Protein AF-0000000069277143 (afdb_homodimer)

Secondary structure (DSSP, 8-state):
------------HHHHHHHHHHHHHTTS-HHHHHHHHHHHHHHHHHHHHHHHHHHHHHHHHHHTTS--SSTTS-SHHHHHHHHHHHHHHHHHHHHHHHHHHHHTTS-HHHHHS-----STT--HHHHHHHHHHHHHHHHHHHHHHHHHHHHHTT---HHHHHHHHHHHHHHHHHHHH---HHHHHHHHHTTHHHHHHHHHHHHTTT--/------------HHHHHHHHHHHHHTTS-HHHHHHHHHHHHHHHHHHHHHHHHHHHHHHHHHHTTS--SSTTS-SHHHHHHHHHHHHHHHHHHHHHHHHHHHHTTS-HHHHHS-----STT--HHHHHHHHHHHHHHHHHHHHHHHHHHHHHTT---HHHHHHHHHHHHHHHHHHHH---HHHHHHHHHTTHHHHHHHHHHHHTTT--

Radius of gyration: 24.57 Å; Cα contacts (8 Å, |Δi|>4): 490; chains: 2; bounding box: 63×80×78 Å

pLDDT: mean 72.67, std 21.34, range [22.17, 95.81]

Organism: Polarella glacialis (NCBI:txid89957)

Nearest PDB structures (foldseek):
  4phz-assembly1_G  TM=3.306E-01  e=3.190E+00  Methylocystis sp. ATCC 49242
  4phz-assembly1_G  TM=3.306E-01  e=2.243E+00  Methylocystis sp. ATCC 49242
  3lf9-assembly1_A  TM=4.462E-01  e=7.898E+00  synthetic construct

Solvent-accessible surface area (backbone atoms only — not comparable to full-atom values): 21617 Å² total; per-residue (Å²): 141,83,84,78,79,78,80,73,80,76,78,48,73,69,55,57,54,47,48,52,53,31,53,37,53,73,76,39,58,77,61,57,30,48,50,52,48,49,52,48,42,52,51,46,27,50,50,48,43,47,46,52,61,53,38,16,64,56,36,29,73,61,54,49,76,58,60,36,79,48,88,78,62,44,50,18,62,48,50,21,51,46,48,51,50,31,51,51,27,50,52,42,29,56,59,26,48,57,48,31,61,67,38,68,83,50,54,70,56,55,25,26,36,49,54,63,87,74,57,98,74,71,54,64,35,40,40,42,17,40,52,39,16,47,48,25,47,52,50,39,23,45,45,50,34,52,49,53,52,23,52,74,66,69,72,51,52,68,40,52,50,47,37,40,49,52,49,42,54,50,27,48,49,45,38,72,62,29,47,23,28,35,60,51,18,52,58,54,34,54,34,53,33,51,41,47,36,43,54,40,66,68,41,68,49,45,70,126,141,86,83,77,78,76,80,73,79,76,77,47,72,71,53,57,53,47,48,52,55,32,54,38,53,74,77,38,58,77,62,56,30,48,50,52,48,50,52,48,42,53,50,45,26,51,50,48,43,48,47,53,63,53,39,15,65,56,36,28,73,60,55,50,76,58,58,35,79,47,89,78,62,44,48,19,64,48,50,23,52,44,48,51,51,31,52,51,27,50,52,42,30,56,58,26,49,56,48,32,61,67,37,68,82,48,54,68,56,54,27,26,37,49,53,64,87,73,56,98,73,70,53,65,35,39,41,42,16,41,52,38,17,48,48,24,45,51,48,39,23,44,44,50,32,50,48,53,53,22,51,73,67,68,73,52,52,70,42,54,50,46,37,40,50,52,50,41,54,50,26,50,48,44,40,71,64,29,47,24,28,34,61,51,18,51,58,55,34,55,35,53,33,50,42,46,36,42,53,41,65,68,42,70,49,45,69,126

Structure (mmCIF, N/CA/C/O backbone):
data_AF-0000000069277143-model_v1
#
loop_
_entity.id
_entity.type
_entity.pdbx_description
1 polymer 'TLC domain-containing protein'
#
loop_
_atom_site.group_PDB
_atom_site.id
_atom_site.type_symbol
_atom_site.label_atom_id
_atom_site.label_alt_id
_atom_site.label_comp_id
_atom_site.label_asym_id
_atom_site.label_entity_id
_atom_site.label_seq_id
_atom_site.pdbx_PDB_ins_code
_atom_site.Cartn_x
_atom_site.Cartn_y
_atom_site.Cartn_z
_atom_site.occupancy
_atom_site.B_iso_or_equiv
_atom_site.auth_seq_id
_atom_site.auth_comp_id
_atom_site.auth_asym_id
_atom_site.auth_atom_id
_atom_site.pdbx_PDB_model_num
ATOM 1 N N . MET A 1 1 ? -33.25 50.031 -20.547 1 22.67 1 MET A N 1
ATOM 2 C CA . MET A 1 1 ? -34.062 49.031 -19.891 1 22.67 1 MET A CA 1
ATOM 3 C C . MET A 1 1 ? -33.25 47.75 -19.656 1 22.67 1 MET A C 1
ATOM 5 O O . MET A 1 1 ? -32.844 47.094 -20.625 1 22.67 1 MET A O 1
ATOM 9 N N . ASP A 1 2 ? -32.281 47.719 -18.672 1 23.05 2 ASP A N 1
ATOM 10 C CA . ASP A 1 2 ? -31.062 47.188 -18.094 1 23.05 2 ASP A CA 1
ATOM 11 C C . ASP A 1 2 ? -31.281 45.781 -17.547 1 23.05 2 ASP A C 1
ATOM 13 O O . ASP A 1 2 ? -32.031 45.594 -16.578 1 23.05 2 ASP A O 1
ATOM 17 N N . GLY A 1 3 ? -31.547 44.719 -18.312 1 22.41 3 GLY A N 1
ATOM 18 C CA . GLY A 1 3 ? -31.906 43.312 -18.078 1 22.41 3 GLY A CA 1
ATOM 19 C C . GLY A 1 3 ? -30.906 42.594 -17.203 1 22.41 3 GLY A C 1
ATOM 20 O O . GLY A 1 3 ? -29.781 42.312 -17.625 1 22.41 3 GLY A O 1
ATOM 21 N N . PHE A 1 4 ? -30.797 42.781 -15.812 1 22.41 4 PHE A N 1
ATOM 22 C CA . PHE A 1 4 ? -30.094 42.219 -14.656 1 22.41 4 PHE A CA 1
ATOM 23 C C . PHE A 1 4 ? -30.281 40.719 -14.57 1 22.41 4 PHE A C 1
ATOM 25 O O . PHE A 1 4 ? -31.344 40.25 -14.164 1 22.41 4 PHE A O 1
ATOM 32 N N . LEU A 1 5 ? -30.062 39.906 -15.57 1 24.06 5 LEU A N 1
ATOM 33 C CA . LEU A 1 5 ? -30.234 38.469 -15.539 1 24.06 5 LEU A CA 1
ATOM 34 C C . LEU A 1 5 ? -29.547 37.844 -14.312 1 24.06 5 LEU A C 1
ATOM 36 O O . LEU A 1 5 ? -28.344 38.062 -14.117 1 24.06 5 LEU A O 1
ATOM 40 N N . GLU A 1 6 ? -30.219 37.625 -13.133 1 23.16 6 GLU A N 1
ATOM 41 C CA . GLU A 1 6 ? -30.016 36.969 -11.859 1 23.16 6 GLU A CA 1
ATOM 42 C C . GLU A 1 6 ? -29.453 35.562 -12.062 1 23.16 6 GLU A C 1
ATOM 44 O O . GLU A 1 6 ? -30.172 34.656 -12.516 1 23.16 6 GLU A O 1
ATOM 49 N N . LYS A 1 7 ? -28.391 35.312 -12.688 1 27.12 7 LYS A N 1
ATOM 50 C CA . LYS A 1 7 ? -27.719 34.031 -12.773 1 27.12 7 LYS A CA 1
ATOM 51 C C . LYS A 1 7 ? -27.766 33.281 -11.43 1 27.12 7 LYS A C 1
ATOM 53 O O . LYS A 1 7 ? -27.094 33.688 -10.477 1 27.12 7 LYS A O 1
ATOM 58 N N . GLY A 1 8 ? -28.906 32.75 -10.898 1 25.44 8 GLY A N 1
ATOM 59 C CA . GLY A 1 8 ? -29.203 31.844 -9.789 1 25.44 8 GLY A CA 1
ATOM 60 C C . GLY A 1 8 ? -28.266 30.656 -9.734 1 25.44 8 GLY A C 1
ATOM 61 O O . GLY A 1 8 ? -28.156 29.891 -10.703 1 25.44 8 GLY A O 1
ATOM 62 N N . VAL A 1 9 ? -27.141 30.797 -9.164 1 26.48 9 VAL A N 1
ATOM 63 C CA . VAL A 1 9 ? -26.188 29.766 -8.773 1 26.48 9 VAL A CA 1
ATOM 64 C C . VAL A 1 9 ? -26.922 28.578 -8.18 1 26.48 9 VAL A C 1
ATOM 66 O O . VAL A 1 9 ? -27.516 28.672 -7.105 1 26.48 9 VAL A O 1
ATOM 69 N N . GLN A 1 10 ? -27.734 27.75 -8.891 1 24.11 10 GLN A N 1
ATOM 70 C CA . GLN A 1 10 ? -28.359 26.469 -8.586 1 24.11 10 GLN A CA 1
ATOM 71 C C . GLN A 1 10 ? -27.406 25.547 -7.84 1 24.11 10 GLN A C 1
ATOM 73 O O . GLN A 1 10 ? -26.438 25.047 -8.422 1 24.11 10 GLN A O 1
ATOM 78 N N . THR A 1 11 ? -27.078 25.734 -6.57 1 32.06 11 THR A N 1
ATOM 79 C CA . THR A 1 11 ? -26.562 24.875 -5.512 1 32.06 11 THR A CA 1
ATOM 80 C C . THR A 1 11 ? -27.281 23.531 -5.523 1 32.06 11 THR A C 1
ATOM 82 O O . THR A 1 11 ? -28.422 23.422 -5.082 1 32.06 11 THR A O 1
ATOM 85 N N . GLY A 1 12 ? -27.297 22.797 -6.586 1 27.59 12 GLY A N 1
ATOM 86 C CA . GLY A 1 12 ? -28.047 21.578 -6.828 1 27.59 12 GLY A CA 1
ATOM 87 C C . GLY A 1 12 ? -27.844 20.531 -5.75 1 27.59 12 GLY A C 1
ATOM 88 O O . GLY A 1 12 ? -27.062 20.734 -4.82 1 27.59 12 GLY A O 1
ATOM 89 N N . TRP A 1 13 ? -28.562 19.359 -5.945 1 30.45 13 TRP A N 1
ATOM 90 C CA . TRP A 1 13 ? -28.75 18.141 -5.172 1 30.45 13 TRP A CA 1
ATOM 91 C C . TRP A 1 13 ? -27.422 17.625 -4.648 1 30.45 13 TRP A C 1
ATOM 93 O O . TRP A 1 13 ? -27.328 17.188 -3.496 1 30.45 13 TRP A O 1
ATOM 103 N N . TRP A 1 14 ? -26.406 17.703 -5.328 1 29.64 14 TRP A N 1
ATOM 104 C CA . TRP A 1 14 ? -25.094 17.203 -4.926 1 29.64 14 TRP A CA 1
ATOM 105 C C . TRP A 1 14 ? -24.5 18.078 -3.822 1 29.64 14 TRP A C 1
ATOM 107 O O . TRP A 1 14 ? -23.719 17.594 -2.996 1 29.64 14 TRP A O 1
ATOM 117 N N . GLY A 1 15 ? -24.844 19.297 -3.721 1 33.16 15 GLY A N 1
ATOM 118 C CA . GLY A 1 15 ? -24.391 20.172 -2.656 1 33.16 15 GLY A CA 1
ATOM 119 C C . GLY A 1 15 ? -24.969 19.828 -1.301 1 33.16 15 GLY A C 1
ATOM 120 O O . GLY A 1 15 ? -24.25 19.797 -0.298 1 33.16 15 GLY A O 1
ATOM 121 N N . SER A 1 16 ? -26.266 19.672 -1.208 1 32.66 16 SER A N 1
ATOM 122 C CA . SER A 1 16 ? -26.969 19.375 0.035 1 32.66 16 SER A CA 1
ATOM 123 C C . SER A 1 16 ? -26.594 17.984 0.569 1 32.66 16 SER A C 1
ATOM 125 O O . SER A 1 16 ? -26.406 17.812 1.773 1 32.66 16 SER A O 1
ATOM 127 N N . GLN A 1 17 ? -26.578 16.953 -0.245 1 31.09 17 GLN A N 1
ATOM 128 C CA . GLN A 1 17 ? -26.25 15.602 0.202 1 31.09 17 GLN A CA 1
ATOM 129 C C . GLN A 1 17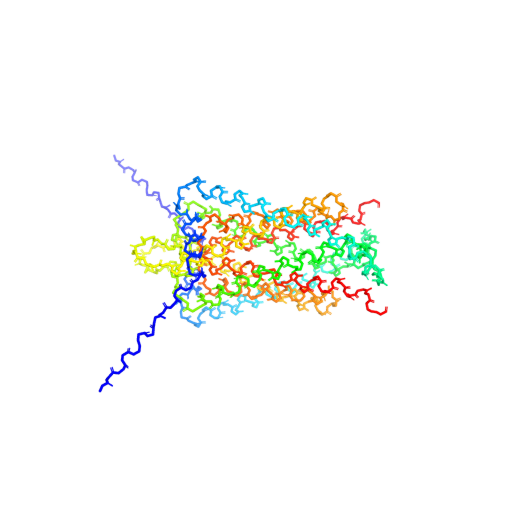 ? -24.797 15.523 0.654 1 31.09 17 GLN A C 1
ATOM 131 O O . GLN A 1 17 ? -24.453 14.773 1.574 1 31.09 17 GLN A O 1
ATOM 136 N N . ASN A 1 18 ? -23.984 16.266 0.034 1 33.34 18 ASN A N 1
ATOM 137 C CA . ASN A 1 18 ? -22.578 16.359 0.44 1 33.34 18 ASN A CA 1
ATOM 138 C C . ASN A 1 18 ? -22.438 17.062 1.788 1 33.34 18 ASN A C 1
ATOM 140 O O . ASN A 1 18 ? -21.578 16.688 2.594 1 33.34 18 ASN A O 1
ATOM 144 N N . GLU A 1 19 ? -23.266 18.109 2.027 1 32.19 19 GLU A N 1
ATOM 145 C CA . GLU A 1 19 ? -23.297 18.75 3.342 1 32.19 19 GLU A CA 1
ATOM 146 C C . GLU A 1 19 ? -23.766 17.766 4.418 1 32.19 19 GLU A C 1
ATOM 148 O O . GLU A 1 19 ? -23.25 17.766 5.535 1 32.19 19 GLU A O 1
ATOM 153 N N . LEU A 1 20 ? -24.844 17.047 4.133 1 31.33 20 LEU A N 1
ATOM 154 C CA . LEU A 1 20 ? -25.359 16.094 5.102 1 31.33 20 LEU A CA 1
ATOM 155 C C . LEU A 1 20 ? -24.344 14.984 5.379 1 31.33 20 LEU A C 1
ATOM 157 O O . LEU A 1 20 ? -24.156 14.578 6.527 1 31.33 20 LEU A O 1
ATOM 161 N N . LEU A 1 21 ? -23.75 14.484 4.305 1 32.41 21 LEU A N 1
ATOM 162 C CA . LEU A 1 21 ? -22.766 13.43 4.512 1 32.41 21 LEU A CA 1
ATOM 163 C C . LEU A 1 21 ? -21.531 13.969 5.238 1 32.41 21 LEU A C 1
ATOM 165 O O . LEU A 1 21 ? -20.969 13.289 6.102 1 32.41 21 LEU A O 1
ATOM 169 N N . CYS A 1 22 ? -21.094 15.125 4.934 1 33.69 22 CYS A N 1
ATOM 170 C CA . CYS A 1 22 ? -20 15.836 5.574 1 33.69 22 CYS A CA 1
ATOM 171 C C . CYS A 1 22 ? -20.297 16.094 7.047 1 33.69 22 CYS A C 1
ATOM 173 O O . CYS A 1 22 ? -19.422 15.914 7.902 1 33.69 22 CYS A O 1
ATOM 175 N N . ALA A 1 23 ? -21.406 16.812 7.383 1 32.88 23 ALA A N 1
ATOM 176 C CA . ALA A 1 23 ? -21.859 17.062 8.75 1 32.88 23 ALA A CA 1
ATOM 177 C C . ALA A 1 23 ? -21.969 15.773 9.547 1 32.88 23 ALA A C 1
ATOM 179 O O . ALA A 1 23 ? -21.797 15.773 10.773 1 32.88 23 ALA A O 1
ATOM 180 N N . GLN A 1 24 ? -22.406 14.727 8.898 1 31.58 24 GLN A N 1
ATOM 181 C CA . GLN A 1 24 ? -22.688 13.508 9.641 1 31.58 24 GLN A CA 1
ATOM 182 C C . GLN A 1 24 ? -21.406 12.875 10.164 1 31.58 24 GLN A C 1
ATOM 184 O O . GLN A 1 24 ? -21.375 12.32 11.273 1 31.58 24 GLN A O 1
ATOM 189 N N . ILE A 1 25 ? -20.359 12.781 9.336 1 35.38 25 ILE A N 1
ATOM 190 C CA . ILE A 1 25 ? -19.281 11.883 9.742 1 35.38 25 ILE A CA 1
ATOM 191 C C . ILE A 1 25 ? -18.531 12.484 10.914 1 35.38 25 ILE A C 1
ATOM 193 O O . ILE A 1 25 ? -18.172 11.781 11.867 1 35.38 25 ILE A O 1
ATOM 197 N N . TRP A 1 26 ? -17.859 13.688 10.75 1 35.62 26 TRP A N 1
ATOM 198 C CA . TRP A 1 26 ? -16.984 14.078 11.844 1 35.62 26 TRP A CA 1
ATOM 199 C C . TRP A 1 26 ? -17.766 14.188 13.148 1 35.62 26 TRP A C 1
ATOM 201 O O . TRP A 1 26 ? -17.359 13.617 14.172 1 35.62 26 TRP A O 1
ATOM 211 N N . TRP A 1 27 ? -18.188 15.633 13.5 1 33.66 27 TRP A N 1
ATOM 212 C CA . TRP A 1 27 ? -18.609 16.125 14.805 1 33.66 27 TRP A CA 1
ATOM 213 C C . TRP A 1 27 ? -19.984 15.57 15.18 1 33.66 27 TRP A C 1
ATOM 215 O O . TRP A 1 27 ? -20.547 15.93 16.219 1 33.66 27 TRP A O 1
ATOM 225 N N . CYS A 1 28 ? -20.75 15.352 14.125 1 33.72 28 CYS A N 1
ATOM 226 C CA . CYS A 1 28 ? -21.953 15.172 14.93 1 33.72 28 CYS A CA 1
ATOM 227 C C . CYS A 1 28 ? -21.719 14.156 16.047 1 33.72 28 CYS A C 1
ATOM 229 O O . CYS A 1 28 ? -20.938 13.227 15.883 1 33.72 28 CYS A O 1
ATOM 231 N N . GLY A 1 29 ? -22.5 14.047 17.016 1 39.97 29 GLY A N 1
ATOM 232 C CA . GLY A 1 29 ? -22.578 13.219 18.203 1 39.97 29 GLY A CA 1
ATOM 233 C C . GLY A 1 29 ? -22.219 11.773 17.953 1 39.97 29 GLY A C 1
ATOM 234 O O . GLY A 1 29 ? -22.469 11.242 16.859 1 39.97 29 GLY A O 1
ATOM 235 N N . THR A 1 30 ? -21.062 11.203 18.547 1 52.19 30 THR A N 1
ATOM 236 C CA . THR A 1 30 ? -20.562 9.844 18.672 1 52.19 30 THR A CA 1
ATOM 237 C C . THR A 1 30 ? -21.609 8.836 18.219 1 52.19 30 THR A C 1
ATOM 239 O O . THR A 1 30 ? -21.312 7.887 17.5 1 52.19 30 THR A O 1
ATOM 242 N N . SER A 1 31 ? -22.828 9.227 18.406 1 48.56 31 SER A N 1
ATOM 243 C CA . SER A 1 31 ? -23.844 8.203 18.172 1 48.56 31 SER A CA 1
ATOM 244 C C . SER A 1 31 ? -24.266 8.148 16.703 1 48.56 31 SER A C 1
ATOM 246 O O . SER A 1 31 ? -24.422 7.07 16.141 1 48.56 31 SER A O 1
ATOM 248 N N . ARG A 1 32 ? -24.406 9.305 16.016 1 54.16 32 ARG A N 1
ATOM 249 C CA . ARG A 1 32 ? -24.844 9.305 14.625 1 54.16 32 ARG A CA 1
ATOM 250 C C . ARG A 1 32 ? -23.766 8.766 13.703 1 54.16 32 ARG A C 1
ATOM 252 O O . ARG A 1 32 ? -24.062 8.039 12.75 1 54.16 32 ARG A O 1
ATOM 259 N N . PHE A 1 33 ? -22.484 9.094 13.93 1 63.38 33 PHE A N 1
ATOM 260 C CA . PHE A 1 33 ? -21.359 8.562 13.156 1 63.38 33 PHE A CA 1
ATOM 261 C C . PHE A 1 33 ? -21.312 7.043 13.258 1 63.38 33 PHE A C 1
ATOM 263 O O . PHE A 1 33 ? -21.109 6.355 12.25 1 63.38 33 PHE A O 1
ATOM 270 N N . LEU A 1 34 ? -21.625 6.711 14.445 1 64.31 34 LEU A N 1
ATOM 271 C CA . LEU A 1 34 ? -21.578 5.27 14.656 1 64.31 34 LEU A CA 1
ATOM 272 C C . LEU A 1 34 ? -22.719 4.574 13.922 1 64.31 34 LEU A C 1
ATOM 274 O O . LEU A 1 34 ? -22.5 3.533 13.289 1 64.31 34 LEU A O 1
ATOM 278 N N . ILE A 1 35 ? -23.891 5.223 13.992 1 63.5 35 ILE A N 1
ATOM 279 C CA . ILE A 1 35 ? -25.047 4.617 13.344 1 63.5 35 ILE A CA 1
ATOM 280 C C . ILE A 1 35 ? -24.844 4.621 11.828 1 63.5 35 ILE A C 1
ATOM 282 O O . ILE A 1 35 ? -25.062 3.605 11.172 1 63.5 35 ILE A O 1
ATOM 286 N N . THR A 1 36 ? -24.359 5.699 11.227 1 70.25 36 THR A N 1
ATOM 287 C CA . THR A 1 36 ? -24.141 5.793 9.781 1 70.25 36 THR A CA 1
ATOM 288 C C . THR A 1 36 ? -23.031 4.852 9.344 1 70.25 36 THR A C 1
ATOM 290 O O . THR A 1 36 ? -23.094 4.254 8.266 1 70.25 36 THR A O 1
ATOM 293 N N . SER A 1 37 ? -22.109 4.75 10.219 1 75.69 37 SER A N 1
ATOM 294 C CA . SER A 1 37 ? -21 3.846 9.898 1 75.69 37 SER A CA 1
ATOM 295 C C . SER A 1 37 ? -21.469 2.393 9.891 1 75.69 37 SER A C 1
ATOM 297 O O . SER A 1 37 ? -21.047 1.613 9.023 1 75.69 37 SER A O 1
ATOM 299 N N . VAL A 1 38 ? -22.344 2.111 10.82 1 74.75 38 VAL A N 1
ATOM 300 C CA . VAL A 1 38 ? -22.844 0.741 10.891 1 74.75 38 VAL A CA 1
ATOM 301 C C . VAL A 1 38 ? -23.734 0.447 9.68 1 74.75 38 VAL A C 1
ATOM 303 O O . VAL A 1 38 ? -23.578 -0.594 9.031 1 74.75 38 VAL A O 1
ATOM 306 N N . ILE A 1 39 ? -24.562 1.334 9.359 1 77.25 39 ILE A N 1
ATOM 307 C CA . ILE A 1 39 ? -25.438 1.174 8.203 1 77.25 39 ILE A CA 1
ATOM 308 C C . ILE A 1 39 ? -24.594 1.084 6.93 1 77.25 39 ILE A C 1
ATOM 310 O O . ILE A 1 39 ? -24.828 0.218 6.082 1 77.25 39 ILE A O 1
ATOM 314 N N . GLY A 1 40 ? -23.594 2.004 6.82 1 80.69 40 GLY A N 1
ATOM 315 C CA . GLY A 1 40 ? -22.703 1.949 5.676 1 80.69 40 GLY A CA 1
ATOM 316 C C . GLY A 1 40 ? -21.953 0.634 5.562 1 80.69 40 GLY A C 1
ATOM 317 O O . GLY A 1 40 ? -21.828 0.077 4.469 1 80.69 40 GLY A O 1
ATOM 318 N N . THR A 1 41 ? -21.547 0.209 6.664 1 82.69 41 THR A N 1
ATOM 319 C CA . THR A 1 41 ? -20.828 -1.059 6.691 1 82.69 41 THR A CA 1
ATOM 320 C C . THR A 1 41 ? -21.734 -2.203 6.234 1 82.69 41 THR A C 1
ATOM 322 O O . THR A 1 41 ? -21.328 -3.016 5.395 1 82.69 41 THR A O 1
ATOM 325 N N . CYS A 1 42 ? -22.938 -2.244 6.746 1 82.44 42 CYS A N 1
ATOM 326 C CA . CYS A 1 42 ? -23.875 -3.297 6.355 1 82.44 42 CYS A CA 1
ATOM 327 C C . CYS A 1 42 ? -24.172 -3.234 4.863 1 82.44 42 CYS A C 1
ATOM 329 O O . CYS A 1 42 ? -24.188 -4.262 4.188 1 82.44 42 CYS A O 1
ATOM 331 N N . PHE A 1 43 ? -24.375 -2.127 4.395 1 85.75 43 PHE A N 1
ATOM 332 C CA . PHE A 1 43 ? -24.688 -1.939 2.984 1 85.75 43 PHE A CA 1
ATOM 333 C C . PHE A 1 43 ? -23.547 -2.41 2.105 1 85.75 43 PHE A C 1
ATOM 335 O O . PHE A 1 43 ? -23.734 -3.246 1.219 1 85.75 43 PHE A O 1
ATOM 342 N N . TRP A 1 44 ? -22.344 -1.88 2.371 1 86.81 44 TRP A N 1
ATOM 343 C CA . TRP A 1 44 ? -21.203 -2.16 1.499 1 86.81 44 TRP A CA 1
ATOM 344 C C . TRP A 1 44 ? -20.781 -3.623 1.603 1 86.81 44 TRP A C 1
ATOM 346 O O . TRP A 1 44 ? -20.469 -4.262 0.593 1 86.81 44 TRP A O 1
ATOM 356 N N . VAL A 1 45 ? -20.812 -4.145 2.77 1 86.19 45 VAL A N 1
ATOM 357 C CA . VAL A 1 45 ? -20.453 -5.547 2.945 1 86.19 45 VAL A CA 1
ATOM 358 C C . VAL A 1 45 ? -21.469 -6.438 2.23 1 86.19 45 VAL A C 1
ATOM 360 O O . VAL A 1 45 ? -21.094 -7.383 1.534 1 86.19 45 VAL A O 1
ATOM 363 N N . ALA A 1 46 ? -22.719 -6.121 2.365 1 85.12 46 ALA A N 1
ATOM 364 C CA . ALA A 1 46 ? -23.766 -6.891 1.686 1 85.12 46 ALA A CA 1
ATOM 365 C C . ALA A 1 46 ? -23.625 -6.773 0.17 1 85.12 46 ALA A C 1
ATOM 367 O O . ALA A 1 46 ? -23.797 -7.758 -0.551 1 85.12 46 ALA A O 1
ATOM 368 N N . LEU A 1 47 ? -23.328 -5.625 -0.273 1 85.06 47 LEU A N 1
ATOM 369 C CA . LEU A 1 47 ? -23.172 -5.387 -1.704 1 85.06 47 LEU A CA 1
ATOM 370 C C . LEU A 1 47 ? -22 -6.191 -2.268 1 85.06 47 LEU A C 1
ATOM 372 O O . LEU A 1 47 ? -22.156 -6.887 -3.275 1 85.06 47 LEU A O 1
ATOM 376 N N . PHE A 1 48 ? -20.875 -6.207 -1.628 1 85.5 48 PHE A N 1
ATOM 377 C CA . PHE A 1 48 ? -19.703 -6.938 -2.109 1 85.5 48 PHE A CA 1
ATOM 378 C C . PHE A 1 48 ? -19.922 -8.438 -1.982 1 85.5 48 PHE A C 1
ATOM 380 O O . PHE A 1 48 ? -19.484 -9.211 -2.84 1 85.5 48 PHE A O 1
ATOM 387 N N . ALA A 1 49 ? -20.625 -8.805 -0.975 1 79.5 49 ALA A N 1
ATOM 388 C CA . ALA A 1 49 ? -20.938 -10.227 -0.831 1 79.5 49 ALA A CA 1
ATOM 389 C C . ALA A 1 49 ? -21.891 -10.688 -1.925 1 79.5 49 ALA A C 1
ATOM 391 O O . ALA A 1 49 ? -21.734 -11.781 -2.475 1 79.5 49 ALA A O 1
ATOM 392 N N . PHE A 1 50 ? -22.828 -9.875 -2.219 1 80.25 50 PHE A N 1
ATOM 393 C CA . PHE A 1 50 ? -23.781 -10.172 -3.281 1 80.25 50 PHE A CA 1
ATOM 394 C C . PHE A 1 50 ? -23.062 -10.32 -4.621 1 80.25 50 PHE A C 1
ATOM 396 O O . PHE A 1 50 ? -23.297 -11.289 -5.348 1 80.25 50 PHE A O 1
ATOM 403 N N . PHE A 1 51 ? -22.172 -9.414 -4.922 1 79.12 51 PHE A N 1
ATOM 404 C CA . PHE A 1 51 ? -21.422 -9.492 -6.172 1 79.12 51 PHE A CA 1
ATOM 405 C C . PHE A 1 51 ? -20.531 -10.727 -6.195 1 79.12 51 PHE A C 1
ATOM 407 O O . PHE A 1 51 ? -20.406 -11.391 -7.227 1 79.12 51 PHE A O 1
ATOM 414 N N . ALA A 1 52 ? -19.953 -11.055 -5.059 1 75 52 ALA A N 1
ATOM 415 C CA . ALA A 1 52 ? -19.109 -12.234 -4.98 1 75 52 ALA A CA 1
ATOM 416 C C . ALA A 1 52 ? -19.906 -13.508 -5.23 1 75 52 ALA A C 1
ATOM 418 O O . ALA A 1 52 ? -19.422 -14.445 -5.863 1 75 52 ALA A O 1
ATOM 419 N N . LEU A 1 53 ? -21.141 -13.461 -4.812 1 73.62 53 LEU A N 1
ATOM 420 C CA . LEU A 1 53 ? -21.969 -14.648 -4.93 1 73.62 53 LEU A CA 1
ATOM 421 C C . LEU A 1 53 ? -22.609 -14.727 -6.312 1 73.62 53 LEU A C 1
ATOM 423 O O . LEU A 1 53 ? -22.766 -15.82 -6.867 1 73.62 53 LEU A O 1
ATOM 427 N N . VAL A 1 54 ? -22.891 -13.547 -6.879 1 76.56 54 VAL A N 1
ATOM 428 C CA . VAL A 1 54 ? -23.594 -13.523 -8.148 1 76.56 54 VAL A CA 1
ATOM 429 C C . VAL A 1 54 ? -22.594 -13.57 -9.305 1 76.56 54 VAL A C 1
ATOM 431 O O . VAL A 1 54 ? -22.844 -14.234 -10.32 1 76.56 54 VAL A O 1
ATOM 434 N N . LEU A 1 55 ? -21.547 -12.812 -9.211 1 73.81 55 LEU A N 1
ATOM 435 C CA . LEU A 1 55 ? -20.547 -12.766 -10.273 1 73.81 55 LEU A CA 1
ATOM 436 C C . LEU A 1 55 ? -19.906 -14.133 -10.484 1 73.81 55 LEU A C 1
ATOM 438 O O . LEU A 1 55 ? -19.531 -14.484 -11.602 1 73.81 55 LEU A O 1
ATOM 442 N N . TYR A 1 56 ? -19.859 -14.898 -9.508 1 69.44 56 TYR A N 1
ATOM 443 C CA . TYR A 1 56 ? -19.219 -16.203 -9.555 1 69.44 56 TYR A CA 1
ATOM 444 C C . TYR A 1 56 ? -19.859 -17.094 -10.625 1 69.44 56 TYR A C 1
ATOM 446 O O . TYR A 1 56 ? -19.172 -17.547 -11.555 1 69.44 56 TYR A O 1
ATOM 454 N N . PRO A 1 57 ? -21.109 -17.328 -10.547 1 68.62 57 PRO A N 1
ATOM 455 C CA . PRO A 1 57 ? -21.719 -18.203 -11.547 1 68.62 57 PRO A CA 1
ATOM 456 C C . PRO A 1 57 ? -21.703 -17.609 -12.945 1 68.62 57 PRO A C 1
ATOM 458 O O . PRO A 1 57 ? -21.594 -18.328 -13.938 1 68.62 57 PRO A O 1
ATOM 461 N N . LEU A 1 58 ? -21.734 -16.328 -13.047 1 70.56 58 LEU A N 1
ATOM 462 C CA . LEU A 1 58 ? -21.766 -15.672 -14.352 1 70.56 58 LEU A CA 1
ATOM 463 C C . LEU A 1 58 ? -20.422 -15.773 -15.055 1 70.56 58 LEU A C 1
ATOM 465 O O . LEU A 1 58 ? -20.359 -16.016 -16.266 1 70.56 58 LEU A O 1
ATOM 469 N N . VAL A 1 59 ? -19.422 -15.594 -14.281 1 68.25 59 VAL A N 1
ATOM 470 C CA . VAL A 1 59 ? -18.078 -15.594 -14.852 1 68.25 59 VAL A CA 1
ATOM 471 C C . VAL A 1 59 ? -17.641 -17.016 -15.141 1 68.25 59 VAL A C 1
ATOM 473 O O . VAL A 1 59 ? -16.953 -17.281 -16.125 1 68.25 59 VAL A O 1
ATOM 476 N N . GLU A 1 60 ? -17.984 -17.922 -14.312 1 63.62 60 GLU A N 1
ATOM 477 C CA . GLU A 1 60 ? -17.703 -19.328 -14.555 1 63.62 60 GLU A CA 1
ATOM 478 C C . GLU A 1 60 ? -18.234 -19.781 -15.914 1 63.62 60 GLU A C 1
ATOM 480 O O . GLU A 1 60 ? -17.547 -20.5 -16.656 1 63.62 60 GLU A O 1
ATOM 485 N N . LYS A 1 61 ? -19.344 -19.375 -16.203 1 64.06 61 LYS A N 1
ATOM 486 C CA . LYS A 1 61 ? -19.984 -19.781 -17.453 1 64.06 61 LYS A CA 1
ATOM 487 C C . LYS A 1 61 ? -19.312 -19.125 -18.656 1 64.06 61 LYS A C 1
ATOM 489 O O . LYS A 1 61 ? -19.219 -19.734 -19.719 1 64.06 61 LYS A O 1
ATOM 494 N N . GLN A 1 62 ? -18.688 -17.938 -18.453 1 62.88 62 GLN A N 1
ATOM 495 C CA . GLN A 1 62 ? -18.203 -17.172 -19.594 1 62.88 62 GLN A CA 1
ATOM 496 C C . GLN A 1 62 ? -16.688 -17.312 -19.75 1 62.88 62 GLN A C 1
ATOM 498 O O . GLN A 1 62 ? -16.172 -17.422 -20.859 1 62.88 62 GLN A O 1
ATOM 503 N N . LEU A 1 63 ? -15.93 -17.234 -18.594 1 59.97 63 LEU A N 1
ATOM 504 C CA . LEU A 1 63 ? -14.484 -17.094 -18.703 1 59.97 63 LEU A CA 1
ATOM 505 C C . LEU A 1 63 ? -13.789 -18.438 -18.594 1 59.97 63 LEU A C 1
ATOM 507 O O . LEU A 1 63 ? -12.609 -18.562 -18.938 1 59.97 63 LEU A O 1
ATOM 511 N N . ASP A 1 64 ? -14.578 -19.484 -18.078 1 61.28 64 ASP A N 1
ATOM 512 C CA . ASP A 1 64 ? -13.938 -20.797 -18.062 1 61.28 64 ASP A CA 1
ATOM 513 C C . ASP A 1 64 ? -13.688 -21.297 -19.484 1 61.28 64 ASP A C 1
ATOM 515 O O . ASP A 1 64 ? -13.125 -22.391 -19.656 1 61.28 64 ASP A O 1
ATOM 519 N N . ARG A 1 65 ? -13.961 -20.484 -20.469 1 65 65 ARG A N 1
ATOM 520 C CA . ARG A 1 65 ? -13.766 -20.891 -21.859 1 65 65 ARG A CA 1
ATOM 521 C C . ARG A 1 65 ? -12.297 -20.797 -22.266 1 65 65 ARG A C 1
ATOM 523 O O . ARG A 1 65 ? -11.867 -21.406 -23.25 1 65 65 ARG A O 1
ATOM 530 N N . ILE A 1 66 ? -11.523 -20.047 -21.5 1 68.75 66 ILE A N 1
ATOM 531 C CA . ILE A 1 66 ? -10.102 -19.953 -21.812 1 68.75 66 ILE A CA 1
ATOM 532 C C . ILE A 1 66 ? -9.281 -20.25 -20.547 1 68.75 66 ILE A C 1
ATOM 534 O O . ILE A 1 66 ? -8.867 -19.312 -19.859 1 68.75 66 ILE A O 1
ATOM 538 N N . PRO A 1 67 ? -9.078 -21.484 -20.344 1 72.62 67 PRO A N 1
ATOM 539 C CA . PRO A 1 67 ? -8.375 -21.844 -19.109 1 72.62 67 PRO A CA 1
ATOM 540 C C . PRO A 1 67 ? -6.914 -21.391 -19.109 1 72.62 67 PRO A C 1
ATOM 542 O O . PRO A 1 67 ? -6.301 -21.281 -20.172 1 72.62 67 PRO A O 1
ATOM 545 N N . SER A 1 68 ? -6.465 -20.969 -17.938 1 75.44 68 SER A N 1
ATOM 546 C CA . SER A 1 68 ? -5.066 -20.594 -17.75 1 75.44 68 SER A CA 1
ATOM 547 C C . SER A 1 68 ? -4.156 -21.812 -17.844 1 75.44 68 SER A C 1
ATOM 549 O O . SER A 1 68 ? -4.566 -22.922 -17.5 1 75.44 68 SER A O 1
ATOM 551 N N . LYS A 1 69 ? -2.979 -21.609 -18.344 1 77.62 69 LYS A N 1
ATOM 552 C CA . LYS A 1 69 ? -1.967 -22.656 -18.375 1 77.62 69 LYS A CA 1
ATOM 553 C C . LYS A 1 69 ? -1.465 -22.984 -16.969 1 77.62 69 LYS A C 1
ATOM 555 O O . LYS A 1 69 ? -0.82 -24.016 -16.766 1 77.62 69 LYS A O 1
ATOM 560 N N . VAL A 1 70 ? -1.798 -22.078 -15.961 1 71.69 70 VAL A N 1
ATOM 561 C CA . VAL A 1 70 ? -1.375 -22.25 -14.57 1 71.69 70 VAL A CA 1
ATOM 562 C C . VAL A 1 70 ? -2.547 -22.75 -13.734 1 71.69 70 VAL A C 1
ATOM 564 O O . VAL A 1 70 ? -3.646 -22.203 -13.789 1 71.69 70 VAL A O 1
ATOM 567 N N . ASP A 1 71 ? -2.283 -23.828 -13.062 1 70.12 71 ASP A N 1
ATOM 568 C CA . ASP A 1 71 ? -3.312 -24.391 -12.203 1 70.12 71 ASP A CA 1
ATOM 569 C C . ASP A 1 71 ? -3.748 -23.391 -11.133 1 70.12 71 ASP A C 1
ATOM 571 O O . ASP A 1 71 ? -2.918 -22.688 -10.562 1 70.12 71 ASP A O 1
ATOM 575 N N . GLY A 1 72 ? -5.016 -23.125 -10.93 1 71.06 72 GLY A N 1
ATOM 576 C CA . GLY A 1 72 ? -5.527 -22.281 -9.867 1 71.06 72 GLY A CA 1
ATOM 577 C C . GLY A 1 72 ? -5.91 -20.891 -10.352 1 71.06 72 GLY A C 1
ATOM 578 O O . GLY A 1 72 ? -6.531 -20.125 -9.617 1 71.06 72 GLY A O 1
ATOM 579 N N . GLU A 1 73 ? -5.426 -20.594 -11.523 1 76.25 73 GLU A N 1
ATOM 580 C CA . GLU A 1 73 ? -5.773 -19.297 -12.094 1 76.25 73 GLU A CA 1
ATOM 581 C C . GLU A 1 73 ? -6.949 -19.406 -13.055 1 76.25 73 GLU A C 1
ATOM 583 O O . GLU A 1 73 ? -6.93 -18.828 -14.141 1 76.25 73 GLU A O 1
ATOM 588 N N . SER A 1 74 ? -7.781 -20.312 -12.766 1 74.31 74 SER A N 1
ATOM 589 C CA . SER A 1 74 ? -8.984 -20.516 -13.578 1 74.31 74 SER A CA 1
ATOM 590 C C . SER A 1 74 ? -10.18 -20.875 -12.703 1 74.31 74 SER A C 1
ATOM 592 O O . SER A 1 74 ? -10.047 -21 -11.484 1 74.31 74 SER A O 1
ATOM 594 N N . GLY A 1 75 ? -11.406 -20.891 -13.336 1 75.5 75 GLY A N 1
ATOM 595 C CA . GLY A 1 75 ? -12.617 -21.219 -12.609 1 75.5 75 GLY A CA 1
ATOM 596 C C . GLY A 1 75 ? -13.445 -20 -12.25 1 75.5 75 GLY A C 1
ATOM 597 O O . GLY A 1 75 ? -12.922 -18.891 -12.195 1 75.5 75 GLY A O 1
ATOM 598 N N . GLY A 1 76 ? -14.617 -20.156 -12.031 1 73.19 76 GLY A N 1
ATOM 599 C CA . GLY A 1 76 ? -15.547 -19.078 -11.758 1 73.19 76 GLY A CA 1
ATOM 600 C C . GLY A 1 76 ? -15.211 -18.312 -10.484 1 73.19 76 GLY A C 1
ATOM 601 O O . GLY A 1 76 ? -15.305 -17.078 -10.453 1 73.19 76 GLY A O 1
ATOM 602 N N . GLY A 1 77 ? -14.805 -19 -9.477 1 74.06 77 GLY A N 1
ATOM 603 C CA . GLY A 1 77 ? -14.461 -18.359 -8.219 1 74.06 77 GLY A CA 1
ATOM 604 C C . GLY A 1 77 ? -13.242 -17.453 -8.32 1 74.06 77 GLY A C 1
ATOM 605 O O . GLY A 1 77 ? -13.25 -16.344 -7.809 1 74.06 77 GLY A O 1
ATOM 606 N N . TRP A 1 78 ? -12.219 -17.906 -8.977 1 77.69 78 TRP A N 1
ATOM 607 C CA . TRP A 1 78 ? -10.992 -17.141 -9.172 1 77.69 78 TRP A CA 1
ATOM 608 C C . TRP A 1 78 ? -11.273 -15.875 -9.977 1 77.69 78 TRP A C 1
ATOM 610 O O . TRP A 1 78 ? -10.836 -14.789 -9.602 1 77.69 78 TRP A O 1
ATOM 620 N N . PHE A 1 79 ? -12.094 -16 -11.008 1 78.25 79 PHE A N 1
ATOM 621 C CA . PHE A 1 79 ? -12.422 -14.859 -11.852 1 78.25 79 PHE A CA 1
ATOM 622 C C . PHE A 1 79 ? -13.273 -13.852 -11.094 1 78.25 79 PHE A C 1
ATOM 624 O O . PHE A 1 79 ? -13.055 -12.641 -11.203 1 78.25 79 PHE A O 1
ATOM 631 N N . ALA A 1 80 ? -14.188 -14.414 -10.367 1 77.5 80 ALA A N 1
ATOM 632 C CA . ALA A 1 80 ? -15.078 -13.531 -9.617 1 77.5 80 ALA A CA 1
ATOM 633 C C . ALA A 1 80 ? -14.297 -12.719 -8.578 1 77.5 80 ALA A C 1
ATOM 635 O O . ALA A 1 80 ? -14.562 -11.531 -8.391 1 77.5 80 ALA A O 1
ATOM 636 N N . LEU A 1 81 ? -13.383 -13.297 -7.973 1 79.5 81 LEU A N 1
ATOM 637 C CA . LEU A 1 81 ? -12.578 -12.633 -6.953 1 79.5 81 LEU A CA 1
ATOM 638 C C . LEU A 1 81 ? -11.758 -11.492 -7.559 1 79.5 81 LEU A C 1
ATOM 640 O O . LEU A 1 81 ? -11.734 -10.391 -7.02 1 79.5 81 LEU A O 1
ATOM 644 N N . HIS A 1 82 ? -11.141 -11.734 -8.672 1 83.75 82 HIS A N 1
ATOM 645 C CA . HIS A 1 82 ? -10.273 -10.734 -9.281 1 83.75 82 HIS A CA 1
ATOM 646 C C . HIS A 1 82 ? -11.078 -9.648 -9.984 1 83.75 82 HIS A C 1
ATOM 648 O O . HIS A 1 82 ? -10.664 -8.484 -10.031 1 83.75 82 HIS A O 1
ATOM 654 N N . LEU A 1 83 ? -12.211 -10.102 -10.438 1 84.88 83 LEU A N 1
ATOM 655 C CA . LEU A 1 83 ? -13.086 -9.109 -11.031 1 84.88 83 LEU A CA 1
ATOM 656 C C . LEU A 1 83 ? -13.617 -8.141 -9.977 1 84.88 83 LEU A C 1
ATOM 658 O O . LEU A 1 83 ? -13.617 -6.926 -10.188 1 84.88 83 LEU A O 1
ATOM 662 N N . GLN A 1 84 ? -14.055 -8.68 -8.898 1 87.12 84 GLN A N 1
ATOM 663 C CA . GLN A 1 84 ? -14.531 -7.836 -7.809 1 87.12 84 GLN A CA 1
ATOM 664 C C . GLN A 1 84 ? -13.422 -6.938 -7.277 1 87.12 84 GLN A C 1
ATOM 666 O O . GLN A 1 84 ? -13.664 -5.781 -6.926 1 87.12 84 GLN A O 1
ATOM 671 N N . SER A 1 85 ? -12.266 -7.492 -7.164 1 90.69 85 SER A N 1
ATOM 672 C CA . SER A 1 85 ? -11.102 -6.727 -6.738 1 90.69 85 SER A CA 1
ATOM 673 C C . SER A 1 85 ? -10.82 -5.57 -7.695 1 90.69 85 SER A C 1
ATOM 675 O O . SER A 1 85 ? -10.5 -4.465 -7.262 1 90.69 85 SER A O 1
ATOM 677 N N . THR A 1 86 ? -11 -5.777 -8.953 1 90.81 86 THR A N 1
ATOM 678 C CA . THR A 1 86 ? -10.789 -4.746 -9.961 1 90.81 86 THR A CA 1
ATOM 679 C C . THR A 1 86 ? -11.852 -3.654 -9.844 1 90.81 86 THR A C 1
ATOM 681 O O . THR A 1 86 ? -11.539 -2.465 -9.93 1 90.81 86 THR A O 1
ATOM 684 N N . ILE A 1 87 ? -13.039 -4.086 -9.672 1 90.19 87 ILE A N 1
ATOM 685 C CA . ILE A 1 87 ? -14.141 -3.139 -9.547 1 90.19 87 ILE A CA 1
ATOM 686 C C . ILE A 1 87 ? -13.922 -2.252 -8.32 1 90.19 87 ILE A C 1
ATOM 688 O O . ILE A 1 87 ? -14.023 -1.027 -8.406 1 90.19 87 ILE A O 1
ATOM 692 N N . HIS A 1 88 ? -13.625 -2.875 -7.242 1 92.75 88 HIS A N 1
ATOM 693 C CA . HIS A 1 88 ? -13.367 -2.137 -6.012 1 92.75 88 HIS A CA 1
ATOM 694 C C . HIS A 1 88 ? -12.203 -1.164 -6.188 1 92.75 88 HIS A C 1
ATOM 696 O O . HIS A 1 88 ? -12.297 -0 -5.789 1 92.75 88 HIS A O 1
ATOM 702 N N . ALA A 1 89 ? -11.117 -1.615 -6.75 1 95.75 89 ALA A N 1
ATOM 703 C CA . ALA A 1 89 ? -9.93 -0.785 -6.949 1 95.75 89 ALA A CA 1
ATOM 704 C C . ALA A 1 89 ? -10.242 0.409 -7.848 1 95.75 89 ALA A C 1
ATOM 706 O O . ALA A 1 89 ? -9.82 1.533 -7.566 1 95.75 89 ALA A O 1
ATOM 707 N N . THR A 1 90 ? -11.023 0.161 -8.883 1 94.88 90 THR A N 1
ATOM 708 C CA . THR A 1 90 ? -11.406 1.229 -9.797 1 94.88 90 THR A CA 1
ATOM 709 C C . THR A 1 90 ? -12.266 2.27 -9.086 1 94.88 90 THR A C 1
ATOM 711 O O . THR A 1 90 ? -12.047 3.473 -9.242 1 94.88 90 THR A O 1
ATOM 714 N N . LEU A 1 91 ? -13.172 1.783 -8.328 1 93.06 91 LEU A N 1
ATOM 715 C CA . LEU A 1 91 ? -14.055 2.666 -7.578 1 93.06 91 LEU A CA 1
ATOM 716 C C . LEU A 1 91 ? -13.266 3.564 -6.637 1 93.06 91 LEU A C 1
ATOM 718 O O . LEU A 1 91 ? -13.461 4.781 -6.617 1 93.06 91 LEU A O 1
ATOM 722 N N . ILE A 1 92 ? -12.336 2.984 -5.91 1 95.5 92 ILE A N 1
ATOM 723 C CA . ILE A 1 92 ? -11.547 3.721 -4.926 1 95.5 92 ILE A CA 1
ATOM 724 C C . ILE A 1 92 ? -10.664 4.746 -5.637 1 95.5 92 ILE A C 1
ATOM 726 O O . ILE A 1 92 ? -10.578 5.898 -5.211 1 95.5 92 ILE A O 1
ATOM 730 N N . VAL A 1 93 ? -10.055 4.375 -6.73 1 95.5 93 VAL A N 1
ATOM 731 C CA . VAL A 1 93 ? -9.172 5.27 -7.473 1 95.5 93 VAL A CA 1
ATOM 732 C C . VAL A 1 93 ? -9.977 6.445 -8.023 1 95.5 93 VAL A C 1
ATOM 734 O O . VAL A 1 93 ? -9.547 7.598 -7.922 1 95.5 93 VAL A O 1
ATOM 737 N N . CYS A 1 94 ? -11.156 6.219 -8.523 1 93.38 94 CYS A N 1
ATOM 738 C CA . CYS A 1 94 ? -11.977 7.273 -9.109 1 93.38 94 CYS A CA 1
ATOM 739 C C . CYS A 1 94 ? -12.43 8.266 -8.055 1 93.38 94 CYS A C 1
ATOM 741 O O . CYS A 1 94 ? -12.352 9.477 -8.258 1 93.38 94 CYS A O 1
ATOM 743 N N . ILE A 1 95 ? -12.82 7.773 -6.938 1 90.5 95 ILE A N 1
ATOM 744 C CA . ILE A 1 95 ? -13.305 8.641 -5.867 1 90.5 95 ILE A CA 1
ATOM 745 C C . ILE A 1 95 ? -12.156 9.5 -5.34 1 90.5 95 ILE A C 1
ATOM 747 O O . ILE A 1 95 ? -12.312 10.711 -5.16 1 90.5 95 ILE A O 1
ATOM 751 N N . THR A 1 96 ? -11.031 8.914 -5.113 1 93.38 96 THR A N 1
ATOM 752 C CA . THR A 1 96 ? -9.938 9.617 -4.449 1 93.38 96 THR A CA 1
ATOM 753 C C . THR A 1 96 ? -9.203 10.523 -5.43 1 93.38 96 THR A C 1
ATOM 755 O O . THR A 1 96 ? -8.664 11.562 -5.039 1 93.38 96 THR A O 1
ATOM 758 N N . LEU A 1 97 ? -9.234 10.156 -6.738 1 93.06 97 LEU A N 1
ATOM 759 C CA . LEU A 1 97 ? -8.562 10.977 -7.738 1 93.06 97 LEU A CA 1
ATOM 760 C C . LEU A 1 97 ? -9.211 12.352 -7.836 1 93.06 97 LEU A C 1
ATOM 762 O O . LEU A 1 97 ? -8.516 13.359 -7.98 1 93.06 97 LEU A O 1
ATOM 766 N N . GLY A 1 98 ? -10.508 12.383 -7.742 1 88.25 98 GLY A N 1
ATOM 767 C CA . GLY A 1 98 ? -11.195 13.672 -7.754 1 88.25 98 GLY A CA 1
ATOM 768 C C . GLY A 1 98 ? -10.773 14.578 -6.609 1 88.25 98 GLY A C 1
ATOM 769 O O . GLY A 1 98 ? -10.5 15.758 -6.816 1 88.25 98 GLY A O 1
ATOM 770 N N . THR A 1 99 ? -10.648 14.008 -5.5 1 87.44 99 THR A N 1
ATOM 771 C CA . THR A 1 99 ? -10.297 14.773 -4.309 1 87.44 99 THR A CA 1
ATOM 772 C C . THR A 1 99 ? -8.828 15.188 -4.344 1 87.44 99 THR A C 1
ATOM 774 O O . THR A 1 99 ? -8.5 16.344 -4.074 1 87.44 99 THR A O 1
ATOM 777 N N . THR A 1 100 ? -7.922 14.297 -4.656 1 90.81 100 THR A N 1
ATOM 778 C CA . THR A 1 100 ? -6.5 14.617 -4.656 1 90.81 100 THR A CA 1
ATOM 779 C C . THR A 1 100 ? -6.172 15.648 -5.73 1 90.81 100 THR A C 1
ATOM 781 O O . THR A 1 100 ? -5.309 16.5 -5.531 1 90.81 100 THR A O 1
ATOM 784 N N . ARG A 1 101 ? -6.891 15.625 -6.805 1 90.69 101 ARG A N 1
ATOM 785 C CA . ARG A 1 101 ? -6.691 16.625 -7.848 1 90.69 101 ARG A CA 1
ATOM 786 C C . ARG A 1 101 ? -7.141 18 -7.371 1 90.69 101 ARG A C 1
ATOM 788 O O . ARG A 1 101 ? -6.473 19 -7.637 1 90.69 101 ARG A O 1
ATOM 795 N N . ALA A 1 102 ? -8.195 18.016 -6.676 1 85.75 102 ALA A N 1
ATOM 796 C CA . ALA A 1 102 ? -8.727 19.281 -6.156 1 85.75 102 ALA A CA 1
ATOM 797 C C . ALA A 1 102 ? -7.801 19.875 -5.105 1 85.75 102 ALA A C 1
ATOM 799 O O . ALA A 1 102 ? -7.676 21.094 -5 1 85.75 102 ALA A O 1
ATOM 800 N N . LEU A 1 103 ? -7.113 18.984 -4.402 1 88 103 LEU A N 1
ATOM 801 C CA . LEU A 1 103 ? -6.312 19.438 -3.27 1 88 103 LEU A CA 1
ATOM 802 C C . LEU A 1 103 ? -4.863 19.672 -3.686 1 88 103 LEU A C 1
ATOM 804 O O . LEU A 1 103 ? -4.102 20.312 -2.959 1 88 103 LEU A O 1
ATOM 808 N N . ALA A 1 104 ? -4.488 19.234 -4.82 1 85.19 104 ALA A N 1
ATOM 809 C CA . ALA A 1 104 ? -3.09 19.234 -5.238 1 85.19 104 ALA A CA 1
ATOM 810 C C . ALA A 1 104 ? -2.496 20.641 -5.164 1 85.19 104 ALA A C 1
ATOM 812 O O . ALA A 1 104 ? -1.353 20.812 -4.738 1 85.19 104 ALA A O 1
ATOM 813 N N . ASN A 1 105 ? -3.229 21.641 -5.449 1 85.44 105 ASN A N 1
ATOM 814 C CA . ASN A 1 105 ? -2.725 23.016 -5.453 1 85.44 105 ASN A CA 1
ATOM 815 C C . ASN A 1 105 ? -3.355 23.844 -4.34 1 85.44 105 ASN A C 1
ATOM 817 O O . ASN A 1 105 ? -3.348 25.078 -4.398 1 85.44 105 ASN A O 1
ATOM 821 N N . SER A 1 106 ? -3.877 23.219 -3.357 1 83.06 106 SER A N 1
ATOM 822 C CA . SER A 1 106 ? -4.496 23.922 -2.234 1 83.06 106 SER A CA 1
ATOM 823 C C . SER A 1 106 ? -3.479 24.219 -1.138 1 83.06 106 SER A C 1
ATOM 825 O O . SER A 1 106 ? -2.301 23.875 -1.269 1 83.06 106 SER A O 1
ATOM 827 N N . SER A 1 107 ? -3.934 24.938 -0.142 1 79.75 107 SER A N 1
ATOM 828 C CA . SER A 1 107 ? -3.07 25.297 0.977 1 79.75 107 SER A CA 1
ATOM 829 C C . SER A 1 107 ? -2.666 24.062 1.785 1 79.75 107 SER A C 1
ATOM 831 O O . SER A 1 107 ? -3.326 23.031 1.717 1 79.75 107 SER A O 1
ATOM 833 N N . ILE A 1 108 ? -1.615 24.188 2.453 1 77.19 108 ILE A N 1
ATOM 834 C CA . ILE A 1 108 ? -1.113 23.125 3.314 1 77.19 108 ILE A CA 1
ATOM 835 C C . ILE A 1 108 ? -2.18 22.734 4.34 1 77.19 108 ILE A C 1
ATOM 837 O O . ILE A 1 108 ? -2.359 21.562 4.648 1 77.19 108 ILE A O 1
ATOM 841 N N . GLU A 1 109 ? -2.852 23.672 4.832 1 76.38 109 GLU A N 1
ATOM 842 C CA . GLU A 1 109 ? -3.902 23.422 5.816 1 76.38 109 GLU A CA 1
ATOM 843 C C . GLU A 1 109 ? -5.035 22.609 5.215 1 76.38 109 GLU A C 1
ATOM 845 O O . GLU A 1 109 ? -5.543 21.672 5.852 1 76.38 109 GLU A O 1
ATOM 850 N N . ALA A 1 110 ? -5.355 22.938 4.012 1 78.69 110 ALA A N 1
ATOM 851 C CA . ALA A 1 110 ? -6.438 22.219 3.344 1 78.69 110 ALA A CA 1
ATOM 852 C C . ALA A 1 110 ? -6.039 20.766 3.066 1 78.69 110 ALA A C 1
ATOM 854 O O . ALA A 1 110 ? -6.875 19.859 3.135 1 78.69 110 ALA A O 1
ATOM 855 N N . LYS A 1 111 ? -4.816 20.578 2.836 1 82.69 111 LYS A N 1
ATOM 856 C CA . LYS A 1 111 ? -4.312 19.25 2.488 1 82.69 111 LYS A CA 1
ATOM 857 C C . LYS A 1 111 ? -4.191 18.375 3.727 1 82.69 111 LYS A C 1
ATOM 859 O O . LYS A 1 111 ? -4.418 17.172 3.658 1 82.69 111 LYS A O 1
ATOM 864 N N . TYR A 1 112 ? -3.887 19.016 4.824 1 80.38 112 TYR A N 1
ATOM 865 C CA . TYR A 1 112 ? -3.373 18.141 5.871 1 80.38 112 TYR A CA 1
ATOM 866 C C . TYR A 1 112 ? -4.129 18.359 7.18 1 80.38 112 TYR A C 1
ATOM 868 O O . TYR A 1 112 ? -3.957 17.594 8.133 1 80.38 112 TYR A O 1
ATOM 876 N N . MET A 1 113 ? -4.941 19.375 7.223 1 72.38 113 MET A N 1
ATOM 877 C CA . MET A 1 113 ? -5.691 19.594 8.453 1 72.38 113 MET A CA 1
ATOM 878 C C . MET A 1 113 ? -7.188 19.391 8.227 1 72.38 113 MET A C 1
ATOM 880 O O . MET A 1 113 ? -7.711 19.75 7.168 1 72.38 113 MET A O 1
ATOM 884 N N . ALA A 1 114 ? -7.777 18.688 9.195 1 61.53 114 ALA A N 1
ATOM 885 C CA . ALA A 1 114 ? -9.242 18.688 9.188 1 61.53 114 ALA A CA 1
ATOM 886 C C . ALA A 1 114 ? -9.805 20.062 9.539 1 61.53 114 ALA A C 1
ATOM 888 O O . ALA A 1 114 ? -9.188 20.812 10.289 1 61.53 114 ALA A O 1
ATOM 889 N N . PRO A 1 115 ? -10.797 20.469 8.711 1 51.97 115 PRO A N 1
ATOM 890 C CA . PRO A 1 115 ? -11.344 21.781 9.055 1 51.97 115 PRO A CA 1
ATOM 891 C C . PRO A 1 115 ? -11.656 21.922 10.539 1 51.97 115 PRO A C 1
ATOM 893 O O . PRO A 1 115 ? -12.172 20.969 11.156 1 51.97 115 PRO A O 1
ATOM 896 N N . GLN A 1 116 ? -10.828 22.641 11.211 1 48.22 116 GLN A N 1
ATOM 897 C CA . GLN A 1 116 ? -11.352 23.078 12.508 1 48.22 116 GLN A CA 1
ATOM 898 C C . GLN A 1 116 ? -12.523 24.047 12.328 1 48.22 116 GLN A C 1
ATOM 900 O O . GLN A 1 116 ? -12.508 24.891 11.43 1 48.22 116 GLN A O 1
ATOM 905 N N . PRO A 1 117 ? -13.727 23.609 12.781 1 43.88 117 PRO A N 1
ATOM 906 C CA . PRO A 1 117 ? -14.828 24.547 12.609 1 43.88 117 PRO A CA 1
ATOM 907 C C . PRO A 1 117 ? -14.406 26 12.812 1 43.88 117 PRO A C 1
ATOM 909 O O . PRO A 1 117 ? -14.117 26.406 13.938 1 43.88 117 PRO A O 1
ATOM 912 N N . GLN A 1 118 ? -13.445 26.484 12.305 1 41.78 118 GLN A N 1
ATOM 913 C CA . GLN A 1 118 ? -13.164 27.844 12.758 1 41.78 118 GLN A CA 1
ATOM 914 C C . GLN A 1 118 ? -14.32 28.781 12.414 1 41.78 118 GLN A C 1
ATOM 916 O O . GLN A 1 118 ? -14.656 29.688 13.195 1 41.78 118 GLN A O 1
ATOM 921 N N . THR A 1 119 ? -14.594 29.172 11.094 1 38.56 119 THR A N 1
ATOM 922 C CA . THR A 1 119 ? -15.68 30.078 10.719 1 38.56 119 THR A CA 1
ATOM 923 C C . THR A 1 119 ? -16.812 29.297 10.047 1 38.56 119 THR A C 1
ATOM 925 O O . THR A 1 119 ? -16.562 28.281 9.383 1 38.56 119 THR A O 1
ATOM 928 N N . PRO A 1 120 ? -18.016 29.641 10.406 1 38.03 120 PRO A N 1
ATOM 929 C CA .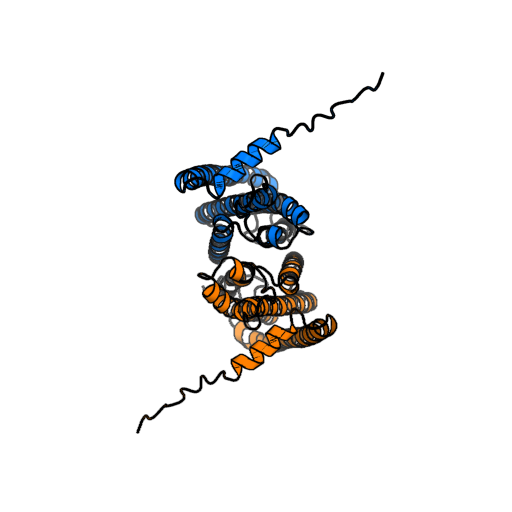 PRO A 1 120 ? -19.203 29.266 9.648 1 38.03 120 PRO A CA 1
ATOM 930 C C . PRO A 1 120 ? -19.031 29.422 8.141 1 38.03 120 PRO A C 1
ATOM 932 O O . PRO A 1 120 ? -18.547 30.469 7.68 1 38.03 120 PRO A O 1
ATOM 935 N N . GLY A 1 121 ? -18.766 28.203 7.402 1 40.88 121 GLY A N 1
ATOM 936 C CA . GLY A 1 121 ? -18.656 28.297 5.953 1 40.88 121 GLY A CA 1
ATOM 937 C C . GLY A 1 121 ? -17.469 27.547 5.395 1 40.88 121 GLY A C 1
ATOM 938 O O . GLY A 1 121 ? -17.328 27.422 4.176 1 40.88 121 GLY A O 1
ATOM 939 N N . ASP A 1 122 ? -16.406 27.516 6.09 1 44.69 122 ASP A N 1
ATOM 940 C CA . ASP A 1 122 ? -15.25 26.875 5.48 1 44.69 122 ASP A CA 1
ATOM 941 C C . ASP A 1 122 ? -15.477 25.391 5.289 1 44.69 122 ASP A C 1
ATOM 943 O O . ASP A 1 122 ? -15.219 24.594 6.199 1 44.69 122 ASP A O 1
ATOM 947 N N . VAL A 1 123 ? -16.438 25 4.449 1 44.97 123 VAL A N 1
ATOM 948 C CA . VAL A 1 123 ? -17.031 23.703 4.137 1 44.97 123 VAL A CA 1
ATOM 949 C C . VAL A 1 123 ? -16.062 22.891 3.277 1 44.97 123 VAL A C 1
ATOM 951 O O . VAL A 1 123 ? -16.25 21.688 3.111 1 44.97 123 VAL A O 1
ATOM 954 N N . SER A 1 124 ? -15.023 23.484 2.654 1 48.16 124 SER A N 1
ATOM 955 C CA . SER A 1 124 ? -14.336 22.75 1.591 1 48.16 124 SER A CA 1
ATOM 956 C C . SER A 1 124 ? -13.469 21.641 2.158 1 48.16 124 SER A C 1
ATOM 958 O O . SER A 1 124 ? -13.469 20.516 1.643 1 48.16 124 SER A O 1
ATOM 960 N N . THR A 1 125 ? -12.648 21.906 3.207 1 51.97 125 THR A N 1
ATOM 961 C CA . THR A 1 125 ? -11.727 20.906 3.711 1 51.97 125 THR A CA 1
ATOM 962 C C . THR A 1 125 ? -12.477 19.766 4.395 1 51.97 125 THR A C 1
ATOM 964 O O . THR A 1 125 ? -12.086 18.609 4.297 1 51.97 125 THR A O 1
ATOM 967 N N . VAL A 1 126 ? -13.656 20.188 4.984 1 56.28 126 VAL A N 1
ATOM 968 C CA . VAL A 1 126 ? -14.469 19.188 5.66 1 56.28 126 VAL A CA 1
ATOM 969 C C . VAL A 1 126 ? -15.023 18.188 4.641 1 56.28 126 VAL A C 1
ATOM 971 O O . VAL A 1 126 ? -15.016 16.969 4.879 1 56.28 126 VAL A O 1
ATOM 974 N N . ALA A 1 127 ? -15.094 18.812 3.465 1 70.25 127 ALA A N 1
ATOM 975 C CA . ALA A 1 127 ? -15.719 17.969 2.439 1 70.25 127 ALA A CA 1
ATOM 976 C C . ALA A 1 127 ? -14.719 16.969 1.875 1 70.25 127 ALA A C 1
ATOM 978 O O . ALA A 1 127 ? -15.039 15.789 1.702 1 70.25 127 ALA A O 1
ATOM 979 N N . HIS A 1 128 ? -13.484 17.344 1.849 1 79.31 128 HIS A N 1
ATOM 980 C CA . HIS A 1 128 ? -12.508 16.422 1.265 1 79.31 128 HIS A CA 1
ATOM 981 C C . HIS A 1 128 ? -12.125 15.32 2.248 1 79.31 128 HIS A C 1
ATOM 983 O O . HIS A 1 128 ? -11.953 14.172 1.855 1 79.31 128 HIS A O 1
ATOM 989 N N . GLY A 1 129 ? -12.016 15.664 3.527 1 82.19 129 GLY A N 1
ATOM 990 C CA . GLY A 1 129 ? -11.766 14.656 4.551 1 82.19 129 GLY A CA 1
ATOM 991 C C . GLY A 1 129 ? -12.867 13.625 4.66 1 82.19 129 GLY A C 1
ATOM 992 O O . GLY A 1 129 ? -12.586 12.43 4.82 1 82.19 129 GLY A O 1
ATOM 993 N N . ALA A 1 130 ? -14.055 14.148 4.461 1 80.69 130 ALA A N 1
ATOM 994 C CA . ALA A 1 130 ? -15.203 13.242 4.527 1 80.69 130 ALA A CA 1
ATOM 995 C C . ALA A 1 130 ? -15.234 12.312 3.322 1 80.69 130 ALA A C 1
ATOM 997 O O . ALA A 1 130 ? -15.547 11.125 3.453 1 80.69 130 ALA A O 1
ATOM 998 N N . VAL A 1 131 ? -14.93 12.844 2.186 1 84.5 131 VAL A N 1
ATOM 999 C CA . VAL A 1 131 ? -14.906 12.031 0.973 1 84.5 131 VAL A CA 1
ATOM 1000 C C . VAL A 1 131 ? -13.859 10.93 1.11 1 84.5 131 VAL A C 1
ATOM 1002 O O . VA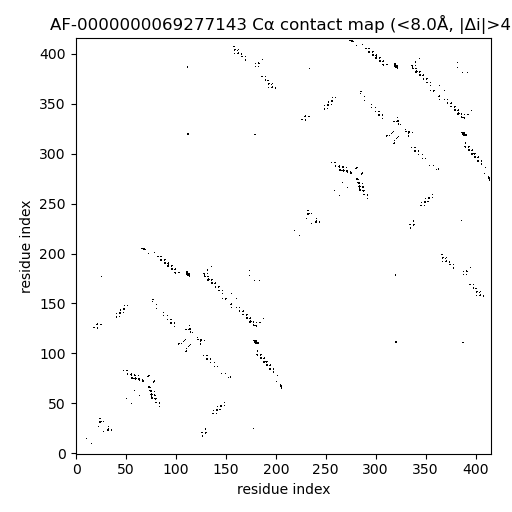L A 1 131 ? -14.148 9.758 0.848 1 84.5 131 VAL A O 1
ATOM 1005 N N . ILE A 1 132 ? -12.672 11.305 1.551 1 90 132 ILE A N 1
ATOM 1006 C CA . ILE A 1 132 ? -11.586 10.344 1.688 1 90 132 ILE A CA 1
ATOM 1007 C C . ILE A 1 132 ? -11.906 9.359 2.812 1 90 132 ILE A C 1
ATOM 1009 O O . ILE A 1 132 ? -11.633 8.164 2.695 1 90 132 ILE A O 1
ATOM 1013 N N . GLY A 1 133 ? -12.5 9.836 3.879 1 86.94 133 GLY A N 1
ATOM 1014 C CA . GLY A 1 133 ? -12.922 8.945 4.949 1 86.94 133 GLY A CA 1
ATOM 1015 C C . GLY A 1 133 ? -13.945 7.918 4.504 1 86.94 133 GLY A C 1
ATOM 1016 O O . GLY A 1 133 ? -13.875 6.754 4.898 1 86.94 133 GLY A O 1
ATOM 1017 N N . ASN A 1 134 ? -14.828 8.32 3.678 1 85.5 134 ASN A N 1
ATOM 1018 C CA . ASN A 1 134 ? -15.828 7.406 3.137 1 85.5 134 ASN A CA 1
ATOM 1019 C C . ASN A 1 134 ? -15.203 6.387 2.191 1 85.5 134 ASN A C 1
ATOM 1021 O O . ASN A 1 134 ? -15.594 5.219 2.182 1 85.5 134 ASN A O 1
ATOM 1025 N N . ALA A 1 135 ? -14.336 6.867 1.378 1 90.81 135 ALA A N 1
ATOM 1026 C CA . ALA A 1 135 ? -13.617 5.938 0.509 1 90.81 135 ALA A CA 1
ATOM 1027 C C . ALA A 1 135 ? -12.883 4.879 1.325 1 90.81 135 ALA A C 1
ATOM 1029 O O . ALA A 1 135 ? -12.898 3.695 0.973 1 90.81 135 ALA A O 1
ATOM 1030 N N . ALA A 1 136 ? -12.273 5.281 2.41 1 92.44 136 ALA A N 1
ATOM 1031 C CA . ALA A 1 136 ? -11.602 4.344 3.303 1 92.44 136 ALA A CA 1
ATOM 1032 C C . ALA A 1 136 ? -12.594 3.363 3.92 1 92.44 136 ALA A C 1
ATOM 1034 O O . ALA A 1 136 ? -12.289 2.18 4.086 1 92.44 136 ALA A O 1
ATOM 1035 N N . HIS A 1 1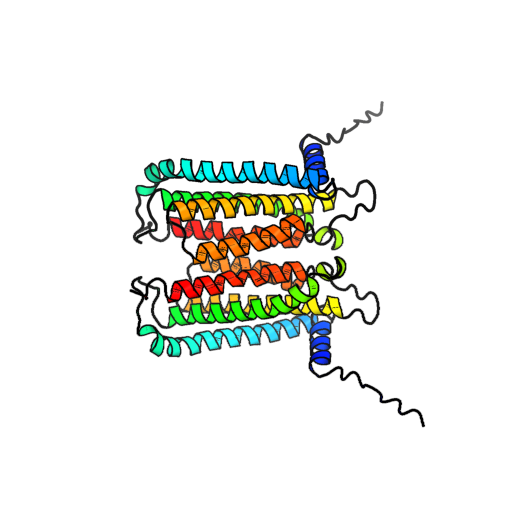37 ? -13.766 3.854 4.199 1 90.19 137 HIS A N 1
ATOM 1036 C CA . HIS A 1 137 ? -14.812 2.998 4.742 1 90.19 137 HIS A CA 1
ATOM 1037 C C . HIS A 1 137 ? -15.234 1.937 3.734 1 90.19 137 HIS A C 1
ATOM 1039 O O . HIS A 1 137 ? -15.367 0.761 4.082 1 90.19 137 HIS A O 1
ATOM 1045 N N . VAL A 1 138 ? -15.43 2.381 2.553 1 90.5 138 VAL A N 1
ATOM 1046 C CA . VAL A 1 138 ? -15.781 1.449 1.484 1 90.5 138 VAL A CA 1
ATOM 1047 C C . VAL A 1 138 ? -14.672 0.414 1.318 1 90.5 138 VAL A C 1
ATOM 1049 O O . VAL A 1 138 ? -14.945 -0.781 1.178 1 90.5 138 VAL A O 1
ATOM 1052 N N . PHE A 1 139 ? -13.508 0.872 1.332 1 94.62 139 PHE A N 1
ATOM 1053 C CA . PHE A 1 139 ? -12.344 -0.001 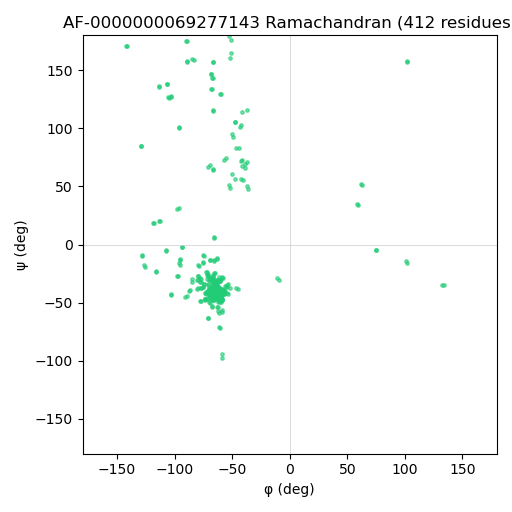1.218 1 94.62 139 PHE A CA 1
ATOM 1054 C C . PHE A 1 139 ? -12.32 -1.022 2.35 1 94.62 139 PHE A C 1
ATOM 1056 O O . PHE A 1 139 ? -12.102 -2.211 2.113 1 94.62 139 PHE A O 1
ATOM 1063 N N . LEU A 1 140 ? -12.641 -0.596 3.518 1 91.81 140 LEU A N 1
ATOM 1064 C CA . LEU A 1 140 ? -12.68 -1.473 4.684 1 91.81 140 LEU A CA 1
ATOM 1065 C C . LEU A 1 140 ? -13.75 -2.551 4.508 1 91.81 140 LEU A C 1
ATOM 1067 O O . LEU A 1 140 ? -13.5 -3.725 4.789 1 91.81 140 LEU A O 1
ATOM 1071 N N . CYS A 1 141 ? -14.805 -2.145 4.023 1 91 141 CYS A N 1
ATOM 1072 C CA . CYS A 1 141 ? -15.906 -3.08 3.822 1 91 141 CYS A CA 1
ATOM 1073 C C . CYS A 1 141 ? -15.562 -4.102 2.746 1 91 141 CYS A C 1
ATOM 1075 O O . CYS A 1 141 ? -15.859 -5.289 2.893 1 91 141 CYS A O 1
ATOM 1077 N N . TYR A 1 142 ? -14.961 -3.637 1.698 1 93.12 142 TYR A N 1
ATOM 1078 C CA . TYR A 1 142 ? -14.531 -4.566 0.662 1 93.12 142 TYR A CA 1
ATOM 1079 C C . TYR A 1 142 ? -13.539 -5.578 1.22 1 93.12 142 TYR A C 1
ATOM 1081 O O . TYR A 1 142 ? -13.656 -6.781 0.967 1 93.12 142 TYR A O 1
ATOM 1089 N N . THR A 1 143 ? -12.523 -5.07 1.929 1 92.69 143 THR A N 1
ATOM 1090 C CA . THR A 1 143 ? -11.484 -5.941 2.467 1 92.69 143 THR A CA 1
ATOM 1091 C C . THR A 1 143 ? -12.086 -6.996 3.389 1 92.69 143 THR A C 1
ATOM 1093 O O . THR A 1 143 ? -11.688 -8.164 3.357 1 92.69 143 THR A O 1
ATOM 1096 N N . LEU A 1 144 ? -13.039 -6.617 4.141 1 90.25 144 LEU A N 1
ATOM 1097 C CA . LEU A 1 144 ? -13.719 -7.555 5.027 1 90.25 144 LEU A CA 1
ATOM 1098 C C . LEU A 1 144 ? -14.5 -8.594 4.227 1 90.25 144 LEU A C 1
ATOM 1100 O O . LEU A 1 144 ? -14.344 -9.797 4.449 1 90.25 144 LEU A O 1
ATOM 1104 N N . ALA A 1 145 ? -15.242 -8.172 3.275 1 89.06 145 ALA A N 1
ATOM 1105 C CA . ALA A 1 145 ? -16.031 -9.078 2.443 1 89.06 145 ALA A CA 1
ATOM 1106 C C . ALA A 1 145 ? -15.133 -10.023 1.657 1 89.06 145 ALA A C 1
ATOM 1108 O O . ALA A 1 145 ? -15.406 -11.227 1.566 1 89.06 145 ALA A O 1
ATOM 1109 N N . ASP A 1 146 ? -14.117 -9.453 1.133 1 90.06 146 ASP A N 1
ATOM 1110 C CA . ASP A 1 146 ? -13.18 -10.242 0.343 1 90.06 146 ASP A CA 1
ATOM 1111 C C . ASP A 1 146 ? -12.492 -11.297 1.205 1 90.06 146 ASP A C 1
ATOM 1113 O O . ASP A 1 146 ? -12.297 -12.43 0.769 1 90.06 146 ASP A O 1
ATOM 1117 N N . THR A 1 147 ? -12.156 -10.938 2.391 1 89.75 147 THR A N 1
ATOM 1118 C CA . THR A 1 147 ? -11.508 -11.883 3.295 1 89.75 147 THR A CA 1
ATOM 1119 C C . THR A 1 147 ? -12.469 -13 3.695 1 89.75 147 THR A C 1
ATOM 1121 O O . THR A 1 147 ? -12.125 -14.18 3.617 1 89.75 147 THR A O 1
ATOM 1124 N N . VAL A 1 148 ? -13.672 -12.68 3.982 1 88.25 148 VAL A N 1
ATOM 1125 C CA . VAL A 1 148 ? -14.648 -13.656 4.449 1 88.25 148 VAL A CA 1
ATOM 1126 C C . VAL A 1 148 ? -15.047 -14.586 3.301 1 88.25 148 VAL A C 1
ATOM 1128 O O . VAL A 1 148 ? -15.016 -15.805 3.445 1 88.25 148 VAL A O 1
ATOM 1131 N N . THR A 1 149 ? -15.328 -14.023 2.16 1 83.75 149 THR A N 1
ATOM 1132 C CA . THR A 1 149 ? -15.734 -14.844 1.021 1 83.75 149 THR A CA 1
ATOM 1133 C C . THR A 1 149 ? -14.555 -15.672 0.505 1 83.75 149 THR A C 1
ATOM 1135 O O . THR A 1 149 ? -14.727 -16.828 0.111 1 83.75 149 THR A O 1
ATOM 1138 N N . GLY A 1 150 ? -13.391 -15.07 0.534 1 83.38 150 GLY A N 1
ATOM 1139 C CA . GLY A 1 150 ? -12.203 -15.789 0.095 1 83.38 150 GLY A CA 1
ATOM 1140 C C . GLY A 1 150 ? -11.867 -16.969 0.987 1 83.38 150 GLY A C 1
ATOM 1141 O O . GLY A 1 150 ? -11.469 -18.031 0.498 1 83.38 150 GLY A O 1
ATOM 1142 N N . LEU A 1 151 ? -12.031 -16.781 2.275 1 84.88 151 LEU A N 1
ATOM 1143 C CA . LEU A 1 151 ? -11.781 -17.859 3.211 1 84.88 151 LEU A CA 1
ATOM 1144 C C . LEU A 1 151 ? -12.836 -18.953 3.064 1 84.88 151 LEU A C 1
ATOM 1146 O O . LEU A 1 151 ? -12.516 -20.141 3.084 1 84.88 151 LEU A O 1
ATOM 1150 N N . PHE A 1 152 ? -14.055 -18.531 2.857 1 84 152 PHE A N 1
ATOM 1151 C CA . PHE A 1 152 ? -15.156 -19.484 2.703 1 84 152 PHE A CA 1
ATOM 1152 C C . PHE A 1 152 ? -14.969 -20.328 1.446 1 84 152 PHE A C 1
ATOM 1154 O O . PHE A 1 152 ? -15.273 -21.516 1.443 1 84 152 PHE A O 1
ATOM 1161 N N . ARG A 1 153 ? -14.438 -19.812 0.432 1 78.19 153 ARG A N 1
ATOM 1162 C CA . ARG A 1 153 ? -14.242 -20.5 -0.841 1 78.19 153 ARG A CA 1
ATOM 1163 C C . ARG A 1 153 ? -12.859 -21.141 -0.916 1 78.19 153 ARG A C 1
ATOM 1165 O O . ARG A 1 153 ? -12.5 -21.719 -1.937 1 78.19 153 ARG A O 1
ATOM 1172 N N . LYS A 1 154 ? -12.055 -20.953 0.127 1 80.81 154 LYS A N 1
ATOM 1173 C CA . LYS A 1 154 ? -10.703 -21.484 0.193 1 80.81 154 LYS A CA 1
ATOM 1174 C C . LYS A 1 154 ? -9.844 -20.984 -0.966 1 80.81 154 LYS A C 1
ATOM 1176 O O . LYS A 1 154 ? -9.055 -21.734 -1.539 1 80.81 154 LYS A O 1
ATOM 1181 N N . SER A 1 155 ? -10.148 -19.75 -1.316 1 76.44 155 SER A N 1
ATOM 1182 C CA . SER A 1 155 ? -9.43 -19.156 -2.441 1 76.44 155 SER A CA 1
ATOM 1183 C C . SER A 1 155 ? -8.438 -18.094 -1.968 1 76.44 155 SER A C 1
ATOM 1185 O O . SER A 1 155 ? -7.695 -17.531 -2.773 1 76.44 155 SER A O 1
ATOM 1187 N N . LEU A 1 156 ? -8.461 -17.828 -0.665 1 81.31 156 LEU A N 1
ATOM 1188 C CA . LEU A 1 156 ? -7.578 -16.812 -0.108 1 81.31 156 LEU A CA 1
ATOM 1189 C C . LEU A 1 156 ? -6.43 -17.453 0.663 1 81.31 156 LEU A C 1
ATOM 1191 O O . LEU A 1 156 ? -6.652 -18.297 1.527 1 81.31 156 LEU A O 1
ATOM 1195 N N . THR A 1 157 ? -5.223 -17.078 0.323 1 81.62 157 THR A N 1
ATOM 1196 C CA . THR A 1 157 ? -4.043 -17.594 1.018 1 81.62 157 THR A CA 1
ATOM 1197 C C . THR A 1 157 ? -3.768 -16.781 2.277 1 81.62 157 THR A C 1
ATOM 1199 O O . THR A 1 157 ? -4.27 -15.656 2.424 1 81.62 157 THR A O 1
ATOM 1202 N N . MET A 1 158 ? -3.059 -17.328 3.152 1 84.5 158 MET A N 1
ATOM 1203 C CA . MET A 1 158 ? -2.822 -16.688 4.445 1 84.5 158 MET A CA 1
ATOM 1204 C C . MET A 1 158 ? -2.07 -15.367 4.27 1 84.5 158 MET A C 1
ATOM 1206 O O . MET A 1 158 ? -2.285 -14.422 5.027 1 84.5 158 MET A O 1
ATOM 1210 N N . ASP A 1 159 ? -1.131 -15.297 3.33 1 84.62 159 ASP A N 1
ATOM 1211 C CA . ASP A 1 159 ? -0.432 -14.031 3.102 1 84.62 159 ASP A CA 1
ATOM 1212 C C . ASP A 1 159 ? -1.401 -12.938 2.658 1 84.62 159 ASP A C 1
ATOM 1214 O O . ASP A 1 159 ? -1.237 -11.773 3.021 1 84.62 159 ASP A O 1
ATOM 1218 N N . MET A 1 160 ? -2.445 -13.367 1.963 1 87.44 160 MET A N 1
ATOM 1219 C CA . MET A 1 160 ? -3.455 -12.406 1.527 1 87.44 160 MET A CA 1
ATOM 1220 C C . MET A 1 160 ? -4.324 -11.961 2.699 1 87.44 160 MET A C 1
ATOM 1222 O O . MET A 1 160 ? -4.777 -10.812 2.74 1 87.44 160 MET A O 1
ATOM 1226 N N . VAL A 1 161 ? -4.516 -12.922 3.564 1 90.44 161 VAL A N 1
ATOM 1227 C CA . VAL A 1 161 ? -5.266 -12.562 4.766 1 90.44 1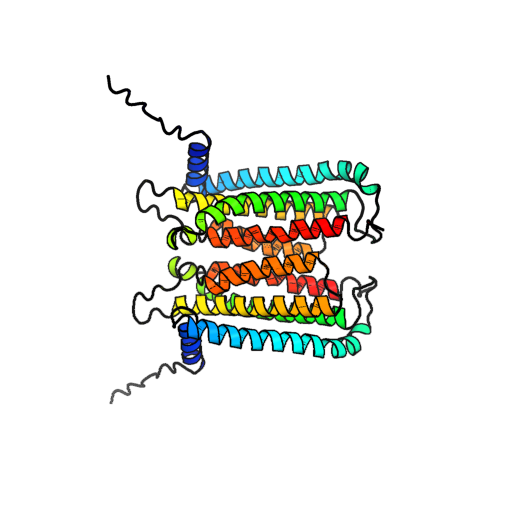61 VAL A CA 1
ATOM 1228 C C . VAL A 1 161 ? -4.512 -11.5 5.551 1 90.44 161 VAL A C 1
ATOM 1230 O O . VAL A 1 161 ? -5.098 -10.5 5.977 1 90.44 161 VAL A O 1
ATOM 1233 N N . ILE A 1 162 ? -3.223 -11.664 5.68 1 91.12 162 ILE A N 1
ATOM 1234 C CA . ILE A 1 162 ? -2.396 -10.703 6.402 1 91.12 162 ILE A CA 1
ATOM 1235 C C . ILE A 1 162 ? -2.361 -9.375 5.641 1 91.12 162 ILE A C 1
ATOM 1237 O O . ILE A 1 162 ? -2.438 -8.305 6.242 1 91.12 162 ILE A O 1
ATOM 1241 N N . HIS A 1 163 ? -2.266 -9.492 4.398 1 91.69 163 HIS A N 1
ATOM 1242 C CA . HIS A 1 163 ? -2.314 -8.305 3.551 1 91.69 163 HIS A CA 1
ATOM 1243 C C . HIS A 1 163 ? -3.6 -7.516 3.777 1 91.69 163 HIS A C 1
ATOM 1245 O O . HIS A 1 163 ? -3.562 -6.293 3.949 1 91.69 163 HIS A O 1
ATOM 1251 N N . HIS A 1 164 ? -4.723 -8.266 3.887 1 93.94 164 HIS A N 1
ATOM 1252 C CA . HIS A 1 164 ? -6.012 -7.637 4.152 1 93.94 164 HIS A CA 1
ATOM 1253 C C . HIS A 1 164 ? -6.047 -7.012 5.543 1 93.94 164 HIS A C 1
ATOM 1255 O O . HIS A 1 164 ? -6.598 -5.922 5.723 1 93.94 164 HIS A O 1
ATOM 1261 N N . LEU A 1 165 ? -5.457 -7.672 6.469 1 93.06 165 LEU A N 1
ATOM 1262 C CA . LEU A 1 165 ? -5.43 -7.164 7.836 1 93.06 165 LEU A CA 1
ATOM 1263 C C . LEU A 1 165 ? -4.641 -5.863 7.918 1 93.06 165 LEU A C 1
ATOM 1265 O O . LEU A 1 165 ? -5.059 -4.918 8.586 1 93.06 165 LEU A O 1
ATOM 1269 N N . VAL A 1 166 ? -3.518 -5.797 7.25 1 91.69 166 VAL A N 1
ATOM 1270 C CA . VAL A 1 166 ? -2.691 -4.594 7.246 1 91.69 166 VAL A CA 1
ATOM 1271 C C . VAL A 1 166 ? -3.457 -3.443 6.598 1 91.69 166 VAL A C 1
ATOM 1273 O O . VAL A 1 166 ? -3.494 -2.334 7.137 1 91.69 166 VAL A O 1
ATOM 1276 N N . PHE A 1 167 ? -4.113 -3.732 5.516 1 92.44 167 PHE A N 1
ATOM 1277 C CA . PHE A 1 167 ? -4.906 -2.705 4.852 1 92.44 167 PHE A CA 1
ATOM 1278 C C . PHE A 1 167 ? -6.074 -2.27 5.727 1 92.44 167 PHE A C 1
ATOM 1280 O O . PHE A 1 167 ? -6.441 -1.094 5.738 1 92.44 167 PHE A O 1
ATOM 1287 N N . PHE A 1 168 ? -6.645 -3.262 6.418 1 91.12 168 PHE A N 1
ATOM 1288 C CA . PHE A 1 168 ? -7.762 -2.979 7.309 1 91.12 168 PHE A CA 1
ATOM 1289 C C . PHE A 1 168 ? -7.348 -2.002 8.406 1 91.12 168 PHE A C 1
ATOM 1291 O O . PHE A 1 168 ? -8.062 -1.04 8.688 1 91.12 168 PHE A O 1
ATOM 1298 N N . MET A 1 169 ? -6.223 -2.189 8.906 1 88.25 169 MET A N 1
ATOM 1299 C CA . MET A 1 169 ? -5.719 -1.322 9.969 1 88.25 169 MET A CA 1
ATOM 1300 C C . MET A 1 169 ? -5.469 0.088 9.445 1 88.25 169 MET A C 1
ATOM 1302 O O . MET A 1 169 ? -5.863 1.069 10.078 1 88.25 169 MET A O 1
ATOM 1306 N N . PHE A 1 170 ? -4.961 0.169 8.352 1 88.12 170 PHE A N 1
ATOM 1307 C CA . PHE A 1 170 ? -4.613 1.479 7.816 1 88.12 170 PHE A CA 1
ATOM 1308 C C . PHE A 1 170 ? -5.863 2.232 7.379 1 88.12 170 PHE A C 1
ATOM 1310 O O . PHE A 1 170 ? -5.98 3.438 7.609 1 88.12 170 PHE A O 1
ATOM 1317 N N . CYS A 1 171 ? -6.801 1.53 6.738 1 90.19 171 CYS A N 1
ATOM 1318 C CA . CYS A 1 171 ? -8.047 2.17 6.336 1 90.19 171 CYS A CA 1
ATOM 1319 C C . CYS A 1 171 ? -8.828 2.65 7.555 1 90.19 171 CYS A C 1
ATOM 1321 O O . CYS A 1 171 ? -9.516 3.674 7.492 1 90.19 171 CYS A O 1
ATOM 1323 N N . SER A 1 172 ? -8.688 1.961 8.648 1 87.31 172 SER A N 1
ATOM 1324 C CA . SER A 1 172 ? -9.336 2.387 9.883 1 87.31 172 SER A CA 1
ATOM 1325 C C . SER A 1 172 ? -8.766 3.703 10.391 1 87.31 172 SER A C 1
ATOM 1327 O O . SER A 1 172 ? -9.5 4.582 10.828 1 87.31 172 SER A O 1
ATOM 1329 N N . ILE A 1 173 ? -7.469 3.855 10.242 1 85.88 173 ILE A N 1
ATOM 1330 C CA . ILE A 1 173 ? -6.812 5.09 10.664 1 85.88 173 ILE A CA 1
ATOM 1331 C C . ILE A 1 173 ? -7.309 6.254 9.812 1 85.88 173 ILE A C 1
ATOM 1333 O O . ILE A 1 173 ? -7.648 7.316 10.336 1 85.88 173 ILE A O 1
ATOM 1337 N N . ILE A 1 174 ? -7.398 6.047 8.531 1 87 174 ILE A N 1
ATOM 1338 C CA . ILE A 1 174 ? -7.844 7.09 7.613 1 87 174 ILE A CA 1
ATOM 1339 C C . ILE A 1 174 ? -9.305 7.438 7.895 1 87 174 ILE A C 1
ATOM 1341 O O . ILE A 1 174 ? -9.672 8.609 7.938 1 87 174 ILE A O 1
ATOM 1345 N N . MET A 1 175 ? -10.086 6.426 8.133 1 83.75 175 MET A N 1
ATOM 1346 C CA . MET A 1 175 ? -11.516 6.605 8.336 1 83.75 175 MET A CA 1
ATOM 1347 C C . MET A 1 175 ? -11.789 7.406 9.609 1 83.75 175 MET A C 1
ATOM 1349 O O . MET A 1 175 ? -12.633 8.305 9.609 1 83.75 175 MET A O 1
ATOM 1353 N N . PHE A 1 176 ? -11.031 7.215 10.633 1 77.81 176 PHE A N 1
ATOM 1354 C CA . PHE A 1 176 ? -11.344 7.805 11.93 1 77.81 176 PHE A CA 1
ATOM 1355 C C . PHE A 1 176 ? -10.562 9.094 12.141 1 77.81 176 PHE A C 1
ATOM 1357 O O . PHE A 1 176 ? -10.984 9.969 12.898 1 77.81 176 PHE A O 1
ATOM 1364 N N . ASP A 1 177 ? -9.43 9.242 11.531 1 74.38 177 ASP A N 1
ATOM 1365 C CA . ASP A 1 177 ? -8.594 10.422 11.734 1 74.38 177 ASP A CA 1
ATOM 1366 C C . ASP A 1 177 ? -9.125 11.617 10.953 1 74.38 177 ASP A C 1
ATOM 1368 O O . ASP A 1 177 ? -9.289 12.703 11.508 1 74.38 177 ASP A O 1
ATOM 1372 N N . GLY A 1 178 ? -9.422 11.492 9.773 1 72.69 178 GLY A N 1
ATOM 1373 C CA . GLY A 1 178 ? -10 12.531 8.922 1 72.69 178 GLY A CA 1
ATOM 1374 C C . GLY A 1 178 ? -8.992 13.578 8.508 1 72.69 178 GLY A C 1
ATOM 1375 O O . GLY A 1 178 ? -9.312 14.469 7.715 1 72.69 178 GLY A O 1
ATOM 1376 N N . ASN A 1 179 ? -7.797 13.477 9.016 1 79.5 179 ASN A N 1
ATOM 1377 C CA . ASN A 1 179 ? -6.758 14.43 8.656 1 79.5 179 ASN A CA 1
ATOM 1378 C C . ASN A 1 179 ? -5.977 13.977 7.43 1 79.5 179 ASN A C 1
ATOM 1380 O O . ASN A 1 179 ? -6.078 12.812 7.02 1 79.5 179 ASN A O 1
ATOM 1384 N N . SER A 1 180 ? -5.363 14.922 6.758 1 87.44 180 SER A N 1
ATOM 1385 C CA . SER A 1 180 ? -4.469 14.703 5.629 1 87.44 180 SER A CA 1
ATOM 1386 C C . SER A 1 180 ? -5.203 14.039 4.465 1 87.44 180 SER A C 1
ATOM 1388 O O . SER A 1 180 ? -4.742 13.031 3.928 1 87.44 180 SER A O 1
ATOM 1390 N N . PRO A 1 181 ? -6.309 14.695 4.133 1 88.19 181 PRO A N 1
ATOM 1391 C CA . PRO A 1 181 ? -7.066 14.07 3.047 1 88.19 181 PRO A CA 1
ATOM 1392 C C . PRO A 1 181 ? -6.246 13.922 1.767 1 88.19 181 PRO A C 1
ATOM 1394 O O . PRO A 1 181 ? -6.461 12.977 0.999 1 88.19 181 PRO A O 1
ATOM 1397 N N . TYR A 1 182 ? -5.336 14.727 1.548 1 89.44 182 TYR A N 1
ATOM 1398 C CA . TYR A 1 182 ? -4.527 14.641 0.337 1 89.44 182 TYR A CA 1
ATOM 1399 C C . TYR A 1 182 ? -3.658 13.383 0.355 1 89.44 182 TYR A C 1
ATOM 1401 O O . TYR A 1 182 ? -3.725 12.562 -0.562 1 89.44 182 TYR A O 1
ATOM 1409 N N . LEU A 1 183 ? -2.91 13.203 1.393 1 90.06 183 LEU A N 1
ATOM 1410 C CA . LEU A 1 183 ? -2.029 12.047 1.481 1 90.06 183 LEU A CA 1
ATOM 1411 C C . LEU A 1 183 ? -2.836 10.758 1.624 1 90.06 183 LEU A C 1
ATOM 1413 O O . LEU A 1 183 ? -2.475 9.727 1.052 1 90.06 183 LEU A O 1
ATOM 1417 N N . ALA A 1 184 ? -3.84 10.812 2.422 1 91.44 184 ALA A N 1
ATOM 1418 C CA . ALA A 1 184 ? -4.707 9.648 2.564 1 91.44 184 ALA A CA 1
ATOM 1419 C C . ALA A 1 184 ? -5.312 9.25 1.222 1 91.44 184 ALA A C 1
ATOM 1421 O O . ALA A 1 184 ? -5.402 8.062 0.904 1 91.44 184 ALA A O 1
ATOM 1422 N N . GLY A 1 185 ? -5.734 10.258 0.48 1 92.38 185 GLY A N 1
ATOM 1423 C CA . GLY A 1 185 ? -6.238 9.984 -0.857 1 92.38 185 GLY A CA 1
ATOM 1424 C C . GLY A 1 185 ? -5.203 9.352 -1.769 1 92.38 185 GLY A C 1
ATOM 1425 O O . GLY A 1 185 ? -5.512 8.422 -2.518 1 92.38 185 GLY A O 1
ATOM 1426 N N . CYS A 1 186 ? -4.047 9.789 -1.704 1 89.75 186 CYS A N 1
ATOM 1427 C CA . CYS A 1 186 ? -2.959 9.219 -2.488 1 89.75 186 CYS A CA 1
ATOM 1428 C C . CYS A 1 186 ? -2.703 7.77 -2.086 1 89.75 186 CYS A C 1
ATOM 1430 O O . CYS A 1 186 ? -2.471 6.914 -2.941 1 89.75 186 CYS A O 1
ATOM 1432 N N . LEU A 1 187 ? -2.756 7.531 -0.857 1 89.44 187 LEU A N 1
ATOM 1433 C CA . LEU A 1 187 ? -2.549 6.176 -0.359 1 89.44 187 LEU A CA 1
ATOM 1434 C C . LEU A 1 187 ? -3.611 5.23 -0.903 1 89.44 187 LEU A C 1
ATOM 1436 O O . LEU A 1 187 ? -3.293 4.129 -1.363 1 89.44 187 LEU A O 1
ATOM 1440 N N . LEU A 1 188 ? -4.801 5.688 -0.822 1 93.56 188 LEU A N 1
ATOM 1441 C CA . LEU A 1 188 ? -5.891 4.848 -1.309 1 93.56 188 LEU A CA 1
ATOM 1442 C C . LEU A 1 188 ? -5.785 4.645 -2.816 1 93.56 188 LEU A C 1
ATOM 1444 O O . LEU A 1 188 ? -6.168 3.59 -3.33 1 93.56 188 LEU A O 1
ATOM 1448 N N . GLN A 1 189 ? -5.145 5.551 -3.512 1 93.69 189 GLN A N 1
ATOM 1449 C CA . GLN A 1 189 ? -4.977 5.465 -4.961 1 93.69 189 GLN A CA 1
ATOM 1450 C C . GLN A 1 189 ? -3.93 4.418 -5.332 1 93.69 189 GLN A C 1
ATOM 1452 O O . GLN A 1 189 ? -3.832 4.016 -6.492 1 93.69 189 GLN A O 1
ATOM 1457 N N . MET A 1 190 ? -3.236 3.918 -4.406 1 91.88 190 MET A N 1
ATOM 1458 C CA . MET A 1 190 ? -2.246 2.883 -4.691 1 91.88 190 MET A CA 1
ATOM 1459 C C . MET A 1 190 ? -2.922 1.604 -5.18 1 91.88 190 MET A C 1
ATOM 1461 O O . MET A 1 190 ? -2.277 0.751 -5.793 1 91.88 190 MET A O 1
ATOM 1465 N N . GLU A 1 191 ? -4.199 1.557 -5.004 1 92.81 191 GLU A N 1
ATOM 1466 C CA . GLU A 1 191 ? -4.98 0.452 -5.551 1 92.81 191 GLU A CA 1
ATOM 1467 C C . GLU A 1 191 ? -4.918 0.435 -7.074 1 92.81 191 GLU A C 1
ATOM 1469 O O . GLU A 1 191 ? -5.293 -0.556 -7.707 1 92.81 191 GLU A O 1
ATOM 1474 N N . LEU A 1 192 ? -4.414 1.491 -7.641 1 92.81 192 LEU A N 1
ATOM 1475 C CA . LEU A 1 192 ? -4.23 1.542 -9.086 1 92.81 192 LEU A CA 1
ATOM 1476 C C . LEU A 1 192 ? -3.406 0.353 -9.57 1 92.81 192 LEU A C 1
ATOM 1478 O O . LEU A 1 192 ? -3.678 -0.199 -10.641 1 92.81 192 LEU A O 1
ATOM 1482 N N . SER A 1 193 ? -2.469 -0.076 -8.773 1 91.44 193 SER A N 1
ATOM 1483 C CA . SER A 1 193 ? -1.633 -1.199 -9.188 1 91.44 193 SER A CA 1
ATOM 1484 C C . SER A 1 193 ? -2.434 -2.496 -9.227 1 91.44 193 SER A C 1
ATOM 1486 O O . SER A 1 193 ? -2.133 -3.391 -10.023 1 91.44 193 SER A O 1
ATOM 1488 N N . THR A 1 194 ? -3.482 -2.617 -8.398 1 93.44 194 THR A N 1
ATOM 1489 C CA . THR A 1 194 ? -4.336 -3.801 -8.367 1 93.44 194 THR A CA 1
ATOM 1490 C C . THR A 1 194 ? -5.051 -3.986 -9.703 1 93.44 194 THR A C 1
ATOM 1492 O O . THR A 1 194 ? -5.211 -5.113 -10.172 1 93.44 194 THR A O 1
ATOM 1495 N N . ILE A 1 195 ? -5.465 -2.939 -10.305 1 92.88 195 ILE A N 1
ATOM 1496 C CA . ILE A 1 195 ? -6.145 -2.998 -11.594 1 92.88 195 ILE A CA 1
ATOM 1497 C C . ILE A 1 195 ? -5.219 -3.625 -12.641 1 92.88 195 ILE A C 1
ATOM 1499 O O . ILE A 1 195 ? -5.617 -4.547 -13.352 1 92.88 195 ILE A O 1
ATOM 1503 N N . PHE A 1 196 ? -3.998 -3.229 -12.664 1 89.62 196 PHE A N 1
ATOM 1504 C CA . PHE A 1 196 ? -3.047 -3.732 -13.648 1 89.62 196 PHE A CA 1
ATOM 1505 C C . PHE A 1 196 ? -2.609 -5.148 -13.305 1 89.62 196 PHE A C 1
ATOM 1507 O O . PHE A 1 196 ? -2.41 -5.98 -14.195 1 89.62 196 PHE A O 1
ATOM 1514 N N . LEU A 1 197 ? -2.473 -5.41 -11.977 1 88.06 197 LEU A N 1
ATOM 1515 C CA . LEU A 1 197 ? -2.152 -6.766 -11.547 1 88.06 197 LEU A CA 1
ATOM 1516 C C . LEU A 1 197 ? -3.221 -7.75 -12.008 1 88.06 197 LEU A C 1
ATOM 1518 O O . LEU A 1 197 ? -2.898 -8.805 -12.57 1 88.06 197 LEU A O 1
ATOM 1522 N N . ASN A 1 198 ? -4.445 -7.402 -11.828 1 87.94 198 ASN A N 1
ATOM 1523 C CA . ASN A 1 198 ? -5.527 -8.297 -12.219 1 87.94 198 ASN A CA 1
ATOM 1524 C C . ASN A 1 198 ? -5.617 -8.445 -13.734 1 87.94 198 ASN A C 1
ATOM 1526 O O . ASN A 1 198 ? -5.898 -9.531 -14.242 1 87.94 198 ASN A O 1
ATOM 1530 N N . PHE A 1 199 ? -5.379 -7.359 -14.422 1 86.25 199 PHE A N 1
ATOM 1531 C CA . PHE A 1 199 ? -5.332 -7.418 -15.875 1 86.25 199 PHE A CA 1
ATOM 1532 C C . PHE A 1 199 ? -4.266 -8.406 -16.344 1 86.25 199 PHE A C 1
ATOM 1534 O O . PHE A 1 199 ? -4.516 -9.227 -17.219 1 86.25 199 PHE A O 1
ATOM 1541 N N . PHE A 1 200 ? -3.172 -8.398 -15.719 1 83.94 200 PHE A N 1
ATOM 1542 C CA . PHE A 1 200 ? -2.08 -9.305 -16.047 1 83.94 200 PHE A CA 1
ATOM 1543 C C . PHE A 1 200 ? -2.441 -10.742 -15.695 1 83.94 200 PHE A C 1
ATOM 1545 O O . PHE A 1 200 ? -2.203 -11.656 -16.484 1 83.94 200 PHE A O 1
ATOM 1552 N N . LEU A 1 201 ? -3.014 -10.945 -14.586 1 81.25 201 LEU A N 1
ATOM 1553 C CA . LEU A 1 201 ? -3.389 -12.281 -14.148 1 81.25 201 LEU A CA 1
ATOM 1554 C C . LEU A 1 201 ? -4.43 -12.891 -15.086 1 81.25 201 LEU A C 1
ATOM 1556 O O . LEU A 1 201 ? -4.395 -14.086 -15.375 1 81.25 201 LEU A O 1
ATOM 1560 N N . PHE A 1 202 ? -5.289 -12.055 -15.617 1 81.94 202 PHE A N 1
ATOM 1561 C CA . PHE A 1 202 ? -6.363 -12.547 -16.469 1 81.94 202 PHE A CA 1
ATOM 1562 C C . PHE A 1 202 ? -5.82 -12.984 -17.828 1 81.94 202 PHE A C 1
ATOM 1564 O O . PHE A 1 202 ? -6.316 -13.945 -18.422 1 81.94 202 PHE A O 1
ATOM 1571 N N . PHE A 1 203 ? -4.645 -12.43 -18.234 1 82.06 203 PHE A N 1
ATOM 1572 C CA . PHE A 1 203 ? -4.309 -12.656 -19.641 1 82.06 203 PHE A CA 1
ATOM 1573 C C . PHE A 1 203 ? -2.922 -13.273 -19.766 1 82.06 203 PHE A C 1
ATOM 1575 O O . PHE A 1 203 ? -2.59 -13.852 -20.812 1 82.06 203 PHE A O 1
ATOM 1582 N N . ARG A 1 204 ? -2.092 -13.219 -18.859 1 77.19 204 ARG A N 1
ATOM 1583 C CA . ARG A 1 204 ? -0.684 -13.578 -18.969 1 77.19 204 ARG A CA 1
ATOM 1584 C C . ARG A 1 204 ? -0.527 -15.047 -19.359 1 77.19 204 ARG A C 1
ATOM 1586 O O . ARG A 1 204 ? 0.414 -15.398 -20.078 1 77.19 204 ARG A O 1
ATOM 1593 N N . ASN A 1 205 ? -1.438 -15.875 -18.938 1 74.81 205 ASN A N 1
ATOM 1594 C CA . ASN A 1 205 ? -1.267 -17.297 -19.234 1 74.81 205 ASN A CA 1
ATOM 1595 C C . ASN A 1 205 ? -2.391 -17.828 -20.109 1 74.81 205 ASN A C 1
ATOM 1597 O O . ASN A 1 205 ? -2.645 -19.031 -20.156 1 74.81 205 ASN A O 1
ATOM 1601 N N . ARG A 1 206 ? -3.008 -17.016 -20.688 1 74.62 206 ARG A N 1
ATOM 1602 C CA . ARG A 1 206 ? -4.129 -17.453 -21.5 1 74.62 206 ARG A CA 1
ATOM 1603 C C . ARG A 1 206 ? -3.893 -17.141 -22.984 1 74.62 206 ARG A C 1
ATOM 1605 O O . ARG A 1 206 ? -4.504 -17.75 -23.859 1 74.62 206 ARG A O 1
ATOM 1612 N N . LEU A 1 207 ? -3.018 -16.141 -23.156 1 59.22 207 LEU A N 1
ATOM 1613 C CA . LEU A 1 207 ? -2.781 -15.742 -24.531 1 59.22 207 LEU A CA 1
ATOM 1614 C C . LEU A 1 207 ? -1.536 -16.422 -25.094 1 59.22 207 LEU A C 1
ATOM 1616 O O . LEU A 1 207 ? -0.5 -16.469 -24.438 1 59.22 207 LEU A O 1
ATOM 1620 N N . GLY A 1 208 ? -1.629 -17.516 -25.906 1 56.03 208 GLY A N 1
ATOM 1621 C CA . GLY A 1 208 ? -0.654 -18.266 -26.672 1 56.03 208 GLY A CA 1
ATOM 1622 C C . GLY A 1 208 ? -0.938 -19.75 -26.688 1 56.03 208 GLY A C 1
ATOM 1623 O O . GLY A 1 208 ? -1.709 -20.266 -25.859 1 56.03 208 GLY A O 1
ATOM 1624 N N . MET B 1 1 ? 28.031 22.703 52.75 1 23.34 1 MET B N 1
ATOM 1625 C CA . MET B 1 1 ? 28.703 22.906 51.469 1 23.34 1 MET B CA 1
ATOM 1626 C C . MET B 1 1 ? 28.062 22.031 50.375 1 23.34 1 MET B C 1
ATOM 1628 O O . MET B 1 1 ? 27.969 20.812 50.531 1 23.34 1 MET B O 1
ATOM 1632 N N . ASP B 1 2 ? 27.031 22.625 49.531 1 22.42 2 ASP B N 1
ATOM 1633 C CA . ASP B 1 2 ? 25.875 22.484 48.656 1 22.42 2 ASP B CA 1
ATOM 1634 C C . ASP B 1 2 ? 26.266 21.828 47.312 1 22.42 2 ASP B C 1
ATOM 1636 O O . ASP B 1 2 ? 27.031 22.391 46.531 1 22.42 2 ASP B O 1
ATOM 1640 N N . GLY B 1 3 ? 26.641 20.594 47.219 1 22.36 3 GLY B N 1
ATOM 1641 C CA . GLY B 1 3 ? 27.141 19.781 46.125 1 22.36 3 GLY B CA 1
ATOM 1642 C C . GLY B 1 3 ? 26.188 19.719 44.938 1 22.36 3 GLY B C 1
ATOM 1643 O O . GLY B 1 3 ? 25.125 19.094 45.031 1 22.36 3 GLY B O 1
ATOM 1644 N N . PHE B 1 4 ? 25.969 20.828 44.031 1 22.17 4 PHE B N 1
ATOM 1645 C CA . PHE B 1 4 ? 25.281 21.156 42.781 1 22.17 4 PHE B CA 1
ATOM 1646 C C . PHE B 1 4 ? 25.641 20.156 41.719 1 22.17 4 PHE B C 1
ATOM 1648 O O . PHE B 1 4 ? 26.734 20.219 41.125 1 22.17 4 PHE B O 1
ATOM 1655 N N . LEU B 1 5 ? 25.609 18.859 41.906 1 24.38 5 LEU B N 1
ATOM 1656 C CA . LEU B 1 5 ? 25.953 17.906 40.844 1 24.38 5 LEU B CA 1
ATOM 1657 C C . LEU B 1 5 ? 25.203 18.234 39.562 1 24.38 5 LEU B C 1
ATOM 1659 O O . LEU B 1 5 ? 23.969 18.297 39.562 1 24.38 5 LEU B O 1
ATOM 1663 N N . GLU B 1 6 ? 25.797 19 38.594 1 22.67 6 GLU B N 1
ATOM 1664 C CA . GLU B 1 6 ? 25.516 19.422 37.219 1 22.67 6 GLU B CA 1
ATOM 1665 C C . GLU B 1 6 ? 25.141 18.219 36.344 1 22.67 6 GLU B C 1
ATOM 1667 O O . GLU B 1 6 ? 25.969 17.344 36.094 1 22.67 6 GLU B O 1
ATOM 1672 N N . LYS B 1 7 ? 24.125 17.484 36.594 1 26.52 7 LYS B N 1
ATOM 1673 C CA . LYS B 1 7 ? 23.562 16.484 35.656 1 26.52 7 LYS B CA 1
ATOM 1674 C C . LYS B 1 7 ? 23.641 16.969 34.219 1 26.52 7 LYS B C 1
ATOM 1676 O O . LYS B 1 7 ? 22.891 17.859 33.812 1 26.52 7 LYS B O 1
ATOM 1681 N N . GLY B 1 8 ? 24.844 17.062 33.562 1 24.8 8 GLY B N 1
ATOM 1682 C CA . GLY B 1 8 ? 25.156 17.281 32.156 1 24.8 8 GLY B CA 1
ATOM 1683 C C . GLY B 1 8 ? 24.344 16.406 31.219 1 24.8 8 GLY B C 1
ATOM 1684 O O . GLY B 1 8 ? 24.359 15.18 31.312 1 24.8 8 GLY B O 1
ATOM 1685 N N . VAL B 1 9 ? 23.156 16.797 30.906 1 26.28 9 VAL B N 1
ATOM 1686 C CA . VAL B 1 9 ? 22.297 16.312 29.844 1 26.28 9 VAL B CA 1
ATOM 1687 C C . VAL B 1 9 ? 23.141 16.031 28.594 1 26.28 9 VAL B C 1
ATOM 1689 O O . VAL B 1 9 ? 23.656 16.969 27.969 1 26.28 9 VAL B O 1
ATOM 1692 N N . GLN B 1 10 ? 24.078 15.062 28.531 1 23.23 10 GLN B N 1
ATOM 1693 C CA . GLN B 1 10 ? 24.828 14.531 27.391 1 23.23 10 GLN B CA 1
ATOM 1694 C C . GLN B 1 10 ? 23.938 14.344 26.172 1 23.23 10 GLN B C 1
ATOM 1696 O O . GLN B 1 10 ? 23.094 13.445 26.156 1 23.23 10 GLN B O 1
ATOM 1701 N N . THR B 1 11 ? 23.484 15.383 25.484 1 31.55 11 THR B N 1
ATOM 1702 C CA . THR B 1 11 ? 23.031 15.531 24.109 1 31.55 11 THR B CA 1
ATOM 1703 C C . THR B 1 11 ? 23.922 14.734 23.156 1 31.55 11 THR B C 1
ATOM 1705 O O . THR B 1 11 ? 25.062 15.141 22.875 1 31.55 11 THR B O 1
ATOM 1708 N N . GLY B 1 12 ? 24.109 13.453 23.328 1 27.31 12 GLY B N 1
ATOM 1709 C CA . GLY B 1 12 ? 25.031 12.594 22.609 1 27.31 12 GLY B CA 1
ATOM 1710 C C . GLY B 1 12 ? 24.906 12.727 21.109 1 27.31 12 GLY B C 1
ATOM 1711 O O . GLY B 1 12 ? 24.047 13.445 20.609 1 27.31 12 GLY B O 1
ATOM 1712 N N . TRP B 1 13 ? 25.844 11.977 20.391 1 30.19 13 TRP B N 1
ATOM 1713 C CA . TRP B 1 13 ? 26.156 11.836 18.969 1 30.19 13 TRP B CA 1
ATOM 1714 C C . TRP B 1 13 ? 24.891 11.68 18.141 1 30.19 13 TRP B C 1
ATOM 1716 O O . TRP B 1 13 ? 24.766 12.273 17.062 1 30.19 13 TRP B O 1
ATOM 1726 N N . TRP B 1 14 ? 23.938 11.008 18.562 1 29.25 14 TRP B N 1
ATOM 1727 C CA . TRP B 1 14 ? 22.703 10.789 17.812 1 29.25 14 TRP B CA 1
ATOM 1728 C C . TRP B 1 14 ? 21.875 12.07 17.75 1 29.25 14 TRP B C 1
ATOM 1730 O O . TRP B 1 14 ? 21.141 12.297 16.797 1 29.25 14 TRP B O 1
ATOM 1740 N N . GLY B 1 15 ? 22.016 12.961 18.672 1 32.25 15 GLY B N 1
ATOM 1741 C CA . GLY B 1 15 ? 21.328 14.242 18.656 1 32.25 15 GLY B CA 1
ATOM 1742 C C . GLY B 1 15 ? 21.844 15.18 17.578 1 32.25 15 GLY B C 1
ATOM 1743 O O . GLY B 1 15 ? 21.062 15.828 16.891 1 32.25 15 GLY B O 1
ATOM 1744 N N . SER B 1 16 ? 23.141 15.359 17.484 1 32.22 16 SER B N 1
ATOM 1745 C CA . SER B 1 16 ? 23.781 16.266 16.531 1 32.22 16 SER B CA 1
ATOM 1746 C C . SER B 1 16 ? 23.578 15.773 15.094 1 32.22 16 SER B C 1
ATOM 1748 O O . SER B 1 16 ? 23.328 16.578 14.188 1 32.22 16 SER B O 1
ATOM 1750 N N . GLN B 1 17 ? 23.812 14.492 14.797 1 30.89 17 GLN B N 1
ATOM 1751 C CA . GLN B 1 17 ? 23.656 13.969 13.445 1 30.89 17 GLN B CA 1
ATOM 1752 C C . GLN B 1 17 ? 22.203 14.016 13 1 30.89 17 GLN B C 1
ATOM 1754 O O . GLN B 1 17 ? 21.922 14.211 11.82 1 30.89 17 GLN B O 1
ATOM 1759 N N . ASN B 1 18 ? 21.344 13.828 13.914 1 33.28 18 ASN B N 1
ATOM 1760 C CA . ASN B 1 18 ? 19.922 13.961 13.625 1 33.28 18 ASN B CA 1
ATOM 1761 C C . ASN B 1 18 ? 19.547 15.406 13.328 1 33.28 18 ASN B C 1
ATOM 1763 O O . ASN B 1 18 ? 18.672 15.664 12.5 1 33.28 18 ASN B O 1
ATOM 1767 N N . GLU B 1 19 ? 20.172 16.375 14.055 1 31.89 19 GLU B N 1
ATOM 1768 C CA . GLU B 1 19 ? 19.969 17.781 13.727 1 31.89 19 GLU B CA 1
ATOM 1769 C C . GLU B 1 19 ? 20.516 18.109 12.336 1 31.89 19 GLU B C 1
ATOM 1771 O O . GLU B 1 19 ? 19.906 18.891 11.602 1 31.89 19 GLU B O 1
ATOM 1776 N N . LEU B 1 20 ? 21.703 17.625 12.031 1 30.94 20 LEU B N 1
ATOM 1777 C CA . LEU B 1 20 ? 22.281 17.875 10.711 1 30.94 20 LEU B CA 1
ATOM 1778 C C . LEU B 1 20 ? 21.422 17.234 9.617 1 30.94 20 LEU B C 1
ATOM 1780 O O . LEU B 1 20 ? 21.219 17.844 8.562 1 30.94 20 LEU B O 1
ATOM 1784 N N . LEU B 1 21 ? 21.016 16.016 9.844 1 32.22 21 LEU B N 1
ATOM 1785 C CA . LEU B 1 21 ? 20.203 15.375 8.82 1 32.22 21 LEU B CA 1
ATOM 1786 C C . LEU B 1 21 ? 18.844 16.062 8.703 1 32.22 21 LEU B C 1
ATOM 1788 O O . LEU B 1 21 ? 18.328 16.25 7.594 1 32.22 21 LEU B O 1
ATOM 1792 N N . CYS B 1 22 ? 18.266 16.453 9.75 1 33.5 22 CYS B N 1
ATOM 1793 C CA . CYS B 1 22 ? 17.016 17.188 9.828 1 33.5 22 CYS B CA 1
ATOM 1794 C C . CYS B 1 22 ? 17.125 18.547 9.141 1 33.5 22 CYS B C 1
ATOM 1796 O O . CYS B 1 22 ? 16.234 18.953 8.398 1 33.5 22 CYS B O 1
ATOM 1798 N N . ALA B 1 23 ? 18.094 19.422 9.562 1 32.91 23 ALA B N 1
ATOM 1799 C CA . ALA B 1 23 ? 18.359 20.719 8.953 1 32.91 23 ALA B CA 1
ATOM 1800 C C . ALA B 1 23 ? 18.609 20.578 7.453 1 32.91 23 ALA B C 1
ATOM 1802 O O . ALA B 1 23 ? 18.359 21.516 6.691 1 32.91 23 ALA B O 1
ATOM 1803 N N . GLN B 1 24 ? 19.25 19.516 7.074 1 31.42 24 GLN B N 1
ATOM 1804 C CA . GLN B 1 24 ? 19.656 19.406 5.676 1 31.42 24 GLN B CA 1
ATOM 1805 C C . GLN B 1 24 ? 18.453 19.25 4.762 1 31.42 24 GLN B C 1
ATOM 1807 O O . GLN B 1 24 ? 18.422 19.781 3.652 1 31.42 24 GLN B O 1
ATOM 1812 N N . ILE B 1 25 ? 17.5 18.375 5.129 1 35.25 25 ILE B N 1
ATOM 1813 C CA . ILE B 1 25 ? 16.547 18 4.09 1 35.25 25 ILE B CA 1
ATOM 1814 C C . ILE B 1 25 ? 15.617 19.172 3.777 1 35.25 25 ILE B C 1
ATOM 1816 O O . ILE B 1 25 ? 15.32 19.438 2.613 1 35.25 25 ILE B O 1
ATOM 1820 N N . TRP B 1 26 ? 14.781 19.656 4.762 1 35.59 26 TRP B N 1
ATOM 1821 C CA . TRP B 1 26 ? 13.781 20.609 4.316 1 35.59 26 TRP B CA 1
ATOM 1822 C C . TRP B 1 26 ? 14.438 21.828 3.664 1 35.59 26 TRP B C 1
ATOM 1824 O O . TRP B 1 26 ? 14.047 22.234 2.564 1 35.59 26 TRP B O 1
ATOM 1834 N N . TRP B 1 27 ? 14.672 23 4.625 1 33.47 27 TRP B N 1
ATOM 1835 C CA . TRP B 1 27 ? 14.93 24.391 4.234 1 33.47 27 TRP B CA 1
ATOM 1836 C C . TRP B 1 27 ? 16.328 24.531 3.648 1 33.47 27 TRP B C 1
ATOM 1838 O O . TRP B 1 27 ? 16.766 25.641 3.322 1 33.47 27 TRP B O 1
ATOM 1848 N N . CYS B 1 28 ? 17.203 23.656 4.152 1 33.69 28 CYS B N 1
ATOM 1849 C CA . CYS B 1 28 ? 18.359 24.328 3.58 1 33.69 28 CYS B CA 1
ATOM 1850 C C . CYS B 1 28 ? 18.188 24.562 2.086 1 33.69 28 CYS B C 1
ATOM 1852 O O . CYS B 1 28 ? 17.516 23.781 1.406 1 33.69 28 CYS B O 1
ATOM 1854 N N . GLY B 1 29 ? 18.844 25.391 1.462 1 39.44 29 GLY B N 1
ATOM 1855 C CA . GLY B 1 29 ? 18.953 25.844 0.079 1 39.44 29 GLY B CA 1
ATOM 1856 C C . GLY B 1 29 ? 18.812 24.703 -0.918 1 39.44 29 GLY B C 1
ATOM 1857 O O . GLY B 1 29 ? 19.234 23.578 -0.641 1 39.44 29 GLY B O 1
ATOM 1858 N N . THR B 1 30 ? 17.734 24.656 -1.814 1 51.62 30 THR B N 1
ATOM 1859 C CA . THR B 1 30 ? 17.438 23.828 -2.988 1 51.62 30 THR B CA 1
ATOM 1860 C C . THR B 1 30 ? 18.672 23.031 -3.416 1 51.62 30 THR B C 1
ATOM 1862 O O . THR B 1 30 ? 18.562 21.844 -3.723 1 51.62 30 THR B O 1
ATOM 1865 N N . SER B 1 31 ? 19.781 23.594 -3.135 1 47 31 SER B N 1
ATOM 1866 C CA . SER B 1 31 ? 20.953 22.953 -3.713 1 47 31 SER B CA 1
ATOM 1867 C C . SER B 1 31 ? 21.484 21.844 -2.807 1 47 31 SER B C 1
ATOM 1869 O O . SER B 1 31 ? 21.859 20.766 -3.281 1 47 31 SER B O 1
ATOM 1871 N N . ARG B 1 32 ? 21.5 22.031 -1.473 1 52.97 32 ARG B N 1
ATOM 1872 C CA . ARG B 1 32 ? 22.031 21.031 -0.572 1 52.97 32 ARG B CA 1
ATOM 1873 C C . ARG B 1 32 ? 21.125 19.812 -0.492 1 52.97 32 ARG B C 1
ATOM 1875 O O . ARG B 1 32 ? 21.594 18.672 -0.447 1 52.97 32 ARG B O 1
ATOM 1882 N N . PHE B 1 33 ? 19.797 20 -0.464 1 63 33 PHE B N 1
ATOM 1883 C CA . PHE B 1 33 ? 18.828 18.906 -0.478 1 63 33 PHE B CA 1
ATOM 1884 C C . PHE B 1 33 ? 19.016 18.047 -1.726 1 63 33 PHE B C 1
ATOM 1886 O O . PHE B 1 33 ? 19 16.812 -1.646 1 63 33 PHE B O 1
ATOM 1893 N N . LEU B 1 34 ? 19.281 18.812 -2.695 1 63.78 34 LEU B N 1
ATOM 1894 C CA . LEU B 1 34 ? 19.438 18.094 -3.953 1 63.78 34 LEU B CA 1
ATOM 1895 C C . LEU B 1 34 ? 20.719 17.266 -3.945 1 63.78 34 LEU B C 1
ATOM 1897 O O . LEU B 1 34 ? 20.719 16.109 -4.375 1 63.78 34 LEU B O 1
ATOM 1901 N N . ILE B 1 35 ? 21.781 17.891 -3.408 1 62.62 35 ILE B N 1
ATOM 1902 C CA . ILE B 1 35 ? 23.062 17.203 -3.389 1 62.62 35 ILE B CA 1
ATOM 1903 C C . ILE B 1 35 ? 22.984 16 -2.449 1 62.62 35 ILE B C 1
ATOM 1905 O O . ILE B 1 35 ? 23.391 14.891 -2.809 1 62.62 35 ILE B O 1
ATOM 1909 N N . THR B 1 36 ? 22.375 16.125 -1.262 1 69.75 36 THR B N 1
ATOM 1910 C CA . THR B 1 36 ? 22.25 15.031 -0.304 1 69.75 36 THR B CA 1
ATOM 1911 C C . THR B 1 36 ? 21.328 13.938 -0.838 1 69.75 36 THR B C 1
ATOM 1913 O O . THR B 1 36 ? 21.562 12.75 -0.624 1 69.75 36 THR B O 1
ATOM 1916 N N . SER B 1 37 ? 20.359 14.414 -1.526 1 75.31 37 SER B N 1
ATOM 1917 C CA . SER B 1 37 ? 19.438 13.445 -2.113 1 75.31 37 SER B CA 1
ATOM 1918 C C . SER B 1 37 ? 20.125 12.617 -3.197 1 75.31 37 SER B C 1
ATOM 1920 O O . SER B 1 37 ? 19.891 11.406 -3.295 1 75.31 37 SER B O 1
ATOM 1922 N N . VAL B 1 38 ? 20.969 13.312 -3.936 1 74.56 38 VAL B N 1
ATOM 1923 C CA . VAL B 1 38 ? 21.656 12.602 -5.008 1 74.56 38 VAL B CA 1
ATOM 1924 C C . VAL B 1 38 ? 22.672 11.617 -4.414 1 74.56 38 VAL B C 1
ATOM 1926 O O . VAL B 1 38 ? 22.734 10.461 -4.832 1 74.56 38 VAL B O 1
ATOM 1929 N N . ILE B 1 39 ? 23.375 12.039 -3.459 1 76.56 39 ILE B N 1
ATOM 1930 C CA . ILE B 1 39 ? 24.359 11.18 -2.797 1 76.56 39 ILE B CA 1
ATOM 1931 C C . ILE B 1 39 ? 23.641 10.008 -2.131 1 76.56 39 ILE B C 1
ATOM 1933 O O . ILE B 1 39 ? 24.062 8.859 -2.258 1 76.56 39 ILE B O 1
ATOM 1937 N N . GLY B 1 40 ? 22.516 10.328 -1.426 1 80.94 40 GLY B N 1
ATOM 1938 C CA . GLY B 1 40 ? 21.734 9.266 -0.818 1 80.94 40 GLY B CA 1
ATOM 1939 C C . GLY B 1 40 ? 21.203 8.266 -1.825 1 80.94 40 GLY B C 1
ATOM 1940 O O . GLY B 1 40 ? 21.25 7.055 -1.588 1 80.94 40 GLY B O 1
ATOM 1941 N N . THR B 1 41 ? 20.781 8.797 -2.869 1 82.5 41 THR B N 1
ATOM 1942 C CA . THR B 1 41 ? 20.266 7.938 -3.926 1 82.5 41 THR B CA 1
ATOM 1943 C C . THR B 1 41 ? 21.359 7.02 -4.465 1 82.5 41 THR B C 1
ATOM 1945 O O . THR B 1 41 ? 21.141 5.809 -4.602 1 82.5 41 THR B O 1
ATOM 1948 N N . CYS B 1 42 ? 22.516 7.59 -4.727 1 82.19 42 CYS B N 1
ATOM 1949 C CA . CYS B 1 42 ? 23.625 6.789 -5.23 1 82.19 42 CYS B CA 1
ATOM 1950 C C . CYS B 1 42 ? 24.031 5.711 -4.227 1 82.19 42 CYS B C 1
ATOM 1952 O O . CYS B 1 42 ? 24.266 4.562 -4.602 1 82.19 42 CYS B O 1
ATOM 1954 N N . PHE B 1 43 ? 24.078 6.055 -3.072 1 85.62 43 PHE B N 1
ATOM 1955 C CA . PHE B 1 43 ? 24.469 5.125 -2.02 1 85.62 43 PHE B CA 1
ATOM 1956 C C . PHE B 1 43 ? 23.469 3.977 -1.918 1 85.62 43 PHE B C 1
ATOM 1958 O O . PHE B 1 43 ? 23.859 2.807 -2.002 1 85.62 43 PHE B O 1
ATOM 1965 N N . TRP B 1 44 ? 22.203 4.32 -1.761 1 87.12 44 TRP B N 1
ATOM 1966 C CA . TRP B 1 44 ? 21.188 3.293 -1.516 1 87.12 44 TRP B CA 1
ATOM 1967 C C . TRP B 1 44 ? 21 2.418 -2.748 1 87.12 44 TRP B C 1
ATOM 1969 O O . TRP B 1 44 ? 20.859 1.197 -2.637 1 87.12 44 TRP B O 1
ATOM 1979 N N . VAL B 1 45 ? 21.016 3.02 -3.879 1 85.94 45 VAL B N 1
ATOM 1980 C CA . VAL B 1 45 ? 20.859 2.244 -5.105 1 85.94 45 VAL B CA 1
ATOM 1981 C C . VAL B 1 45 ? 22.047 1.302 -5.277 1 85.94 45 VAL B C 1
ATOM 1983 O O . VAL B 1 45 ? 21.859 0.124 -5.602 1 85.94 45 VAL B O 1
ATOM 1986 N N . ALA B 1 46 ? 23.219 1.793 -5.035 1 85.12 46 ALA B N 1
ATOM 1987 C CA . ALA B 1 46 ? 24.406 0.957 -5.137 1 85.12 46 ALA B CA 1
ATOM 1988 C C . ALA B 1 46 ? 24.375 -0.172 -4.109 1 85.12 46 ALA B C 1
ATOM 1990 O O . ALA B 1 46 ? 24.75 -1.306 -4.414 1 85.12 46 ALA B O 1
ATOM 1991 N N . LEU B 1 47 ? 23.938 0.129 -2.967 1 85.19 47 LEU B N 1
ATOM 1992 C CA . LEU B 1 47 ? 23.875 -0.862 -1.899 1 85.19 47 LEU B CA 1
ATOM 1993 C C . LEU B 1 47 ? 22.875 -1.971 -2.248 1 85.19 47 LEU B C 1
ATOM 1995 O O . LEU B 1 47 ? 23.219 -3.154 -2.152 1 85.19 47 LEU B O 1
ATOM 1999 N N . PHE B 1 48 ? 21.719 -1.653 -2.732 1 85.81 48 PHE B N 1
ATOM 2000 C CA . PHE B 1 48 ? 20.719 -2.652 -3.074 1 85.81 48 PHE B CA 1
ATOM 2001 C C . PHE B 1 48 ? 21.141 -3.439 -4.309 1 85.81 48 PHE B C 1
ATOM 2003 O O . PHE B 1 48 ? 20.875 -4.641 -4.402 1 85.81 48 PHE B O 1
ATOM 2010 N N . ALA B 1 49 ? 21.797 -2.756 -5.191 1 80.19 49 ALA B N 1
ATOM 2011 C CA . ALA B 1 49 ? 22.297 -3.459 -6.363 1 80.19 49 ALA B CA 1
ATOM 2012 C C . ALA B 1 49 ? 23.406 -4.441 -5.98 1 80.19 49 ALA B C 1
ATOM 2014 O O . ALA B 1 49 ? 23.453 -5.562 -6.5 1 80.19 49 ALA B O 1
ATOM 2015 N N . PHE B 1 50 ? 24.234 -4.004 -5.117 1 80.38 50 PHE B N 1
ATOM 2016 C CA . PHE B 1 50 ? 25.297 -4.863 -4.625 1 80.38 50 PHE B CA 1
ATOM 2017 C C . PHE B 1 50 ? 24.719 -6.102 -3.949 1 80.38 50 PHE B C 1
ATOM 2019 O O . PHE B 1 50 ? 25.156 -7.223 -4.227 1 80.38 50 PHE B O 1
ATOM 2026 N N . PHE B 1 51 ? 23.734 -5.949 -3.105 1 79.38 51 PHE B N 1
ATOM 2027 C CA . PHE B 1 51 ? 23.109 -7.082 -2.43 1 79.38 51 PHE B CA 1
ATOM 2028 C C . PHE B 1 51 ? 22.406 -7.988 -3.432 1 79.38 51 PHE B C 1
ATOM 2030 O O . PHE B 1 51 ? 22.453 -9.211 -3.309 1 79.38 51 PHE B O 1
ATOM 2037 N N . ALA B 1 52 ? 21.812 -7.398 -4.414 1 74.94 52 ALA B N 1
ATOM 2038 C CA . ALA B 1 52 ? 21.141 -8.188 -5.441 1 74.94 52 ALA B CA 1
ATOM 2039 C C . ALA B 1 52 ? 22.141 -9.039 -6.223 1 74.94 52 ALA B C 1
ATOM 2041 O O . ALA B 1 52 ? 21.844 -10.18 -6.594 1 74.94 52 ALA B O 1
ATOM 2042 N N . LEU B 1 53 ? 23.297 -8.484 -6.355 1 73.69 53 LEU B N 1
ATOM 2043 C CA . LEU B 1 53 ? 24.312 -9.18 -7.152 1 73.69 53 LEU B CA 1
ATOM 2044 C C . LEU B 1 53 ? 25.062 -10.195 -6.309 1 73.69 53 LEU B C 1
ATOM 2046 O O . LEU B 1 53 ? 25.438 -11.266 -6.801 1 73.69 53 LEU B O 1
ATOM 2050 N N . VAL B 1 54 ? 25.188 -9.914 -5.004 1 76.06 54 VAL B N 1
ATOM 2051 C CA . VAL B 1 54 ? 25.969 -10.781 -4.141 1 76.06 54 VAL B CA 1
ATOM 2052 C C . VAL B 1 54 ? 25.078 -11.852 -3.523 1 76.06 54 VAL B C 1
ATOM 2054 O O . VAL B 1 54 ? 25.484 -13.008 -3.393 1 76.06 54 VAL B O 1
ATOM 2057 N N . LEU B 1 55 ? 23.938 -11.461 -3.043 1 73.69 55 LEU B N 1
ATOM 2058 C CA . LEU B 1 55 ? 23.016 -12.398 -2.412 1 73.69 55 LEU B CA 1
ATOM 2059 C C . LEU B 1 55 ? 22.594 -13.492 -3.391 1 73.69 55 LEU B C 1
ATOM 2061 O O . LEU B 1 55 ? 22.375 -14.641 -2.99 1 73.69 55 LEU B O 1
ATOM 2065 N N . TYR B 1 56 ? 22.562 -13.211 -4.59 1 68.81 56 TYR B N 1
ATOM 2066 C CA . TYR B 1 56 ? 22.109 -14.141 -5.613 1 68.81 56 TYR B CA 1
ATOM 2067 C C . TYR B 1 56 ? 22.953 -15.414 -5.605 1 68.81 56 TYR B C 1
ATOM 2069 O O . TYR B 1 56 ? 22.422 -16.516 -5.43 1 68.81 56 TYR B O 1
ATOM 2077 N N . PRO B 1 57 ? 24.219 -15.297 -5.754 1 68.12 57 PRO B N 1
ATOM 2078 C CA . PRO B 1 57 ? 25.031 -16.516 -5.785 1 68.12 57 PRO B CA 1
ATOM 2079 C C . PRO B 1 57 ? 25.047 -17.25 -4.445 1 68.12 57 PRO B C 1
ATOM 2081 O O . PRO B 1 57 ? 25.109 -18.484 -4.41 1 68.12 57 PRO B O 1
ATOM 2084 N N . LEU B 1 58 ? 24.906 -16.562 -3.377 1 70.12 58 LEU B N 1
ATOM 2085 C CA . LEU B 1 58 ? 24.953 -17.172 -2.055 1 70.12 58 LEU B CA 1
ATOM 2086 C C . LEU B 1 58 ? 23.703 -17.984 -1.772 1 70.12 58 LEU B C 1
ATOM 2088 O O . LEU B 1 58 ? 23.766 -19.078 -1.216 1 70.12 58 LEU B O 1
ATOM 2092 N N . VAL B 1 59 ? 22.625 -17.406 -2.176 1 68.12 59 VAL B N 1
ATOM 2093 C CA . VAL B 1 59 ? 21.344 -18.047 -1.895 1 68.12 59 VAL B CA 1
ATOM 2094 C C . VAL B 1 59 ? 21.125 -19.219 -2.854 1 68.12 59 VAL B C 1
ATOM 2096 O O . VAL B 1 59 ? 20.578 -20.25 -2.473 1 68.12 59 VAL B O 1
ATOM 2099 N N . GLU B 1 60 ? 21.531 -19.062 -4.039 1 63.34 60 GLU B N 1
ATOM 2100 C CA . GLU B 1 60 ? 21.453 -20.172 -5 1 63.34 60 GLU B CA 1
ATOM 2101 C C . GLU B 1 60 ? 22.156 -21.422 -4.465 1 63.34 60 GLU B C 1
ATOM 2103 O O . GLU B 1 60 ? 21.641 -22.531 -4.594 1 63.34 60 GLU B O 1
ATOM 2108 N N . LYS B 1 61 ? 23.219 -21.219 -3.908 1 64 61 LYS B N 1
ATOM 2109 C CA . LYS B 1 61 ? 24 -22.328 -3.406 1 64 61 LYS B CA 1
ATOM 2110 C C . LYS B 1 61 ? 23.344 -22.969 -2.191 1 64 61 LYS B C 1
ATOM 2112 O O . LYS B 1 61 ? 23.422 -24.188 -2 1 64 61 LYS B O 1
ATOM 2117 N N . GLN B 1 62 ? 22.547 -22.188 -1.426 1 62.88 62 GLN B N 1
ATOM 2118 C CA . GLN B 1 62 ? 22.047 -22.688 -0.145 1 62.88 62 GLN B CA 1
ATOM 2119 C C . GLN B 1 62 ? 20.578 -23.109 -0.249 1 62.88 62 GLN B C 1
ATOM 2121 O O . GLN B 1 62 ? 20.172 -24.109 0.332 1 62.88 62 GLN B O 1
ATOM 2126 N N . LEU B 1 63 ? 19.734 -22.281 -0.964 1 60 63 LEU B N 1
ATOM 2127 C CA . LEU B 1 63 ? 18.297 -22.484 -0.869 1 60 63 LEU B CA 1
ATOM 2128 C C . LEU B 1 63 ? 17.797 -23.344 -2.02 1 60 63 LEU B C 1
ATOM 2130 O O . LEU B 1 63 ? 16.672 -23.859 -1.97 1 60 63 LEU B O 1
ATOM 2134 N N . ASP B 1 64 ? 18.656 -23.438 -3.1 1 61.5 64 ASP B N 1
ATOM 2135 C CA . ASP B 1 64 ? 18.219 -24.328 -4.172 1 61.5 64 ASP B CA 1
ATOM 2136 C C . ASP B 1 64 ? 18.172 -25.781 -3.703 1 61.5 64 ASP B C 1
ATOM 2138 O O . ASP B 1 64 ? 17.812 -26.672 -4.473 1 61.5 64 ASP B O 1
ATOM 2142 N N . ARG B 1 65 ? 18.391 -26.016 -2.428 1 65.25 65 ARG B N 1
ATOM 2143 C CA . ARG B 1 65 ? 18.391 -27.391 -1.909 1 65.25 65 ARG B CA 1
ATOM 2144 C C . ARG B 1 65 ? 16.953 -27.875 -1.701 1 65.25 65 ARG B C 1
ATOM 2146 O O . ARG B 1 65 ? 16.719 -29.078 -1.621 1 65.25 65 ARG B O 1
ATOM 2153 N N . ILE B 1 66 ? 16.016 -26.953 -1.654 1 69.12 66 ILE B N 1
ATOM 2154 C CA . ILE B 1 66 ? 14.633 -27.375 -1.52 1 69.12 66 ILE B CA 1
ATOM 2155 C C . ILE B 1 66 ? 13.773 -26.703 -2.59 1 69.12 66 ILE B C 1
ATOM 2157 O O . ILE B 1 66 ? 13.156 -25.672 -2.332 1 69.12 66 ILE B O 1
ATOM 2161 N N . PRO B 1 67 ? 13.773 -27.312 -3.691 1 73.12 67 PRO B N 1
ATOM 2162 C CA . PRO B 1 67 ? 13.047 -26.688 -4.797 1 73.12 67 PRO B CA 1
ATOM 2163 C C . PRO B 1 67 ? 11.539 -26.641 -4.566 1 73.12 67 PRO B C 1
ATOM 2165 O O . PRO B 1 67 ? 10.992 -27.516 -3.883 1 73.12 67 PRO B O 1
ATOM 2168 N N . SER B 1 68 ? 10.945 -25.547 -5.016 1 75.75 68 SER B N 1
ATOM 2169 C CA . SER B 1 68 ? 9.492 -25.391 -4.965 1 75.75 68 SER B CA 1
ATOM 2170 C C . SER B 1 68 ? 8.805 -26.344 -5.926 1 75.75 68 SER B C 1
ATOM 2172 O O . SER B 1 68 ? 9.359 -26.703 -6.969 1 75.75 68 SER B O 1
ATOM 2174 N N . LYS B 1 69 ? 7.652 -26.797 -5.539 1 77.75 69 LYS B N 1
ATOM 2175 C CA . LYS B 1 69 ? 6.824 -27.625 -6.414 1 77.75 69 LYS B CA 1
ATOM 2176 C C . LYS B 1 69 ? 6.273 -26.812 -7.582 1 77.75 69 LYS B C 1
ATOM 2178 O O . LYS B 1 69 ? 5.785 -27.391 -8.562 1 77.75 69 LYS B O 1
ATOM 2183 N N . VAL B 1 70 ? 6.387 -25.438 -7.469 1 71.88 70 VAL B N 1
ATOM 2184 C CA . VAL B 1 70 ? 5.887 -24.531 -8.5 1 71.88 70 VAL B CA 1
ATOM 2185 C C . VAL B 1 70 ? 7.055 -24 -9.336 1 71.88 70 VAL B C 1
ATOM 2187 O O . VAL B 1 70 ? 8.062 -23.547 -8.781 1 71.88 70 VAL B O 1
ATOM 2190 N N . ASP B 1 71 ? 6.898 -24.156 -10.602 1 70.31 71 ASP B N 1
ATOM 2191 C CA . ASP B 1 71 ? 7.934 -23.672 -11.508 1 70.31 71 ASP B CA 1
ATOM 2192 C C . ASP B 1 71 ? 8.133 -22.172 -11.367 1 70.31 71 ASP B C 1
ATOM 2194 O O . ASP B 1 71 ? 7.164 -21.422 -11.227 1 70.31 71 ASP B O 1
ATOM 2198 N N . GLY B 1 72 ? 9.32 -21.656 -11.203 1 71.06 72 GLY B N 1
ATOM 2199 C CA . GLY B 1 72 ? 9.617 -20.234 -11.164 1 71.06 72 GLY B CA 1
ATOM 2200 C C . GLY B 1 72 ? 9.812 -19.703 -9.75 1 71.06 72 GLY B C 1
ATOM 2201 O O . GLY B 1 72 ? 10.234 -18.562 -9.57 1 71.06 72 GLY B O 1
ATOM 2202 N N . GLU B 1 73 ? 9.398 -20.516 -8.828 1 76.44 73 GLU B N 1
ATOM 2203 C CA . GLU B 1 73 ? 9.57 -20.109 -7.438 1 76.44 73 GLU B CA 1
ATOM 2204 C C . GLU B 1 73 ? 10.82 -20.75 -6.828 1 76.44 73 GLU B C 1
ATOM 2206 O O . GLU B 1 73 ? 10.789 -21.219 -5.691 1 76.44 73 GLU B O 1
ATOM 2211 N N . SER B 1 74 ? 11.75 -20.969 -7.648 1 74.44 74 SER B N 1
ATOM 2212 C CA . SER B 1 74 ? 13.023 -21.531 -7.215 1 74.44 74 SER B CA 1
ATOM 2213 C C . SER B 1 74 ? 14.195 -20.891 -7.953 1 74.44 74 SER B C 1
ATOM 2215 O O . SER B 1 74 ? 14 -20.031 -8.812 1 74.44 74 SER B O 1
ATOM 2217 N N . GLY B 1 75 ? 15.453 -21.188 -7.496 1 75.62 75 GLY B N 1
ATOM 2218 C CA . GLY B 1 75 ? 16.641 -20.641 -8.117 1 75.62 75 GLY B CA 1
ATOM 2219 C C . GLY B 1 75 ? 17.234 -19.484 -7.332 1 75.62 75 GLY B C 1
ATOM 2220 O O . GLY B 1 75 ? 16.547 -18.844 -6.539 1 75.62 75 GLY B O 1
ATOM 2221 N N . GLY B 1 76 ? 18.406 -19.234 -7.508 1 73.06 76 GLY B N 1
ATOM 2222 C CA . GLY B 1 76 ? 19.125 -18.219 -6.762 1 73.06 76 GLY B CA 1
ATOM 2223 C C . GLY B 1 76 ? 18.594 -16.812 -6.992 1 73.06 76 GLY B C 1
ATOM 2224 O O . GLY B 1 76 ? 18.484 -16.031 -6.051 1 73.06 76 GLY B O 1
ATOM 2225 N N . GLY B 1 77 ? 18.219 -16.5 -8.188 1 74.12 77 GLY B N 1
ATOM 2226 C CA . GLY B 1 77 ? 17.688 -15.188 -8.5 1 74.12 77 GLY B CA 1
ATOM 2227 C C . GLY B 1 77 ? 16.359 -14.906 -7.828 1 74.12 77 GLY B C 1
ATOM 2228 O O . GLY B 1 77 ? 16.156 -13.82 -7.277 1 74.12 77 GLY B O 1
ATOM 2229 N N . TRP B 1 78 ? 15.469 -15.859 -7.844 1 77.75 78 TRP B N 1
ATOM 2230 C CA . TRP B 1 78 ? 14.156 -15.734 -7.215 1 77.75 78 TRP B CA 1
ATOM 2231 C C . TRP B 1 78 ? 14.297 -15.531 -5.707 1 77.75 78 TRP B C 1
ATOM 2233 O O . TRP B 1 78 ? 13.672 -14.641 -5.133 1 77.75 78 TRP B O 1
ATOM 2243 N N . PHE B 1 79 ? 15.195 -16.281 -5.098 1 78.31 79 PHE B N 1
ATOM 2244 C CA . PHE B 1 79 ? 15.398 -16.188 -3.656 1 78.31 79 PHE B CA 1
ATOM 2245 C C . PHE B 1 79 ? 16.031 -14.852 -3.287 1 78.31 79 PHE B C 1
ATOM 2247 O O . PHE B 1 79 ? 15.641 -14.219 -2.305 1 78.31 79 PHE B O 1
ATOM 2254 N N . ALA B 1 80 ? 16.969 -14.508 -4.109 1 77.69 80 ALA B N 1
ATOM 2255 C CA . ALA B 1 80 ? 17.656 -13.25 -3.834 1 77.69 80 ALA B CA 1
ATOM 2256 C C . ALA B 1 80 ? 16.703 -12.062 -3.916 1 77.69 80 ALA B C 1
ATOM 2258 O O . ALA B 1 80 ? 16.766 -11.141 -3.098 1 77.69 80 ALA B O 1
ATOM 2259 N N . LEU B 1 81 ? 15.836 -12.07 -4.816 1 79.44 81 LEU B N 1
ATOM 2260 C CA . LEU B 1 81 ? 14.867 -11 -5 1 79.44 81 LEU B CA 1
ATOM 2261 C C . LEU B 1 81 ? 13.938 -10.891 -3.793 1 79.44 81 LEU B C 1
ATOM 2263 O O . LEU B 1 81 ? 13.711 -9.797 -3.273 1 79.44 81 LEU B O 1
ATOM 2267 N N . HIS B 1 82 ? 13.453 -12 -3.32 1 83.88 82 HIS B N 1
ATOM 2268 C CA . HIS B 1 82 ? 12.492 -11.984 -2.225 1 83.88 82 HIS B CA 1
ATOM 2269 C C . HIS B 1 82 ? 13.18 -11.75 -0.886 1 83.88 82 HIS B C 1
ATOM 2271 O O . HIS B 1 82 ? 12.602 -11.133 0.014 1 83.88 82 HIS B O 1
ATOM 2277 N N . LEU B 1 83 ? 14.391 -12.195 -0.87 1 84.81 83 LEU B N 1
ATOM 2278 C CA . LEU B 1 83 ? 15.156 -11.914 0.341 1 84.81 83 LEU B CA 1
ATOM 2279 C C . LEU B 1 83 ? 15.453 -10.43 0.467 1 84.81 83 LEU B C 1
ATOM 2281 O O . LEU B 1 83 ? 15.281 -9.844 1.541 1 84.81 83 LEU B O 1
ATOM 2285 N N . GLN B 1 84 ? 15.891 -9.852 -0.594 1 87.12 84 GLN B N 1
ATOM 2286 C CA . GLN B 1 84 ? 16.156 -8.422 -0.589 1 87.12 84 GLN B CA 1
ATOM 2287 C C . GLN B 1 84 ? 14.875 -7.629 -0.304 1 87.12 84 GLN B C 1
ATOM 2289 O O . GLN B 1 84 ? 14.914 -6.609 0.39 1 87.12 84 GLN B O 1
ATOM 2294 N N . SER B 1 85 ? 13.82 -8.055 -0.893 1 90.62 85 SER B N 1
ATOM 2295 C CA . SER B 1 85 ? 12.523 -7.434 -0.647 1 90.62 85 SER B CA 1
ATOM 2296 C C . SER B 1 85 ? 12.141 -7.508 0.828 1 90.62 85 SER B C 1
ATOM 2298 O O . SER B 1 85 ? 11.625 -6.543 1.393 1 90.62 85 SER B O 1
ATOM 2300 N N . THR B 1 86 ? 12.445 -8.586 1.463 1 90.81 86 THR B N 1
ATOM 2301 C CA . THR B 1 86 ? 12.148 -8.773 2.881 1 90.81 86 THR B CA 1
ATOM 2302 C C . THR B 1 86 ? 13.023 -7.855 3.734 1 90.81 86 THR B C 1
ATOM 2304 O O . THR B 1 86 ? 12.539 -7.242 4.688 1 90.81 86 THR B O 1
ATOM 2307 N N . ILE B 1 87 ? 14.242 -7.793 3.379 1 90.25 87 ILE B N 1
ATOM 2308 C CA . ILE B 1 87 ? 15.18 -6.945 4.113 1 90.25 87 ILE B CA 1
ATOM 2309 C C . ILE B 1 87 ? 14.742 -5.488 4.02 1 90.25 87 ILE B C 1
ATOM 2311 O O . ILE B 1 87 ? 14.664 -4.789 5.031 1 90.25 87 ILE B O 1
ATOM 2315 N N . HIS B 1 88 ? 14.469 -5.078 2.838 1 92.81 88 HIS B N 1
ATOM 2316 C CA . HIS B 1 88 ? 14.008 -3.711 2.621 1 92.81 88 HIS B CA 1
ATOM 2317 C C . HIS B 1 88 ? 12.727 -3.428 3.4 1 92.81 88 HIS B C 1
ATOM 2319 O O . HIS B 1 88 ? 12.617 -2.395 4.062 1 92.81 88 HIS B O 1
ATOM 2325 N N . ALA B 1 89 ? 11.766 -4.305 3.314 1 95.81 89 ALA B N 1
ATOM 2326 C CA . ALA B 1 89 ? 10.484 -4.133 4 1 95.81 89 ALA B CA 1
ATOM 2327 C C . ALA B 1 89 ? 10.68 -4.051 5.512 1 95.81 89 ALA B C 1
ATOM 2329 O O . ALA B 1 89 ? 10.078 -3.209 6.176 1 95.81 89 ALA B O 1
ATOM 2330 N N . THR B 1 90 ? 11.555 -4.895 6.02 1 94.94 90 THR B N 1
ATOM 2331 C CA . THR B 1 90 ? 11.844 -4.898 7.449 1 94.94 90 THR B CA 1
ATOM 2332 C C . THR B 1 90 ? 12.484 -3.578 7.875 1 94.94 90 THR B C 1
ATOM 2334 O O . THR B 1 90 ? 12.102 -3 8.898 1 94.94 90 THR B O 1
ATOM 2337 N N . LEU B 1 91 ? 13.398 -3.137 7.094 1 93.31 91 LEU B N 1
ATOM 2338 C CA . LEU B 1 91 ? 14.078 -1.879 7.371 1 93.31 91 LEU B CA 1
ATOM 2339 C C . LEU B 1 91 ? 13.086 -0.722 7.426 1 93.31 91 LEU B C 1
ATOM 2341 O O . LEU B 1 91 ? 13.102 0.065 8.375 1 93.31 91 LEU B O 1
ATOM 2345 N N . ILE B 1 92 ? 12.211 -0.654 6.457 1 95.62 92 ILE B N 1
ATOM 2346 C CA . ILE B 1 92 ? 11.242 0.437 6.355 1 95.62 92 ILE B CA 1
ATOM 2347 C C . ILE B 1 92 ? 10.273 0.379 7.535 1 95.62 92 ILE B C 1
ATOM 2349 O O . ILE B 1 92 ? 9.984 1.401 8.156 1 95.62 92 ILE B O 1
ATOM 2353 N N . VAL B 1 93 ? 9.812 -0.802 7.887 1 95.62 93 VAL B N 1
ATOM 2354 C CA . VAL B 1 93 ? 8.859 -0.963 8.977 1 95.62 93 VAL B CA 1
ATOM 2355 C C . VAL B 1 93 ? 9.516 -0.554 10.297 1 95.62 93 VAL B C 1
ATOM 2357 O O . VAL B 1 93 ? 8.914 0.167 11.102 1 95.62 93 VAL B O 1
ATOM 2360 N N . CYS B 1 94 ? 10.75 -0.89 10.516 1 93.5 94 CYS B N 1
ATOM 2361 C CA . CYS B 1 94 ? 11.438 -0.581 11.758 1 93.5 94 CYS B CA 1
ATOM 2362 C C . CYS B 1 94 ? 11.656 0.92 11.898 1 93.5 94 CYS B C 1
ATOM 2364 O O . CYS B 1 94 ? 11.414 1.488 12.969 1 93.5 94 CYS B O 1
ATOM 2366 N N . ILE B 1 95 ? 12.031 1.546 10.852 1 90.56 95 ILE B N 1
ATOM 2367 C CA . ILE B 1 95 ? 12.297 2.979 10.891 1 90.56 95 ILE B CA 1
ATOM 2368 C C . ILE B 1 95 ? 11 3.742 11.148 1 90.56 95 ILE B C 1
ATOM 2370 O O . ILE B 1 95 ? 10.961 4.645 11.984 1 90.56 95 ILE B O 1
ATOM 2374 N N . THR B 1 96 ? 9.961 3.381 10.461 1 93.44 96 THR B N 1
ATOM 2375 C CA . THR B 1 96 ? 8.734 4.16 10.516 1 93.44 96 THR B CA 1
ATOM 2376 C C . THR B 1 96 ? 7.941 3.838 11.781 1 93.44 96 THR B C 1
ATOM 2378 O O . THR B 1 96 ? 7.227 4.695 12.312 1 93.44 96 THR B O 1
ATOM 2381 N N . LEU B 1 97 ? 8.125 2.604 12.312 1 93.31 97 LEU B N 1
ATOM 2382 C CA . LEU B 1 97 ? 7.41 2.221 13.523 1 93.31 97 LEU B CA 1
ATOM 2383 C C . LEU B 1 97 ? 7.848 3.084 14.703 1 93.31 97 LEU B C 1
ATOM 2385 O O . LEU B 1 97 ? 7.02 3.484 15.531 1 93.31 97 LEU B O 1
ATOM 2389 N N . GLY B 1 98 ? 9.117 3.369 14.773 1 88.5 98 GLY B N 1
ATOM 2390 C CA . GLY B 1 98 ? 9.602 4.246 15.828 1 88.5 98 GLY B CA 1
ATOM 2391 C C . GLY B 1 98 ? 8.969 5.625 15.789 1 88.5 98 GLY B C 1
ATOM 2392 O O . GLY B 1 98 ? 8.531 6.145 16.812 1 88.5 98 GLY B O 1
ATOM 2393 N N . THR B 1 99 ? 8.844 6.137 14.648 1 87.62 99 THR B N 1
ATOM 2394 C CA . THR B 1 99 ? 8.297 7.477 14.469 1 87.62 99 THR B CA 1
ATOM 2395 C C . THR B 1 99 ? 6.793 7.48 14.711 1 87.62 99 THR B C 1
ATOM 2397 O O . THR B 1 99 ? 6.273 8.352 15.414 1 87.62 99 THR B O 1
ATOM 2400 N N . THR B 1 100 ? 6.051 6.547 14.141 1 90.94 100 THR B N 1
ATOM 2401 C CA . THR B 1 100 ? 4.598 6.527 14.281 1 90.94 100 THR B CA 1
ATOM 2402 C C . THR B 1 100 ? 4.199 6.273 15.734 1 90.94 100 THR B C 1
ATOM 2404 O O . THR B 1 100 ? 3.207 6.82 16.219 1 90.94 100 THR B O 1
ATOM 2407 N N . ARG B 1 101 ? 4.996 5.535 16.438 1 90.69 101 ARG B N 1
ATOM 2408 C CA . ARG B 1 101 ? 4.727 5.309 17.844 1 90.69 101 ARG B CA 1
ATOM 2409 C C . ARG B 1 101 ? 4.926 6.586 18.656 1 90.69 101 ARG B C 1
ATOM 2411 O O . ARG B 1 101 ? 4.133 6.895 19.547 1 90.69 101 ARG B O 1
ATOM 2418 N N . ALA B 1 102 ? 5.91 7.293 18.312 1 85.88 102 ALA B N 1
ATOM 2419 C CA . ALA B 1 102 ? 6.211 8.547 19.016 1 85.88 102 ALA B CA 1
ATOM 2420 C C . ALA B 1 102 ? 5.125 9.586 18.75 1 85.88 102 ALA B C 1
ATOM 2422 O O . ALA B 1 102 ? 4.816 10.398 19.625 1 85.88 102 ALA B O 1
ATOM 2423 N N . LEU B 1 103 ? 4.523 9.484 17.578 1 88.06 103 LEU B N 1
ATOM 2424 C CA . LEU B 1 103 ? 3.586 10.523 17.156 1 88.06 103 LEU B CA 1
ATOM 2425 C C . LEU B 1 103 ? 2.152 10.125 17.5 1 88.06 103 LEU B C 1
ATOM 2427 O O . LEU B 1 103 ? 1.252 10.969 17.484 1 88.06 103 LEU B O 1
ATOM 2431 N N . ALA B 1 104 ? 1.929 8.906 17.828 1 85.19 104 ALA B N 1
ATOM 2432 C CA . ALA B 1 104 ? 0.578 8.367 17.984 1 85.19 104 ALA B CA 1
ATOM 2433 C C . ALA B 1 104 ? -0.224 9.195 18.984 1 85.19 104 ALA B C 1
ATOM 2435 O O . ALA B 1 104 ? -1.41 9.461 18.781 1 85.19 104 ALA B O 1
ATOM 2436 N N . ASN B 1 105 ? 0.366 9.703 20 1 85.31 105 ASN B N 1
ATOM 2437 C CA . ASN B 1 105 ? -0.336 10.453 21.031 1 85.31 105 ASN B CA 1
ATOM 2438 C C . ASN B 1 105 ? 0.076 11.922 21.031 1 85.31 105 ASN B C 1
ATOM 2440 O O . ASN B 1 105 ? -0.118 12.633 22.016 1 85.31 105 ASN B O 1
ATOM 2444 N N . SER B 1 106 ? 0.612 12.391 19.969 1 82.94 106 SER B N 1
ATOM 2445 C CA . SER B 1 106 ? 1.035 13.781 19.859 1 82.94 106 SER B CA 1
ATOM 2446 C C . SER B 1 106 ? -0.093 14.664 19.328 1 82.94 106 SER B C 1
ATOM 2448 O O . SER B 1 106 ? -1.19 14.172 19.047 1 82.94 106 SER B O 1
ATOM 2450 N N . SER B 1 107 ? 0.172 15.945 19.297 1 79.56 107 SER B N 1
ATOM 2451 C CA . SER B 1 107 ? -0.814 16.906 18.812 1 79.56 107 SER B CA 1
ATOM 2452 C C . SER B 1 107 ? -1.083 16.719 17.328 1 79.56 107 SER B C 1
ATOM 2454 O O . SER B 1 107 ? -0.269 16.125 16.609 1 79.56 107 SER B O 1
ATOM 2456 N N . ILE B 1 108 ? -2.189 17.156 16.922 1 77.06 108 ILE B N 1
ATOM 2457 C CA . ILE B 1 108 ? -2.582 17.109 15.516 1 77.06 108 ILE B CA 1
ATOM 2458 C C . ILE B 1 108 ? -1.546 17.828 14.664 1 77.06 108 ILE B C 1
ATOM 2460 O O . ILE B 1 108 ? -1.21 17.375 13.562 1 77.06 108 ILE B O 1
ATOM 2464 N N . GLU B 1 109 ? -1.063 18.875 15.125 1 76.31 109 GLU B N 1
ATOM 2465 C CA . GLU B 1 109 ? -0.061 19.641 14.398 1 76.31 109 GLU B CA 1
ATOM 2466 C C . GLU B 1 109 ? 1.226 18.844 14.219 1 76.31 109 GLU B C 1
ATOM 2468 O O . GLU B 1 109 ? 1.819 18.859 13.133 1 76.31 109 GLU B O 1
ATOM 2473 N N . ALA B 1 110 ? 1.583 18.172 15.25 1 78.69 110 ALA B N 1
ATOM 2474 C CA . ALA B 1 110 ? 2.805 17.375 15.188 1 78.69 110 ALA B CA 1
ATOM 2475 C C . ALA B 1 110 ? 2.65 16.219 14.211 1 78.69 110 ALA B C 1
ATOM 2477 O O . ALA B 1 110 ? 3.605 15.844 13.523 1 78.69 110 ALA B O 1
ATOM 2478 N N . LYS B 1 111 ? 1.495 15.742 14.125 1 82.56 111 LYS B N 1
ATOM 2479 C CA . LYS B 1 111 ? 1.222 14.586 13.273 1 82.56 111 LYS B CA 1
ATOM 2480 C C . LYS B 1 111 ? 1.145 14.992 11.805 1 82.56 111 LYS B C 1
ATOM 2482 O O . LYS B 1 111 ? 1.554 14.234 10.922 1 82.56 111 LYS B O 1
ATOM 2487 N N . TYR B 1 112 ? 0.677 16.203 11.594 1 80.31 112 TYR B N 1
ATOM 2488 C CA . TYR B 1 112 ? 0.229 16.406 10.219 1 80.31 112 TYR B CA 1
ATOM 2489 C C . TYR B 1 112 ? 0.846 17.656 9.625 1 80.31 112 TYR B C 1
ATOM 2491 O O . TYR B 1 112 ? 0.729 17.906 8.422 1 80.31 112 TYR B O 1
ATOM 2499 N N . MET B 1 113 ? 1.483 18.438 10.445 1 72.5 113 MET B N 1
ATOM 2500 C CA . MET B 1 113 ? 2.1 19.641 9.906 1 72.5 113 MET B CA 1
ATOM 2501 C C . MET B 1 113 ? 3.619 19.562 10 1 72.5 113 MET B C 1
ATOM 2503 O O . MET B 1 113 ? 4.164 19.047 10.969 1 72.5 113 MET B O 1
ATOM 2507 N N . ALA B 1 114 ? 4.227 19.969 8.883 1 61.53 114 ALA B N 1
ATOM 2508 C CA . ALA B 1 114 ? 5.668 20.172 8.969 1 61.53 114 ALA B CA 1
ATOM 2509 C C . ALA B 1 114 ? 6.004 21.359 9.875 1 61.53 114 ALA B C 1
ATOM 2511 O O . ALA B 1 114 ? 5.23 22.312 9.969 1 61.53 114 ALA B O 1
ATOM 2512 N N . PRO B 1 115 ? 6.992 21.109 10.758 1 51.84 115 PRO B N 1
ATOM 2513 C CA . PRO B 1 115 ? 7.316 22.25 11.617 1 51.84 115 PRO B CA 1
ATOM 2514 C C . PRO B 1 115 ? 7.488 23.547 10.836 1 51.84 115 PRO B C 1
ATOM 2516 O O . PRO B 1 115 ? 8.086 23.547 9.758 1 51.84 115 PRO B O 1
ATOM 2519 N N . GLN B 1 116 ? 6.504 24.391 10.945 1 48.25 116 GLN B N 1
ATOM 2520 C CA . GLN B 1 116 ? 6.848 25.75 10.547 1 48.25 116 GLN B CA 1
ATOM 2521 C C . GLN B 1 116 ? 7.871 26.359 11.5 1 48.25 116 GLN B C 1
ATOM 2523 O O . GLN B 1 116 ? 7.789 26.156 12.711 1 48.25 116 GLN B O 1
ATOM 2528 N N . PRO B 1 117 ? 9.086 26.641 10.961 1 43.78 117 PRO B N 1
ATOM 2529 C CA . PRO B 1 117 ? 10.039 27.234 11.898 1 43.78 117 PRO B CA 1
ATOM 2530 C C . PRO B 1 117 ? 9.375 28.203 12.883 1 43.78 117 PRO B C 1
ATOM 2532 O O . PRO B 1 117 ? 8.922 29.281 12.484 1 43.78 117 PRO B O 1
ATOM 2535 N N . GLN B 1 118 ? 8.414 27.938 13.531 1 41.78 118 GLN B N 1
ATOM 2536 C CA . GLN B 1 118 ? 7.883 29.062 14.305 1 41.78 118 GLN B CA 1
ATOM 2537 C C . GLN B 1 118 ? 8.914 29.578 15.305 1 41.78 118 GLN B C 1
ATOM 2539 O O . GLN B 1 118 ? 9.016 30.781 15.531 1 41.78 118 GLN B O 1
ATOM 2544 N N . THR B 1 119 ? 9.242 28.828 16.453 1 38.97 119 THR B N 1
ATOM 2545 C CA . THR B 1 119 ? 10.211 29.266 17.453 1 38.97 119 THR B CA 1
ATOM 2546 C C . THR B 1 119 ? 11.5 28.453 17.344 1 38.97 119 THR B C 1
ATOM 2548 O O . THR B 1 119 ? 11.469 27.281 16.969 1 38.97 119 THR B O 1
ATOM 2551 N N . PRO B 1 120 ? 12.594 29.141 17.453 1 38.41 120 PRO B N 1
ATOM 2552 C CA . PRO B 1 120 ? 13.891 28.5 17.719 1 38.41 120 PRO B CA 1
ATOM 2553 C C . PRO B 1 120 ? 13.797 27.391 18.766 1 38.41 120 PRO B C 1
ATOM 2555 O O . PRO B 1 120 ? 13.211 27.578 19.828 1 38.41 120 PRO B O 1
ATOM 2558 N N . GLY B 1 121 ? 13.805 26.047 18.234 1 41.16 121 GLY B N 1
ATOM 2559 C CA . GLY B 1 121 ? 13.789 24.953 19.203 1 41.16 121 GLY B CA 1
ATOM 2560 C C . GLY B 1 121 ? 12.758 23.875 18.875 1 41.16 121 GLY B C 1
ATOM 2561 O O . GLY B 1 121 ? 12.734 22.828 19.5 1 41.16 121 GLY B O 1
ATOM 2562 N N . ASP B 1 122 ? 11.68 24.266 18.344 1 44.44 122 ASP B N 1
ATOM 2563 C CA . ASP B 1 122 ? 10.664 23.234 18.141 1 44.44 122 ASP B CA 1
ATOM 2564 C C . ASP B 1 122 ? 11.125 22.203 17.094 1 44.44 122 ASP B C 1
ATOM 2566 O O . ASP B 1 122 ? 10.938 22.406 15.898 1 44.44 122 ASP B O 1
ATOM 2570 N N . VAL B 1 123 ? 12.188 21.453 17.391 1 45 123 VAL B N 1
ATOM 2571 C CA . VAL B 1 123 ? 12.984 20.516 16.609 1 45 123 VAL B CA 1
ATOM 2572 C C . VAL B 1 123 ? 12.219 19.203 16.438 1 45 123 VAL B C 1
ATOM 2574 O O . VAL B 1 123 ? 12.586 18.359 15.617 1 45 123 VAL B O 1
ATOM 2577 N N . SER B 1 124 ? 11.141 18.922 17.219 1 48.25 124 SER B N 1
ATOM 2578 C CA . SER B 1 124 ? 10.656 17.547 17.266 1 48.25 124 SER B CA 1
ATOM 2579 C C . SER B 1 124 ? 9.922 17.172 15.977 1 48.25 124 SER B C 1
ATOM 2581 O O . SER B 1 124 ? 10.125 16.094 15.43 1 48.25 124 SER B O 1
ATOM 2583 N N . THR B 1 125 ? 8.984 18.016 15.484 1 52 125 THR B N 1
ATOM 2584 C CA . THR B 1 125 ? 8.195 17.656 14.32 1 52 125 THR B CA 1
ATOM 2585 C C . THR B 1 125 ? 9.062 17.609 13.062 1 52 125 THR B C 1
ATOM 2587 O O . THR B 1 125 ? 8.859 16.75 12.195 1 52 125 THR B O 1
ATOM 2590 N N . VAL B 1 126 ? 10.117 18.484 13.094 1 56.16 126 VAL B N 1
ATOM 2591 C CA . VAL B 1 126 ? 11.023 18.531 11.953 1 56.16 126 VAL B CA 1
ATOM 2592 C C . VAL B 1 126 ? 11.789 17.203 11.859 1 56.16 126 VAL B C 1
ATOM 2594 O O . VAL B 1 126 ? 11.953 16.656 10.773 1 56.16 126 VAL B O 1
ATOM 2597 N N . ALA B 1 127 ? 11.859 16.688 13.094 1 70.56 127 ALA B N 1
ATOM 2598 C CA . ALA B 1 127 ? 12.672 15.477 13.133 1 70.56 127 ALA B CA 1
ATOM 2599 C C . ALA B 1 127 ? 11.883 14.273 12.633 1 70.56 127 ALA B C 1
ATOM 2601 O O . ALA B 1 127 ? 12.391 13.469 11.844 1 70.56 127 ALA B O 1
ATOM 2602 N N . HIS B 1 128 ? 10.609 14.305 12.836 1 79.56 128 HIS B N 1
ATOM 2603 C CA . HIS B 1 128 ? 9.828 13.148 12.422 1 79.56 128 HIS B CA 1
ATOM 2604 C C . HIS B 1 128 ? 9.547 13.18 10.922 1 79.56 128 HIS B C 1
ATOM 2606 O O . HIS B 1 128 ? 9.578 12.141 10.258 1 79.56 128 HIS B O 1
ATOM 2612 N N . GLY B 1 129 ? 9.289 14.359 10.391 1 82.19 129 GLY B N 1
ATOM 2613 C CA . GLY B 1 129 ? 9.117 14.5 8.953 1 82.19 129 GLY B CA 1
ATOM 2614 C C . GLY B 1 129 ? 10.352 14.117 8.164 1 82.19 129 GLY B C 1
ATOM 2615 O O . GLY B 1 129 ? 10.242 13.477 7.113 1 82.19 129 GLY B O 1
ATOM 2616 N N . ALA B 1 130 ? 11.461 14.469 8.773 1 80.88 130 ALA B N 1
ATOM 2617 C CA . ALA B 1 130 ? 12.727 14.141 8.117 1 80.88 130 ALA B CA 1
ATOM 2618 C C . ALA B 1 130 ? 12.984 12.641 8.148 1 80.88 130 ALA B C 1
ATOM 2620 O O . ALA B 1 130 ? 13.469 12.062 7.168 1 80.88 130 ALA B O 1
ATOM 2621 N N . VAL B 1 131 ? 12.68 12.031 9.25 1 84.75 131 VAL B N 1
ATOM 2622 C CA . VAL B 1 131 ? 12.867 10.594 9.383 1 84.75 131 VAL B CA 1
ATOM 2623 C C . VAL B 1 131 ? 11.992 9.867 8.359 1 84.75 131 VAL B C 1
ATOM 2625 O O . VAL B 1 131 ? 12.477 8.984 7.637 1 84.75 131 VAL B O 1
ATOM 2628 N N . ILE B 1 132 ? 10.742 10.25 8.289 1 90.19 132 ILE B N 1
ATOM 2629 C CA . ILE B 1 132 ? 9.805 9.609 7.375 1 90.19 132 ILE B CA 1
ATOM 2630 C C . ILE B 1 132 ? 10.188 9.93 5.93 1 90.19 132 ILE B C 1
ATOM 2632 O O . ILE B 1 132 ? 10.109 9.062 5.055 1 90.19 132 ILE B O 1
ATOM 2636 N N . GLY B 1 133 ? 10.609 11.133 5.672 1 87.12 133 GLY B N 1
ATOM 2637 C CA . GLY B 1 133 ? 11.094 11.484 4.348 1 87.12 133 GLY B CA 1
ATOM 2638 C C . GLY B 1 133 ? 12.289 10.664 3.906 1 87.12 133 GLY B C 1
ATOM 2639 O O . GLY B 1 133 ? 12.375 10.25 2.748 1 87.12 133 GLY B O 1
ATOM 2640 N N . ASN B 1 134 ? 13.164 10.406 4.801 1 85.62 134 ASN B N 1
ATOM 2641 C CA . ASN B 1 134 ? 14.328 9.578 4.504 1 85.62 134 ASN B CA 1
ATOM 2642 C C . ASN B 1 134 ? 13.93 8.125 4.254 1 85.62 134 ASN B C 1
ATOM 2644 O O . ASN B 1 134 ? 14.5 7.465 3.381 1 85.62 134 ASN B O 1
ATOM 2648 N N . ALA B 1 135 ? 13.062 7.656 5.07 1 90.88 135 ALA B N 1
ATOM 2649 C CA . ALA B 1 135 ? 12.555 6.305 4.836 1 90.88 135 ALA B CA 1
ATOM 2650 C C . ALA B 1 135 ? 11.938 6.18 3.447 1 90.88 135 ALA B C 1
ATOM 2652 O O . ALA B 1 135 ? 12.156 5.188 2.75 1 90.88 135 ALA B O 1
ATOM 2653 N N . ALA B 1 136 ? 11.195 7.184 3.039 1 92.56 136 ALA B N 1
ATOM 2654 C CA . ALA B 1 136 ? 10.609 7.203 1.701 1 92.56 136 ALA B CA 1
ATOM 2655 C C . ALA B 1 136 ? 11.695 7.238 0.628 1 92.56 136 ALA B C 1
ATOM 2657 O O . ALA B 1 136 ? 11.562 6.598 -0.418 1 92.56 136 ALA B O 1
ATOM 2658 N N . HIS B 1 137 ? 12.75 7.93 0.919 1 90.25 137 HIS B N 1
ATOM 2659 C CA . HIS B 1 137 ? 13.875 7.988 -0.009 1 90.25 137 HIS B CA 1
ATOM 2660 C C . HIS B 1 137 ? 14.523 6.621 -0.172 1 90.25 137 HIS B C 1
ATOM 2662 O O . HIS B 1 137 ? 14.812 6.195 -1.293 1 90.25 137 HIS B O 1
ATOM 2668 N N . VAL B 1 138 ? 14.742 6.004 0.926 1 90.69 138 VAL B N 1
ATOM 2669 C CA . VAL B 1 138 ? 15.305 4.66 0.896 1 90.69 138 VAL B CA 1
ATOM 2670 C C . VAL B 1 138 ? 14.375 3.73 0.112 1 90.69 138 VAL B C 1
ATOM 2672 O O . VAL B 1 138 ? 14.836 2.934 -0.709 1 90.69 138 VAL B O 1
ATOM 2675 N N . PHE B 1 139 ? 13.164 3.838 0.37 1 94.69 139 PHE B N 1
ATOM 2676 C CA . PHE B 1 139 ? 12.164 3.039 -0.321 1 94.69 139 PHE B CA 1
ATOM 2677 C C . PHE B 1 139 ? 12.211 3.291 -1.823 1 94.69 139 PHE B C 1
ATOM 2679 O O . PHE B 1 139 ? 12.18 2.35 -2.617 1 94.69 139 PHE B O 1
ATOM 2686 N N . LEU B 1 140 ? 12.367 4.512 -2.189 1 91.88 140 LEU B N 1
ATOM 2687 C CA . LEU B 1 140 ? 12.469 4.891 -3.594 1 91.88 140 LEU B CA 1
ATOM 2688 C C . LEU B 1 140 ? 13.695 4.258 -4.242 1 91.88 140 LEU B C 1
ATOM 2690 O O . LEU B 1 140 ? 13.609 3.719 -5.352 1 91.88 140 LEU B O 1
ATOM 2694 N N . CYS B 1 141 ? 14.703 4.293 -3.557 1 90.94 141 CYS B N 1
ATOM 2695 C CA . CYS B 1 141 ? 15.945 3.73 -4.074 1 90.94 141 CYS B CA 1
ATOM 2696 C C . CYS B 1 141 ? 15.844 2.217 -4.223 1 90.94 141 CYS B C 1
ATOM 2698 O O . CYS B 1 141 ? 16.312 1.651 -5.215 1 90.94 141 CYS B O 1
ATOM 2700 N N . TYR B 1 142 ? 15.266 1.591 -3.244 1 93.25 142 TYR B N 1
ATOM 2701 C CA . TYR B 1 142 ? 15.055 0.151 -3.35 1 93.25 142 TYR B CA 1
ATOM 2702 C C . TYR B 1 142 ? 14.195 -0.186 -4.562 1 93.25 142 TYR B C 1
ATOM 2704 O O . TYR B 1 142 ? 14.516 -1.1 -5.324 1 93.25 142 TYR B O 1
ATOM 2712 N N . THR B 1 143 ? 13.062 0.521 -4.68 1 92.69 143 TH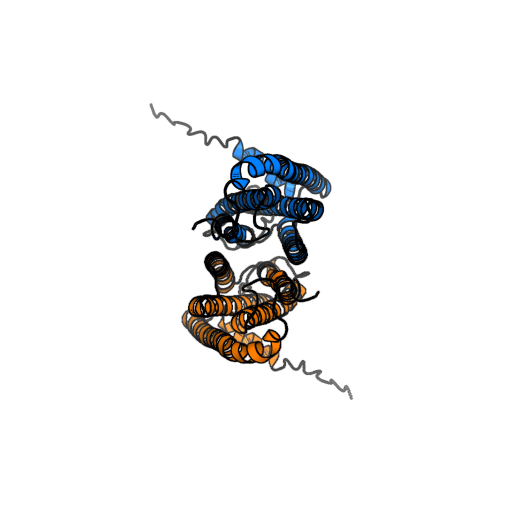R B N 1
ATOM 2713 C CA . THR B 1 143 ? 12.141 0.246 -5.77 1 92.69 143 THR B CA 1
ATOM 2714 C C . THR B 1 143 ? 12.828 0.411 -7.121 1 92.69 143 THR B C 1
ATOM 2716 O O . THR B 1 143 ? 12.617 -0.388 -8.039 1 92.69 143 THR B O 1
ATOM 2719 N N . LEU B 1 144 ? 13.648 1.379 -7.23 1 90.31 144 LEU B N 1
ATOM 2720 C CA . LEU B 1 144 ? 14.398 1.599 -8.461 1 90.31 144 LEU B CA 1
ATOM 2721 C C . LEU B 1 144 ? 15.383 0.461 -8.711 1 90.31 144 LEU B C 1
ATOM 2723 O O . LEU B 1 144 ? 15.398 -0.124 -9.797 1 90.31 144 LEU B O 1
ATOM 2727 N N . ALA B 1 145 ? 16.125 0.091 -7.734 1 89.06 145 ALA B N 1
ATOM 2728 C CA . ALA B 1 145 ? 17.109 -0.988 -7.859 1 89.06 145 ALA B CA 1
ATOM 2729 C C . ALA B 1 145 ? 16.422 -2.314 -8.172 1 89.06 145 ALA B C 1
ATOM 2731 O O . ALA B 1 145 ? 16.891 -3.076 -9.023 1 89.06 145 ALA B O 1
ATOM 2732 N N . ASP B 1 146 ? 15.367 -2.529 -7.469 1 89.94 146 ASP B N 1
ATOM 2733 C CA . ASP B 1 146 ? 14.625 -3.77 -7.66 1 89.94 146 ASP B CA 1
ATOM 2734 C C . ASP B 1 146 ? 14.039 -3.85 -9.07 1 89.94 146 ASP B C 1
ATOM 2736 O O . ASP B 1 146 ? 14.055 -4.914 -9.695 1 89.94 146 ASP B O 1
ATOM 2740 N N . THR B 1 147 ? 13.578 -2.754 -9.555 1 89.75 147 THR B N 1
ATOM 2741 C CA . THR B 1 147 ? 13.016 -2.725 -10.898 1 89.75 147 THR B CA 1
ATOM 2742 C C . THR B 1 147 ? 14.102 -2.947 -11.945 1 89.75 147 THR B C 1
ATOM 2744 O O . THR B 1 147 ? 13.945 -3.781 -12.844 1 89.75 147 THR B O 1
ATOM 2747 N N . VAL B 1 148 ? 15.219 -2.346 -11.789 1 88.19 148 VAL B N 1
ATOM 2748 C CA . VAL B 1 148 ? 16.297 -2.434 -12.766 1 88.19 148 VAL B CA 1
ATOM 2749 C C . VAL B 1 148 ? 16.906 -3.832 -12.742 1 88.19 148 VAL B C 1
ATOM 2751 O O . VAL B 1 148 ? 17.062 -4.469 -13.781 1 88.19 148 VAL B O 1
ATOM 2754 N N . THR B 1 149 ? 17.188 -4.332 -11.57 1 83.75 149 THR B N 1
ATOM 2755 C CA . THR B 1 149 ? 17.781 -5.656 -11.461 1 83.75 149 THR B CA 1
ATOM 2756 C C . THR B 1 149 ? 16.797 -6.738 -11.875 1 83.75 149 THR B C 1
ATOM 2758 O O . THR B 1 149 ? 17.172 -7.723 -12.508 1 83.75 149 THR B O 1
ATOM 2761 N N . GLY B 1 150 ? 15.547 -6.516 -11.516 1 83.44 150 GLY B N 1
ATOM 2762 C CA . GLY B 1 150 ? 14.523 -7.48 -11.898 1 83.44 150 GLY B CA 1
ATOM 2763 C C . GLY B 1 150 ? 14.305 -7.559 -13.391 1 83.44 150 GLY B C 1
ATOM 2764 O O . GLY B 1 150 ? 14.117 -8.648 -13.945 1 83.44 150 GLY B O 1
ATOM 2765 N N . LEU B 1 151 ? 14.344 -6.418 -14.023 1 84.81 151 LEU B N 1
ATOM 2766 C CA . LEU B 1 151 ? 14.195 -6.395 -15.477 1 84.81 151 LEU B CA 1
ATOM 2767 C C . LEU B 1 151 ? 15.414 -7.012 -16.156 1 84.81 151 LEU B C 1
ATOM 2769 O O . LEU B 1 151 ? 15.273 -7.777 -17.109 1 84.81 151 LEU B O 1
ATOM 2773 N N . PHE B 1 152 ? 16.562 -6.73 -15.625 1 83.94 152 PHE B N 1
ATOM 2774 C CA . PHE B 1 152 ? 17.797 -7.262 -16.188 1 83.94 152 PHE B CA 1
ATOM 2775 C C . PHE B 1 152 ? 17.828 -8.781 -16.062 1 83.94 152 PHE B C 1
ATOM 2777 O O . PHE B 1 152 ? 18.328 -9.461 -16.953 1 83.94 152 PHE B O 1
ATOM 2784 N N . ARG B 1 153 ? 17.297 -9.336 -15.07 1 78.06 153 ARG B N 1
ATOM 2785 C CA . ARG B 1 153 ? 17.312 -10.773 -14.82 1 78.06 153 ARG B CA 1
ATOM 2786 C C . ARG B 1 153 ? 16.047 -11.43 -15.375 1 78.06 153 ARG B C 1
ATOM 2788 O O . ARG B 1 153 ? 15.852 -12.641 -15.203 1 78.06 153 ARG B O 1
ATOM 2795 N N . LYS B 1 154 ? 15.156 -10.625 -15.93 1 80.62 154 LYS B N 1
ATOM 2796 C CA . LYS B 1 154 ? 13.898 -11.109 -16.5 1 80.62 154 LYS B CA 1
ATOM 2797 C C . LYS B 1 154 ? 13.062 -11.828 -15.438 1 80.62 154 LYS B C 1
ATOM 2799 O O . LYS B 1 154 ? 12.453 -12.859 -15.711 1 80.62 154 LYS B O 1
ATOM 2804 N N . SER B 1 155 ? 13.195 -11.305 -14.242 1 76.38 155 SER B N 1
ATOM 2805 C CA . SER B 1 155 ? 12.484 -11.922 -13.125 1 76.38 155 SER B CA 1
ATOM 2806 C C . SER B 1 155 ? 11.305 -11.062 -12.672 1 76.38 155 SER B C 1
ATOM 2808 O O . SER B 1 155 ? 10.547 -11.453 -11.781 1 76.38 155 SER B O 1
ATOM 2810 N N . LEU B 1 156 ? 11.188 -9.883 -13.266 1 81.25 156 LEU B N 1
ATOM 2811 C CA . LEU B 1 156 ? 10.117 -8.961 -12.891 1 81.25 156 LEU B CA 1
ATOM 2812 C C . LEU B 1 156 ? 9.023 -8.93 -13.961 1 81.25 156 LEU B C 1
ATOM 2814 O O . LEU B 1 156 ? 9.312 -8.75 -15.141 1 81.25 156 LEU B O 1
ATOM 2818 N N . THR B 1 157 ? 7.809 -9.164 -13.562 1 81.19 157 THR B N 1
ATOM 2819 C CA . THR B 1 157 ? 6.672 -9.117 -14.469 1 81.19 157 THR B CA 1
ATOM 2820 C C . THR B 1 157 ? 6.184 -7.684 -14.648 1 81.19 157 THR B C 1
ATOM 2822 O O . THR B 1 157 ? 6.492 -6.812 -13.836 1 81.19 157 THR B O 1
ATOM 2825 N N . MET B 1 158 ? 5.5 -7.441 -15.68 1 84.06 158 MET B N 1
ATOM 2826 C CA . MET B 1 158 ? 5.074 -6.082 -16 1 84.06 158 MET B CA 1
ATOM 2827 C C . MET B 1 158 ? 4.145 -5.531 -14.93 1 84.06 158 MET B C 1
ATOM 2829 O O . MET B 1 158 ? 4.156 -4.332 -14.648 1 84.06 158 MET B O 1
ATOM 2833 N N . ASP B 1 159 ? 3.277 -6.359 -14.352 1 84.38 159 ASP B N 1
ATOM 2834 C CA . ASP B 1 159 ?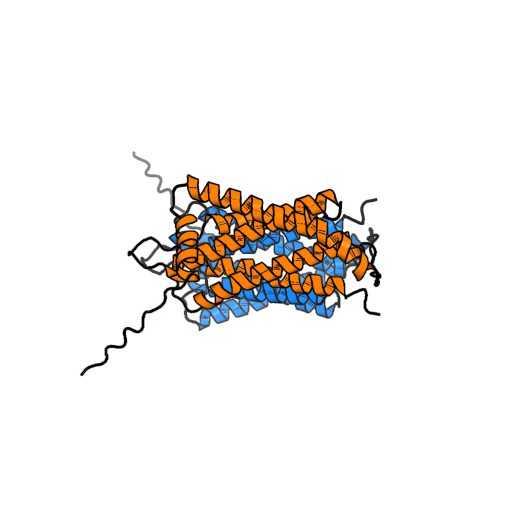 2.414 -5.879 -13.273 1 84.38 159 ASP B CA 1
ATOM 2835 C C . ASP B 1 159 ? 3.238 -5.41 -12.078 1 84.38 159 ASP B C 1
ATOM 2837 O O . ASP B 1 159 ? 2.871 -4.445 -11.406 1 84.38 159 ASP B O 1
ATOM 2841 N N . MET B 1 160 ? 4.387 -6.055 -11.898 1 87.19 160 MET B N 1
ATOM 2842 C CA . MET B 1 160 ? 5.266 -5.652 -10.805 1 87.19 160 MET B CA 1
ATOM 2843 C C . MET B 1 160 ? 5.969 -4.34 -11.133 1 87.19 160 MET B C 1
ATOM 2845 O O . MET B 1 160 ? 6.242 -3.539 -10.234 1 87.19 160 MET B O 1
ATOM 2849 N N . VAL B 1 161 ? 6.238 -4.215 -12.398 1 90.25 161 VAL B N 1
ATOM 2850 C CA . VAL B 1 161 ? 6.836 -2.951 -12.82 1 90.25 161 VAL B CA 1
ATOM 2851 C C . VAL B 1 161 ? 5.867 -1.804 -12.531 1 90.25 161 VAL B C 1
ATOM 2853 O O . VAL B 1 161 ? 6.266 -0.773 -11.984 1 90.25 161 VAL B O 1
ATOM 2856 N N . ILE B 1 162 ? 4.613 -1.997 -12.836 1 90.94 162 ILE B N 1
ATOM 2857 C CA . ILE B 1 162 ? 3.598 -0.979 -12.602 1 90.94 162 ILE B CA 1
ATOM 2858 C C . ILE B 1 162 ? 3.42 -0.77 -11.094 1 90.94 162 ILE B C 1
ATOM 2860 O O . ILE B 1 162 ? 3.287 0.365 -10.633 1 90.94 162 ILE B O 1
ATOM 2864 N N . HIS B 1 163 ? 3.438 -1.818 -10.414 1 91.69 163 HIS B N 1
ATOM 2865 C CA . HIS B 1 163 ? 3.369 -1.745 -8.953 1 91.69 163 HIS B CA 1
ATOM 2866 C C . HIS B 1 163 ? 4.5 -0.894 -8.391 1 91.69 163 HIS B C 1
ATOM 2868 O O . HIS B 1 163 ? 4.27 -0.023 -7.551 1 91.69 163 HIS B O 1
ATOM 2874 N N . HIS B 1 164 ? 5.715 -1.093 -8.961 1 93.75 164 HIS B N 1
ATOM 2875 C CA . HIS B 1 164 ? 6.871 -0.307 -8.547 1 93.75 164 HIS B CA 1
ATOM 2876 C C . HIS B 1 164 ? 6.703 1.16 -8.93 1 93.75 164 HIS B C 1
ATOM 2878 O O . HIS B 1 164 ? 7.066 2.051 -8.156 1 93.75 164 HIS B O 1
ATOM 2884 N N . LEU B 1 165 ? 6.152 1.388 -10.062 1 92.88 165 LEU B N 1
ATOM 2885 C CA . LEU B 1 165 ? 5.945 2.756 -10.523 1 92.88 165 LEU B CA 1
ATOM 2886 C C . LEU B 1 165 ? 4.965 3.492 -9.617 1 92.88 165 LEU B C 1
ATOM 2888 O O . LEU B 1 165 ? 5.191 4.652 -9.266 1 92.88 165 LEU B O 1
ATOM 2892 N N . VAL B 1 166 ? 3.898 2.846 -9.227 1 91.5 166 VAL B N 1
ATOM 2893 C CA . VAL B 1 166 ? 2.904 3.451 -8.344 1 91.5 166 VAL B CA 1
ATOM 2894 C C . VAL B 1 166 ? 3.533 3.764 -6.992 1 91.5 166 VAL B C 1
ATOM 2896 O O . VAL B 1 166 ? 3.359 4.863 -6.457 1 91.5 166 VAL B O 1
ATOM 2899 N N . PHE B 1 167 ? 4.297 2.85 -6.496 1 92.38 167 PHE B N 1
ATOM 2900 C CA . PHE B 1 167 ? 4.973 3.078 -5.223 1 92.38 167 PHE B CA 1
ATOM 2901 C C . PHE B 1 167 ? 5.992 4.203 -5.348 1 92.38 167 PHE B C 1
ATOM 2903 O O . PHE B 1 167 ? 6.18 4.984 -4.41 1 92.38 167 PHE B O 1
ATOM 2910 N N . PHE B 1 168 ? 6.676 4.223 -6.5 1 91.06 168 PHE B N 1
ATOM 2911 C CA . PHE B 1 168 ? 7.664 5.262 -6.758 1 91.06 168 PHE B CA 1
ATOM 2912 C C . PHE B 1 168 ? 7.023 6.645 -6.711 1 91.06 168 PHE B C 1
ATOM 2914 O O . PHE B 1 168 ? 7.562 7.562 -6.09 1 91.06 168 PHE B O 1
ATOM 2921 N N . MET B 1 169 ? 5.898 6.762 -7.25 1 87.88 169 MET B N 1
ATOM 2922 C CA . MET B 1 169 ? 5.188 8.039 -7.273 1 87.88 169 MET B CA 1
ATOM 2923 C C . MET B 1 169 ? 4.762 8.445 -5.867 1 87.88 169 MET B C 1
ATOM 2925 O O . MET B 1 169 ? 4.949 9.594 -5.465 1 87.88 169 MET B O 1
ATOM 2929 N N . PHE B 1 170 ? 4.328 7.555 -5.164 1 88.31 170 PHE B N 1
ATOM 2930 C CA . PHE B 1 170 ? 3.832 7.871 -3.83 1 88.31 170 PHE B CA 1
ATOM 2931 C C . PHE B 1 170 ? 4.988 8.195 -2.889 1 88.31 170 PHE B C 1
ATOM 2933 O O . PHE B 1 170 ? 4.902 9.133 -2.092 1 88.31 170 PHE B O 1
ATOM 2940 N N . CYS B 1 171 ? 6.078 7.414 -2.971 1 90.38 171 CYS B N 1
ATOM 2941 C CA . CYS B 1 171 ? 7.242 7.688 -2.137 1 90.38 171 CYS B CA 1
ATOM 2942 C C . CYS B 1 171 ? 7.844 9.047 -2.467 1 90.38 171 CYS B C 1
ATOM 2944 O O . CYS B 1 171 ? 8.367 9.727 -1.586 1 90.38 171 CYS B O 1
ATOM 2946 N N . SER B 1 172 ? 7.719 9.453 -3.701 1 87.5 172 SER B N 1
ATOM 2947 C CA . SER B 1 172 ? 8.203 10.773 -4.094 1 87.5 172 SER B CA 1
ATOM 2948 C C . SER B 1 172 ? 7.398 11.883 -3.428 1 87.5 172 SER B C 1
ATOM 2950 O O . SER B 1 172 ? 7.965 12.875 -2.965 1 87.5 172 SER B O 1
ATOM 2952 N N . ILE B 1 173 ? 6.109 11.672 -3.312 1 86.06 173 ILE B N 1
ATOM 2953 C CA . ILE B 1 173 ? 5.246 12.648 -2.664 1 86.06 173 ILE B CA 1
ATOM 2954 C C . ILE B 1 173 ? 5.617 12.773 -1.188 1 86.06 173 ILE B C 1
ATOM 2956 O O . ILE B 1 173 ? 5.754 13.883 -0.666 1 86.06 173 ILE B O 1
ATOM 2960 N N . ILE B 1 174 ? 5.836 11.664 -0.552 1 87.12 174 ILE B N 1
ATOM 2961 C CA . ILE B 1 174 ? 6.18 11.656 0.866 1 87.12 174 ILE B CA 1
ATOM 2962 C C . ILE B 1 174 ? 7.547 12.305 1.068 1 87.12 174 ILE B C 1
ATOM 2964 O O . ILE B 1 174 ? 7.727 13.109 1.985 1 87.12 174 ILE B O 1
ATOM 2968 N N . MET B 1 175 ? 8.461 11.992 0.198 1 84 175 MET B N 1
ATOM 2969 C CA . MET B 1 175 ? 9.828 12.477 0.316 1 84 175 MET B CA 1
ATOM 2970 C C . MET B 1 175 ? 9.891 13.992 0.166 1 84 175 MET B C 1
ATOM 2972 O O . MET B 1 175 ? 10.578 14.672 0.93 1 84 175 MET B O 1
ATOM 2976 N N . PHE B 1 176 ? 9.078 14.562 -0.682 1 78 176 PHE B N 1
ATOM 2977 C CA . PHE B 1 176 ? 9.211 15.977 -1.014 1 78 176 PHE B CA 1
ATOM 2978 C C . PHE B 1 176 ? 8.227 16.812 -0.202 1 78 176 PHE B C 1
ATOM 2980 O O . PHE B 1 176 ? 8.461 18 0.029 1 78 176 PHE B O 1
ATOM 2987 N N . ASP B 1 177 ? 7.125 16.266 0.201 1 74.31 177 ASP B N 1
ATOM 2988 C CA . ASP B 1 177 ? 6.105 17.016 0.928 1 74.31 177 ASP B CA 1
ATOM 2989 C C . ASP B 1 177 ? 6.508 17.219 2.387 1 74.31 177 ASP B C 1
ATOM 2991 O O . ASP B 1 177 ? 6.473 18.344 2.896 1 74.31 177 ASP B O 1
ATOM 2995 N N . GLY B 1 178 ? 6.906 16.266 3.051 1 72.75 178 GLY B N 1
ATOM 2996 C CA . GLY B 1 178 ? 7.375 16.328 4.426 1 72.75 178 GLY B CA 1
ATOM 2997 C C . GLY B 1 178 ? 6.254 16.5 5.434 1 72.75 178 GLY B C 1
ATOM 2998 O O . GLY B 1 178 ? 6.488 16.453 6.641 1 72.75 178 GLY B O 1
ATOM 2999 N N . ASN B 1 179 ? 5.062 16.656 4.945 1 79.5 179 ASN B N 1
ATOM 3000 C CA . ASN B 1 179 ? 3.918 16.812 5.84 1 79.5 179 ASN B CA 1
ATOM 3001 C C . ASN B 1 179 ? 3.309 15.453 6.195 1 79.5 179 ASN B C 1
ATOM 3003 O O . ASN B 1 179 ? 3.621 14.445 5.562 1 79.5 179 ASN B O 1
ATOM 3007 N N . SER B 1 180 ? 2.607 15.422 7.305 1 87.38 180 SER B N 1
ATOM 3008 C CA . SER B 1 180 ? 1.84 14.266 7.77 1 87.38 180 SER B CA 1
ATOM 3009 C C . SER B 1 180 ? 2.746 13.078 8.047 1 87.38 180 SER B C 1
ATOM 3011 O O . SER B 1 180 ? 2.49 11.969 7.562 1 87.38 180 SER B O 1
ATOM 3013 N N . PRO B 1 181 ? 3.766 13.383 8.836 1 88.25 181 PRO B N 1
ATOM 3014 C CA . PRO B 1 181 ? 4.688 12.273 9.086 1 88.25 181 PRO B CA 1
ATOM 3015 C C . PRO B 1 181 ? 3.996 11.062 9.711 1 88.25 181 PRO B C 1
ATOM 3017 O O . PRO B 1 181 ? 4.41 9.93 9.484 1 88.25 181 PRO B O 1
ATOM 3020 N N . TYR B 1 182 ? 2.992 11.25 10.414 1 89.38 182 TYR B N 1
ATOM 3021 C CA . TYR B 1 182 ? 2.299 10.133 11.047 1 89.38 182 TYR B CA 1
ATOM 3022 C C . TYR B 1 182 ? 1.631 9.25 10 1 89.38 182 TYR B C 1
ATOM 3024 O O . TYR B 1 182 ? 1.891 8.047 9.938 1 89.38 182 TYR B O 1
ATOM 3032 N N . LEU B 1 183 ? 0.841 9.836 9.156 1 90.06 183 LEU B N 1
ATOM 3033 C CA . LEU B 1 183 ? 0.141 9.062 8.133 1 90.06 183 LEU B CA 1
ATOM 3034 C C . LEU B 1 183 ? 1.12 8.508 7.105 1 90.06 183 LEU B C 1
ATOM 3036 O O . LEU B 1 183 ? 0.962 7.379 6.637 1 90.06 183 LEU B O 1
ATOM 3040 N N . ALA B 1 184 ? 2.037 9.32 6.719 1 91.44 184 ALA B N 1
ATOM 3041 C CA . ALA B 1 184 ? 3.057 8.844 5.785 1 91.44 184 ALA B CA 1
ATOM 3042 C C . ALA B 1 184 ? 3.812 7.652 6.355 1 91.44 184 ALA B C 1
ATOM 3044 O O . ALA B 1 184 ? 4.105 6.691 5.637 1 91.44 184 ALA B O 1
ATOM 3045 N N . GLY B 1 185 ? 4.137 7.754 7.637 1 92.38 185 GLY B N 1
ATOM 3046 C CA . GLY B 1 185 ? 4.773 6.625 8.297 1 92.38 185 GLY B CA 1
ATOM 3047 C C . GLY B 1 185 ? 3.914 5.375 8.305 1 92.38 185 GLY B C 1
ATOM 3048 O O . GLY B 1 185 ? 4.41 4.273 8.062 1 92.38 185 GLY B O 1
ATOM 3049 N N . CYS B 1 186 ? 2.699 5.512 8.516 1 89.75 186 CYS B N 1
ATOM 3050 C CA . CYS B 1 186 ? 1.772 4.387 8.477 1 89.75 186 CYS B CA 1
ATOM 3051 C C . CYS B 1 186 ? 1.706 3.779 7.082 1 89.75 186 CYS B C 1
ATOM 3053 O O . CYS B 1 186 ? 1.667 2.557 6.934 1 89.75 186 CYS B O 1
ATOM 3055 N N . LEU B 1 187 ? 1.706 4.598 6.145 1 89.56 187 LEU B N 1
ATOM 3056 C CA . LEU B 1 187 ? 1.665 4.129 4.766 1 89.56 187 LEU B CA 1
ATOM 3057 C C . LEU B 1 187 ? 2.898 3.291 4.438 1 89.56 187 LEU B C 1
ATOM 3059 O O . LEU B 1 187 ? 2.783 2.215 3.848 1 89.56 187 LEU B O 1
ATOM 3063 N N . LEU B 1 188 ? 3.998 3.811 4.82 1 93.62 188 LEU B N 1
ATOM 3064 C CA . LEU B 1 188 ? 5.234 3.086 4.551 1 93.62 188 LEU B CA 1
ATOM 3065 C C . LEU B 1 188 ? 5.277 1.771 5.32 1 93.62 188 LEU B C 1
ATOM 3067 O O . LEU B 1 188 ? 5.852 0.787 4.852 1 93.62 188 LEU B O 1
ATOM 3071 N N . GLN B 1 189 ? 4.562 1.684 6.41 1 93.75 189 GLN B N 1
ATOM 3072 C CA . GLN B 1 189 ? 4.523 0.481 7.234 1 93.75 189 GLN B CA 1
ATOM 3073 C C . GLN B 1 189 ? 3.676 -0.607 6.582 1 93.75 189 GLN B C 1
ATOM 3075 O O . GLN B 1 189 ? 3.73 -1.771 6.988 1 93.75 189 GLN B O 1
ATOM 3080 N N . MET B 1 190 ? 3 -0.299 5.574 1 91.88 190 MET B N 1
ATOM 3081 C CA . MET B 1 190 ? 2.203 -1.306 4.879 1 91.88 190 MET B CA 1
ATOM 3082 C C . MET B 1 190 ? 3.1 -2.367 4.246 1 91.88 190 MET B C 1
ATOM 3084 O O . MET B 1 190 ? 2.637 -3.461 3.922 1 91.88 190 MET B O 1
ATOM 3088 N N . GLU B 1 191 ? 4.344 -2.055 4.188 1 92.88 191 GLU B N 1
ATOM 3089 C CA . GLU B 1 191 ? 5.324 -3.039 3.73 1 92.88 191 GLU B CA 1
ATOM 3090 C C . GLU B 1 191 ? 5.371 -4.242 4.668 1 92.88 191 GLU B C 1
ATOM 3092 O O . GLU B 1 191 ? 5.938 -5.281 4.32 1 92.88 191 GLU B O 1
ATOM 3097 N N . LEU B 1 192 ? 4.77 -4.109 5.801 1 92.94 192 LEU B N 1
ATOM 3098 C CA . LEU B 1 192 ? 4.684 -5.227 6.734 1 92.94 192 LEU B CA 1
ATOM 3099 C C . LEU B 1 192 ? 4.09 -6.457 6.059 1 92.94 192 LEU B C 1
ATOM 3101 O O . LEU B 1 192 ? 4.52 -7.586 6.316 1 92.94 192 LEU B O 1
ATOM 3105 N N . SER B 1 193 ? 3.17 -6.242 5.148 1 91.56 193 SER B N 1
ATOM 3106 C CA . SER B 1 193 ? 2.545 -7.375 4.477 1 91.56 193 SER B CA 1
ATOM 3107 C C . SER B 1 193 ? 3.535 -8.086 3.559 1 91.56 193 SER B C 1
ATOM 3109 O O . SER B 1 193 ? 3.428 -9.297 3.342 1 91.56 193 SER B O 1
ATOM 3111 N N . THR B 1 194 ? 4.527 -7.355 3.025 1 93.56 194 THR B N 1
ATOM 3112 C CA . THR B 1 194 ? 5.543 -7.93 2.152 1 93.56 194 THR B CA 1
ATOM 3113 C C . THR B 1 194 ? 6.375 -8.969 2.898 1 93.56 194 THR B C 1
ATOM 3115 O O . THR B 1 194 ? 6.738 -10 2.332 1 93.56 194 THR B O 1
ATOM 3118 N N . ILE B 1 195 ? 6.676 -8.734 4.117 1 92.88 195 ILE B N 1
ATOM 3119 C CA . ILE B 1 195 ? 7.445 -9.672 4.93 1 92.88 195 ILE B CA 1
ATOM 3120 C C . ILE B 1 195 ? 6.707 -11 5.031 1 92.88 195 ILE B C 1
ATOM 3122 O O . ILE B 1 195 ? 7.289 -12.062 4.793 1 92.88 195 ILE B O 1
ATOM 3126 N N . PHE B 1 196 ? 5.445 -10.969 5.262 1 89.62 196 PHE B N 1
ATOM 3127 C CA . PHE B 1 196 ? 4.656 -12.18 5.418 1 89.62 196 PHE B CA 1
ATOM 3128 C C . PHE B 1 196 ? 4.41 -12.844 4.07 1 89.62 196 PHE B C 1
ATOM 3130 O O . PHE B 1 196 ? 4.402 -14.078 3.969 1 89.62 196 PHE B O 1
ATOM 3137 N N . LEU B 1 197 ? 4.211 -11.992 3.033 1 88.19 197 LEU B N 1
ATOM 3138 C CA . LEU B 1 197 ? 4.07 -12.539 1.688 1 88.19 197 LEU B CA 1
ATOM 3139 C C . LEU B 1 197 ? 5.305 -13.344 1.297 1 88.19 197 LEU B C 1
ATOM 3141 O O . LEU B 1 197 ? 5.188 -14.469 0.809 1 88.19 197 LEU B O 1
ATOM 3145 N N . ASN B 1 198 ? 6.453 -12.797 1.536 1 88 198 ASN B N 1
ATOM 3146 C CA . ASN B 1 198 ? 7.684 -13.484 1.163 1 88 198 ASN B CA 1
ATOM 3147 C C . ASN B 1 198 ? 7.902 -14.742 2.004 1 88 198 ASN B C 1
ATOM 3149 O O . ASN B 1 198 ? 8.375 -15.758 1.496 1 88 198 ASN B O 1
ATOM 3153 N N . PHE B 1 199 ? 7.559 -14.641 3.268 1 86.19 199 PHE B N 1
ATOM 3154 C CA . PHE B 1 199 ? 7.621 -15.82 4.125 1 86.19 199 PHE B CA 1
ATOM 3155 C C . PHE B 1 199 ? 6.746 -16.938 3.578 1 86.19 199 PHE B C 1
ATOM 3157 O O . PHE B 1 199 ? 7.168 -18.094 3.516 1 86.19 199 PHE B O 1
ATOM 3164 N N . PHE B 1 200 ? 5.609 -16.594 3.105 1 84.06 200 PHE B N 1
ATOM 3165 C CA . PHE B 1 200 ? 4.691 -17.562 2.527 1 84.06 200 PHE B CA 1
ATOM 3166 C C . PHE B 1 200 ? 5.246 -18.125 1.223 1 84.06 200 PHE B C 1
ATOM 3168 O O . PHE B 1 200 ? 5.211 -19.344 0.996 1 84.06 200 PHE B O 1
ATOM 3175 N N . LEU B 1 201 ? 5.77 -17.312 0.409 1 81.56 201 LEU B N 1
ATOM 3176 C CA . LEU B 1 201 ? 6.312 -17.734 -0.875 1 81.56 201 LEU B CA 1
ATOM 3177 C C . LEU B 1 201 ? 7.496 -18.688 -0.678 1 81.56 201 LEU B C 1
ATOM 3179 O O . LEU B 1 201 ? 7.66 -19.641 -1.429 1 81.56 201 LEU B O 1
ATOM 3183 N N . PHE B 1 202 ? 8.266 -18.453 0.361 1 82.25 202 PHE B N 1
ATOM 3184 C CA . PHE B 1 202 ? 9.453 -19.25 0.599 1 82.25 202 PHE B CA 1
ATOM 3185 C C . PHE B 1 202 ? 9.078 -20.656 1.063 1 82.25 202 PHE B C 1
ATOM 3187 O O . PHE B 1 202 ? 9.758 -21.625 0.726 1 82.25 202 PHE B O 1
ATOM 3194 N N . PHE B 1 203 ? 7.855 -20.812 1.655 1 82.06 203 PHE B N 1
ATOM 3195 C CA . PHE B 1 203 ? 7.656 -22.094 2.326 1 82.06 203 PHE B CA 1
ATOM 3196 C C . PHE B 1 203 ? 6.387 -22.781 1.826 1 82.06 203 PHE B C 1
ATOM 3198 O O . PHE B 1 203 ? 6.211 -23.984 2.008 1 82.06 203 PHE B O 1
ATOM 3205 N N . ARG B 1 204 ? 5.504 -22.141 1.213 1 77.44 204 ARG B N 1
ATOM 3206 C CA . ARG B 1 204 ? 4.176 -22.656 0.892 1 77.44 204 ARG B CA 1
ATOM 3207 C C . ARG B 1 204 ? 4.273 -23.891 -0.002 1 77.44 204 ARG B C 1
ATOM 3209 O O . ARG B 1 204 ? 3.434 -24.797 0.082 1 77.44 204 ARG B O 1
ATOM 3216 N N . ASN B 1 205 ? 5.281 -23.969 -0.833 1 75.25 205 ASN B N 1
ATOM 3217 C CA . ASN B 1 205 ? 5.352 -25.094 -1.757 1 75.25 205 ASN B CA 1
ATOM 3218 C C . ASN B 1 205 ? 6.605 -25.922 -1.525 1 75.25 205 ASN B C 1
ATOM 3220 O O . ASN B 1 205 ? 7.043 -26.656 -2.418 1 75.25 205 ASN B O 1
ATOM 3224 N N . ARG B 1 206 ? 7.125 -25.766 -0.49 1 74.75 206 ARG B N 1
ATOM 3225 C CA . ARG B 1 206 ? 8.359 -26.5 -0.238 1 74.75 206 ARG B CA 1
ATOM 3226 C C . ARG B 1 206 ? 8.18 -27.484 0.912 1 74.75 206 ARG B C 1
ATOM 3228 O O . ARG B 1 206 ? 8.93 -28.453 1.028 1 74.75 206 ARG B O 1
ATOM 3235 N N . LEU B 1 207 ? 7.164 -27.141 1.729 1 59.72 207 LEU B N 1
ATOM 3236 C CA . LEU B 1 207 ? 6.969 -28 2.887 1 59.72 207 LEU B CA 1
ATOM 3237 C C . LEU B 1 207 ? 5.891 -29.047 2.613 1 59.72 207 LEU B C 1
ATOM 3239 O O . LEU B 1 207 ? 4.832 -28.719 2.072 1 59.72 207 LEU B O 1
ATOM 3243 N N . GLY B 1 208 ? 6.219 -30.312 2.303 1 56.56 208 GLY B N 1
ATOM 3244 C CA . GLY B 1 208 ? 5.43 -31.516 2.121 1 56.56 208 GLY B CA 1
ATOM 3245 C C . GLY B 1 208 ? 5.938 -32.406 0.999 1 56.56 208 GLY B C 1
ATOM 3246 O O . GLY B 1 208 ? 6.711 -31.953 0.151 1 56.56 208 GLY B O 1
#

InterPro domains:
  IPR050846 TLC domain-containing [PTHR13439] (42-200)

Foldseek 3Di:
DDCPPPPPPCCDPVNVVLVVLLVQQAPDDPVSNVVVLVVLLVVLLVVLLVQLVVQQVVCQVPQLVQDFPDPLLHHSNNLSLLVSLLVLLVVLLVQLVVLLVVCVPPDPCLQFPQDDPPDDPPCRSSSLLSSLLVSLSSLLSNLVNSLVVCVVVVSDDVVSVVVSVVSNVVSVCSNHVSGRSNVSSVVSNVSVVSNVVSVCSSPVGRPD/DDCPPPPPPCCDPVNVVLLVLLVQQAPDDPVSNVVVLVVLLVVLLVVLLVQLVVQLVVCQVPQLVQDFPDPLLHHSNNLSLLVSLLVLLVVLLVQLVVLLVVCVPPDPCLQFPQDDPPDDPPCRSSSLLSSLLVSLSSLLSNLVNSLVSCVVVVSDDVVSVVVSVVSNVVSVCSNHVSGRSNVSSVVSNVSVVSNVVSVCSSPVGRPD

Sequence (416 aa):
MDGFLEKGVQTGWWGSQNELLCAQIWWCGTSRFLITSVIGTCFWVALFAFFALVLYPLVEKQLDRIPSKVDGESGGGWFALHLQSTIHATLIVCITLGTTRALANSSIEAKYMAPQPQTPGDVSTVAHGAVIGNAAHVFLCYTLADTVTGLFRKSLTMDMVIHHLVFFMFCSIIMFDGNSPYLAGCLLQMELSTIFLNFFLFFRNRLGMDGFLEKGVQTGWWGSQNELLCAQIWWCGTSRFLITSVIGTCFWVALFAFFALVLYPLVEKQLDRIPSKVDGESGGGWFALHLQSTIHATLIVCITLGTTRALANSSIEAKYMAPQPQTPGDVSTVAHGAVIGNAAHVFLCYTLADTVTGLFRKSLTMDMVIHHLVFFMFCSIIMFDGNSPYLAGCLLQMELSTIFLNFFLFFRNRLG